Protein AF-0000000082332819 (afdb_homodimer)

pLDDT: mean 77.59, std 26.86, range [22.75, 98.62]

Sequence (480 aa):
MQLTRFTVALQRGRCGKALTSALLAFILTACCQKLPQKAVKGADSSLSEPENSIADFRLVNCERIWSTADGPALDNPLYWQRAIDCADRLSPANARAAAKGWPADNWQDAFRQAVLLSNGNMNPVERRQYLQRLDYYGADYPAAVRPLLQIWREGQGALLQLSAERMRYAILQQHSDAELDALRQRQTELQRDLASTRRKLDRLTDIERQLSSRRTPEAAENSGQDDGAADNTAADEAKPMQLTRFTVALQRGRCGKALTSALLAFILTACCQKLPQKAVKGADSSLSEPENSIADFRLVNCERIWSTADGPALDNPLYWQRAIDCADRLSPANARAAAKGWPADNWQDAFRQAVLLSNGNMNPVERRQYLQRLDYYGADYPAAVRPLLQIWREGQGALLQLSAERMRYAILQQHSDAELDALRQRQTELQRDLASTRRKLDRLTDIERQLSSRRTPEAAENSGQDDGAADNTAADEAKP

Organism: Erwinia amylovora (NCBI:txid552)

Secondary structure (DSSP, 8-state):
--------------GGGGGGGGGGGSGGG--------------S-B-PPPS-EEE--TT--HHHHTSBP-HHHHT-HHHHHHHHHHHHTS-HHHHHHHHTT---SSHHHHHHHHHHHHTTT--HHHHHHHHHHHHHTGGGS-TTTHHHHHHHHHHHHHHHHHHHHHHHHHHHHHHHHHHHHHHHHHHHHHHHHHHHHHHHHHHHHHHHHHHHHHHHHHHHSTTSS---------------/---------------TTSGGGGGGGSGGG--------------S-B-PPPS-EEE--TT--HHHHTSBP-HHHHT-HHHHHHHHHHHTTS-HHHHHHHHTT---SSHHHHHHHHHHHHTTT--HHHHHHHHHHHHHTGGGS-TTTHHHHHHHHHHHHHHHHHHHHHHHHHHHHHHHHHHHHHHHHHHHHHHHHHHHHHHHHHHHHHHHHHHHHHHHHHHHTTSSS---------------

Structure (mmCIF, N/CA/C/O backbone):
data_AF-0000000082332819-model_v1
#
loop_
_entity.id
_entity.type
_entity.pdbx_description
1 polymer 'Two-component system QseEF-associated lipoprotein QseG'
#
loop_
_atom_site.group_PDB
_atom_site.id
_atom_site.type_symbol
_atom_site.label_atom_id
_atom_site.label_alt_id
_atom_site.label_comp_id
_atom_site.label_asym_id
_atom_site.label_entity_id
_atom_site.label_seq_id
_atom_site.pdbx_PDB_ins_code
_atom_site.Cartn_x
_atom_site.Cartn_y
_atom_site.Cartn_z
_atom_site.occupancy
_atom_site.B_iso_or_equiv
_atom_site.auth_seq_id
_atom_site.auth_comp_id
_atom_site.auth_asym_id
_atom_site.auth_atom_id
_atom_site.pdbx_PDB_model_num
ATOM 1 N N . MET A 1 1 ? -47.562 46.344 -71.75 1 29.62 1 MET A N 1
ATOM 2 C CA . MET A 1 1 ? -47.625 44.906 -71.438 1 29.62 1 MET A CA 1
ATOM 3 C C . MET A 1 1 ? -46.969 44.594 -70.125 1 29.62 1 MET A C 1
ATOM 5 O O . MET A 1 1 ? -45.75 44.5 -70 1 29.62 1 MET A O 1
ATOM 9 N N . GLN A 1 2 ? -47.5 45.188 -69 1 37.41 2 GLN A N 1
ATOM 10 C CA . GLN A 1 2 ? -47.125 45.5 -67.625 1 37.41 2 GLN A CA 1
ATOM 11 C C . GLN A 1 2 ? -47.094 44.25 -66.75 1 37.41 2 GLN A C 1
ATOM 13 O O . GLN A 1 2 ? -48.094 43.531 -66.688 1 37.41 2 GLN A O 1
ATOM 18 N N . LEU A 1 3 ? -45.906 43.5 -66.812 1 40.09 3 LEU A N 1
ATOM 19 C CA . LEU A 1 3 ? -45.562 42.281 -66.125 1 40.09 3 LEU A CA 1
ATOM 20 C C . LEU A 1 3 ? -45.719 42.375 -64.625 1 40.09 3 LEU A C 1
ATOM 22 O O . LEU A 1 3 ? -45.125 43.25 -64 1 40.09 3 LEU A O 1
ATOM 26 N N . THR A 1 4 ? -46.969 42.062 -64.125 1 39.41 4 THR A N 1
ATOM 27 C CA . THR A 1 4 ? -47.5 42.156 -62.75 1 39.41 4 THR A CA 1
ATOM 28 C C . THR A 1 4 ? -46.688 41.25 -61.812 1 39.41 4 THR A C 1
ATOM 30 O O . THR A 1 4 ? -46.438 40.094 -62.125 1 39.41 4 THR A O 1
ATOM 33 N N . ARG A 1 5 ? -45.781 41.844 -60.906 1 39.19 5 ARG A N 1
ATOM 34 C CA . ARG A 1 5 ? -44.844 41.438 -59.875 1 39.19 5 ARG A CA 1
ATOM 35 C C . ARG A 1 5 ? -45.562 40.688 -58.719 1 39.19 5 ARG A C 1
ATOM 37 O O . ARG A 1 5 ? -46.375 41.281 -58.031 1 39.19 5 ARG A O 1
ATOM 44 N N . PHE A 1 6 ? -46.125 39.406 -59 1 38.81 6 PHE A N 1
ATOM 45 C CA . PHE A 1 6 ? -46.906 38.688 -58 1 38.81 6 PHE A CA 1
ATOM 46 C C . PHE A 1 6 ? -46.062 38.375 -56.781 1 38.81 6 PHE A C 1
ATOM 48 O O . PHE A 1 6 ? -45.094 37.594 -56.875 1 38.81 6 PHE A O 1
ATOM 55 N N . THR A 1 7 ? -45.781 39.375 -55.781 1 40.53 7 THR A N 1
ATOM 56 C CA . THR A 1 7 ? -45.031 39.281 -54.562 1 40.53 7 THR A CA 1
ATOM 57 C C . THR A 1 7 ? -45.719 38.312 -53.594 1 40.53 7 THR A C 1
ATOM 59 O O . THR A 1 7 ? -46.812 38.594 -53.094 1 40.53 7 THR A O 1
ATOM 62 N N . VAL A 1 8 ? -45.656 36.906 -53.812 1 38.38 8 VAL A N 1
ATOM 63 C CA . VAL A 1 8 ? -46.312 35.875 -53 1 38.38 8 VAL A CA 1
ATOM 64 C C . VAL A 1 8 ? -45.75 35.906 -51.562 1 38.38 8 VAL A C 1
ATOM 66 O O . VAL A 1 8 ? -44.562 35.719 -51.375 1 38.38 8 VAL A O 1
ATOM 69 N N . ALA A 1 9 ? -46.312 36.719 -50.625 1 37.06 9 ALA A N 1
ATOM 70 C CA . ALA A 1 9 ? -46 36.938 -49.219 1 37.06 9 ALA A CA 1
ATOM 71 C C . ALA A 1 9 ? -46.188 35.656 -48.406 1 37.06 9 ALA A C 1
ATOM 73 O O . ALA A 1 9 ? -47.312 35.125 -48.312 1 37.06 9 ALA A O 1
ATOM 74 N N . LEU A 1 10 ? -45.125 34.656 -48.438 1 34.97 10 LEU A N 1
ATOM 75 C CA . LEU A 1 10 ? -45.094 33.375 -47.75 1 34.97 10 LEU A CA 1
ATOM 76 C C . LEU A 1 10 ? -45.219 33.562 -46.25 1 34.97 10 LEU A C 1
ATOM 78 O O . LEU A 1 10 ? -44.406 34.25 -45.625 1 34.97 10 LEU A O 1
ATOM 82 N N . GLN A 1 11 ? -46.438 33.625 -45.656 1 33.78 11 GLN A N 1
ATOM 83 C CA . GLN A 1 11 ? -46.844 33.75 -44.25 1 33.78 11 GLN A CA 1
ATOM 84 C C . GLN A 1 11 ? -46.344 32.594 -43.438 1 33.78 11 GLN A C 1
ATOM 86 O O . GLN A 1 11 ? -46.656 31.438 -43.719 1 33.78 11 GLN A O 1
ATOM 91 N N . ARG A 1 12 ? -45.062 32.625 -42.781 1 39 12 ARG A N 1
ATOM 92 C CA . ARG A 1 12 ? -44.25 31.688 -42 1 39 12 ARG A CA 1
ATOM 93 C C . ARG A 1 12 ? -44.969 31.281 -40.719 1 39 12 ARG A C 1
ATOM 95 O O . ARG A 1 12 ? -45.156 32.125 -39.812 1 39 12 ARG A O 1
ATOM 102 N N . GLY A 1 13 ? -46.188 30.625 -40.688 1 31.41 13 GLY A N 1
ATOM 103 C CA . GLY A 1 13 ? -46.906 30.281 -39.469 1 31.41 13 GLY A CA 1
ATOM 104 C C . GLY A 1 13 ? -46.125 29.406 -38.531 1 31.41 13 GLY A C 1
ATOM 105 O O . GLY A 1 13 ? -45.25 28.641 -38.938 1 31.41 13 GLY A O 1
ATOM 106 N N . ARG A 1 14 ? -45.938 29.797 -37.125 1 36.41 14 ARG A N 1
ATOM 107 C CA . ARG A 1 14 ? -45.219 29.5 -35.906 1 36.41 14 ARG A CA 1
ATOM 108 C C . ARG A 1 14 ? -45.656 28.141 -35.344 1 36.41 14 ARG A C 1
ATOM 110 O O . ARG A 1 14 ? -45.406 27.844 -34.188 1 36.41 14 ARG A O 1
ATOM 117 N N . CYS A 1 15 ? -46.469 27.312 -36.094 1 33.88 15 CYS A N 1
ATOM 118 C CA . CYS A 1 15 ? -47.156 26.266 -35.344 1 33.88 15 CYS A CA 1
ATOM 119 C C . CYS A 1 15 ? -46.156 25.297 -34.719 1 33.88 15 CYS A C 1
ATOM 121 O O . CYS A 1 15 ? -46.562 24.375 -34 1 33.88 15 CYS A O 1
ATOM 123 N N . GLY A 1 16 ? -44.938 24.969 -35.219 1 31.56 16 GLY A N 1
ATOM 124 C CA . GLY A 1 16 ? -44.531 23.562 -35.25 1 31.56 16 GLY A CA 1
ATOM 125 C C . GLY A 1 16 ? -44.062 23.047 -33.906 1 31.56 16 GLY A C 1
ATOM 126 O O . GLY A 1 16 ? -43.344 22.031 -33.844 1 31.56 16 GLY A O 1
ATOM 127 N N . LYS A 1 17 ? -44.031 23.906 -32.844 1 34.88 17 LYS A N 1
ATOM 128 C CA . LYS A 1 17 ? -43.094 23.562 -31.766 1 34.88 17 LYS A CA 1
ATOM 129 C C . LYS A 1 17 ? -43.5 22.297 -31.047 1 34.88 17 LYS A C 1
ATOM 131 O O . LYS A 1 17 ? -42.75 21.766 -30.219 1 34.88 17 LYS A O 1
ATOM 136 N N . ALA A 1 18 ? -44.812 22.094 -30.797 1 35.28 18 ALA A N 1
ATOM 137 C CA . ALA A 1 18 ? -45.156 21.469 -29.531 1 35.28 18 ALA A CA 1
ATOM 138 C C . ALA A 1 18 ? -44.906 19.969 -29.562 1 35.28 18 ALA A C 1
ATOM 140 O O . ALA A 1 18 ? -44.969 19.297 -28.531 1 35.28 18 ALA A O 1
ATOM 141 N N . LEU A 1 19 ? -45.031 19.359 -30.766 1 37.06 19 LEU A N 1
ATOM 142 C CA . LEU A 1 19 ? -45.438 17.953 -30.656 1 37.06 19 LEU A CA 1
ATOM 143 C C . LEU A 1 19 ? -44.312 17.094 -30.125 1 37.06 19 LEU A C 1
ATOM 145 O O . LEU A 1 19 ? -44.469 15.891 -29.922 1 37.06 19 LEU A O 1
ATOM 149 N N . THR A 1 20 ? -43.031 17.547 -30.281 1 36.44 20 THR A N 1
ATOM 150 C CA . THR A 1 20 ? -42.062 16.453 -30.391 1 36.44 20 THR A CA 1
ATOM 151 C C . THR A 1 20 ? -41.812 15.836 -29.016 1 36.44 20 THR A C 1
ATOM 153 O O . THR A 1 20 ? -41 14.914 -28.891 1 36.44 20 THR A O 1
ATOM 156 N N . SER A 1 21 ? -42.219 16.5 -27.922 1 36.47 21 SER A N 1
ATOM 157 C CA . SER A 1 21 ? -41.469 16.141 -26.734 1 36.47 21 SER A CA 1
ATOM 158 C C . SER A 1 21 ? -41.844 14.75 -26.234 1 36.47 21 SER A C 1
ATOM 160 O O . SER A 1 21 ? -41.375 14.305 -25.188 1 36.47 21 SER A O 1
ATOM 162 N N . ALA A 1 22 ? -43.125 14.312 -26.625 1 34.88 22 ALA A N 1
ATOM 163 C CA . ALA A 1 22 ? -43.688 13.328 -25.719 1 34.88 22 ALA A CA 1
ATOM 164 C C . ALA A 1 22 ? -42.938 11.992 -25.797 1 34.88 22 ALA A C 1
ATOM 166 O O . ALA A 1 22 ? -43.25 11.062 -25.047 1 34.88 22 ALA A O 1
ATOM 167 N N . LEU A 1 23 ? -42.312 11.734 -26.984 1 34.41 23 LEU A N 1
ATOM 168 C CA . LEU A 1 23 ? -42.188 10.312 -27.266 1 34.41 23 LEU A CA 1
ATOM 169 C C . LEU A 1 23 ? -41.156 9.672 -26.344 1 34.41 23 LEU A C 1
ATOM 171 O O . LEU A 1 23 ? -41 8.453 -26.359 1 34.41 23 LEU A O 1
ATOM 175 N N . LEU A 1 24 ? -40.219 10.43 -25.781 1 35.09 24 LEU A N 1
ATOM 176 C CA . LEU A 1 24 ? -39.031 9.695 -25.438 1 35.09 24 LEU A CA 1
ATOM 177 C C . LEU A 1 24 ? -39.219 8.852 -24.188 1 35.09 24 LEU A C 1
ATOM 179 O O . LEU A 1 24 ? -38.281 8.227 -23.688 1 35.09 24 LEU A O 1
ATOM 183 N N . ALA A 1 25 ? -40.375 8.992 -23.516 1 36.34 25 ALA A N 1
ATOM 184 C CA . ALA A 1 25 ? -40.281 8.438 -22.172 1 36.34 25 ALA A CA 1
ATOM 185 C C . ALA A 1 25 ? -40.312 6.914 -22.188 1 36.34 25 ALA A C 1
ATOM 187 O O . ALA A 1 25 ? -40.375 6.273 -21.141 1 36.34 25 ALA A O 1
ATOM 188 N N . PHE A 1 26 ? -40.562 6.344 -23.375 1 34.69 26 PHE A N 1
ATOM 189 C CA . PHE A 1 26 ? -41.031 4.961 -23.266 1 34.69 26 PHE A CA 1
ATOM 190 C C . PHE A 1 26 ? -39.938 4.082 -22.672 1 34.69 26 PHE A C 1
ATOM 192 O O . PHE A 1 26 ? -40.219 3.15 -21.922 1 34.69 26 PHE A O 1
ATOM 199 N N . ILE A 1 27 ? -38.75 4.02 -23.281 1 34.19 27 ILE A N 1
ATOM 200 C CA . ILE A 1 27 ? -38.219 2.678 -23.438 1 34.19 27 ILE A CA 1
ATOM 201 C C . ILE A 1 27 ? -37.594 2.211 -22.125 1 34.19 27 ILE A C 1
ATOM 203 O O . ILE A 1 27 ? -37 1.137 -22.062 1 34.19 27 ILE A O 1
ATOM 207 N N . LEU A 1 28 ? -37.406 3.074 -21.125 1 35.41 28 LEU A N 1
ATOM 208 C CA . LEU A 1 28 ? -36.312 2.605 -20.234 1 35.41 28 LEU A CA 1
ATOM 209 C C . LEU A 1 28 ? -36.812 1.457 -19.359 1 35.41 28 LEU A C 1
ATOM 211 O O . LEU A 1 28 ? -36.25 1.206 -18.297 1 35.41 28 LEU A O 1
ATOM 215 N N . THR A 1 29 ? -38 0.966 -19.562 1 36.88 29 THR A N 1
ATOM 216 C CA . THR A 1 29 ? -38.344 0.027 -18.5 1 36.88 29 THR A CA 1
ATOM 217 C C . THR A 1 29 ? -37.469 -1.217 -18.578 1 36.88 29 THR A C 1
ATOM 219 O O . THR A 1 29 ? -37.875 -2.303 -18.172 1 36.88 29 THR A O 1
ATOM 222 N N . ALA A 1 30 ? -36.375 -1.223 -19.375 1 34.03 30 ALA A N 1
ATOM 223 C CA . ALA A 1 30 ? -35.781 -2.561 -19.5 1 34.03 30 ALA A CA 1
ATOM 224 C C . ALA A 1 30 ? -35.719 -3.252 -18.141 1 34.03 30 ALA A C 1
ATOM 226 O O . ALA A 1 30 ? -35.688 -2.59 -17.094 1 34.03 30 ALA A O 1
ATOM 227 N N . CYS A 1 31 ? -35.812 -4.625 -18.125 1 34.25 31 CYS A N 1
ATOM 228 C CA . CYS A 1 31 ? -35.906 -5.832 -17.312 1 34.25 31 CYS A CA 1
ATOM 229 C C . CYS A 1 31 ? -34.75 -5.922 -16.328 1 34.25 31 CYS A C 1
ATOM 231 O O . CYS A 1 31 ? -33.594 -6.113 -16.75 1 34.25 31 CYS A O 1
ATOM 233 N N . CYS A 1 32 ? -34.656 -4.984 -15.398 1 35.16 32 CYS A N 1
ATOM 234 C CA . CYS A 1 32 ? -33.781 -5.359 -14.273 1 35.16 32 CYS A CA 1
ATOM 235 C C . CYS A 1 32 ? -34.094 -6.785 -13.828 1 35.16 32 CYS A C 1
ATOM 237 O O . CYS A 1 32 ? -35.062 -7.039 -13.133 1 35.16 32 CYS A O 1
ATOM 239 N N . GLN A 1 33 ? -34.031 -7.711 -14.82 1 30.89 33 GLN A N 1
ATOM 240 C CA . GLN A 1 33 ? -34.125 -9.062 -14.273 1 30.89 33 GLN A CA 1
ATOM 241 C C . GLN A 1 33 ? -33.25 -9.211 -13.039 1 30.89 33 GLN A C 1
ATOM 243 O O . GLN A 1 33 ? -32.062 -8.859 -13.062 1 30.89 33 GLN A O 1
ATOM 248 N N . LYS A 1 34 ? -33.781 -9.117 -11.883 1 37.38 34 LYS A N 1
ATOM 249 C CA . LYS A 1 34 ? -33.219 -9.641 -10.641 1 37.38 34 LYS A CA 1
ATOM 250 C C . LYS A 1 34 ? -32.438 -10.938 -10.898 1 37.38 34 LYS A C 1
ATOM 252 O O . LYS A 1 34 ? -33.031 -11.938 -11.312 1 37.38 34 LYS A O 1
ATOM 257 N N . LEU A 1 35 ? -31.219 -10.836 -11.445 1 34.12 35 LEU A N 1
ATOM 258 C CA . LEU A 1 35 ? -30.438 -12.062 -11.359 1 34.12 35 LEU A CA 1
ATOM 259 C C . LEU A 1 35 ? -30.609 -12.719 -10 1 34.12 35 LEU A C 1
ATOM 261 O O . LEU A 1 35 ? -30.453 -12.07 -8.961 1 34.12 35 LEU A O 1
ATOM 265 N N . PRO A 1 36 ? -31.453 -13.711 -9.844 1 34.78 36 PRO A N 1
ATOM 266 C CA . PRO A 1 36 ? -31.5 -14.414 -8.562 1 34.78 36 PRO A CA 1
ATOM 267 C C . PRO A 1 36 ? -30.125 -14.562 -7.926 1 34.78 36 PRO A C 1
ATOM 269 O O . PRO A 1 36 ? -29.125 -14.766 -8.633 1 34.78 36 PRO A O 1
ATOM 272 N N . GLN A 1 37 ? -29.828 -13.727 -7.074 1 36.81 37 GLN A N 1
ATOM 273 C CA . GLN A 1 37 ? -28.688 -14 -6.199 1 36.81 37 GLN A CA 1
ATOM 274 C C . GLN A 1 37 ? -28.656 -15.469 -5.789 1 36.81 37 GLN A C 1
ATOM 276 O O . GLN A 1 37 ? -29.312 -15.867 -4.824 1 36.81 37 GLN A O 1
ATOM 281 N N . LYS A 1 38 ? -28.875 -16.453 -6.723 1 35.28 38 LYS A N 1
ATOM 282 C CA . LYS A 1 38 ? -28.609 -17.812 -6.234 1 35.28 38 LYS A CA 1
ATOM 283 C C . LYS A 1 38 ? -27.391 -17.828 -5.312 1 35.28 38 LYS A C 1
ATOM 285 O O . LYS A 1 38 ? -26.312 -17.359 -5.684 1 35.28 38 LYS A O 1
ATOM 290 N N . ALA A 1 39 ? -27.609 -17.719 -4.066 1 37.16 39 ALA A N 1
ATOM 291 C CA . ALA A 1 39 ? -26.656 -18.156 -3.059 1 37.16 39 ALA A CA 1
ATOM 292 C C . ALA A 1 39 ? -25.766 -19.281 -3.596 1 37.16 39 ALA A C 1
ATOM 294 O O . ALA A 1 39 ? -26.281 -20.297 -4.055 1 37.16 39 ALA A O 1
ATOM 295 N N . VAL A 1 40 ? -24.719 -19 -4.223 1 37.75 40 VAL A N 1
ATOM 296 C CA . VAL A 1 40 ? -23.703 -20.016 -4.492 1 37.75 40 VAL A CA 1
ATOM 297 C C . VAL A 1 40 ? -23.594 -20.969 -3.303 1 37.75 40 VAL A C 1
ATOM 299 O O . VAL A 1 40 ? -22.906 -20.672 -2.322 1 37.75 40 VAL A O 1
ATOM 302 N N . LYS A 1 41 ? -24.672 -21.109 -2.461 1 38.78 41 LYS A N 1
ATOM 303 C CA . LYS A 1 41 ? -24.5 -22.312 -1.648 1 38.78 41 LYS A CA 1
ATOM 304 C C . LYS A 1 41 ? -23.828 -23.422 -2.445 1 38.78 41 LYS A C 1
ATOM 306 O O . LYS A 1 41 ? -24.328 -23.844 -3.482 1 38.78 41 LYS A O 1
ATOM 311 N N . GLY A 1 42 ? -22.531 -23.531 -2.531 1 39.22 42 GLY A N 1
ATOM 312 C CA . GLY A 1 42 ? -21.828 -24.688 -3.045 1 39.22 42 GLY A CA 1
ATOM 313 C C . GLY A 1 42 ? -22.562 -26 -2.801 1 39.22 42 GLY A C 1
ATOM 314 O O . GLY A 1 42 ? -23 -26.266 -1.68 1 39.22 42 GLY A O 1
ATOM 315 N N . ALA A 1 43 ? -23.391 -26.5 -3.535 1 40.28 43 ALA A N 1
ATOM 316 C CA . ALA A 1 43 ? -23.734 -27.922 -3.598 1 40.28 43 ALA A CA 1
ATOM 317 C C . ALA A 1 43 ? -22.609 -28.781 -3.021 1 40.28 43 ALA A C 1
ATOM 319 O O . ALA A 1 43 ? -21.453 -28.359 -3.004 1 40.28 43 ALA A O 1
ATOM 320 N N . ASP A 1 44 ? -22.703 -29.797 -2.139 1 45.88 44 ASP A N 1
ATOM 321 C CA . ASP A 1 44 ? -21.859 -30.891 -1.657 1 45.88 44 ASP A CA 1
ATOM 322 C C . ASP A 1 44 ? -20.875 -31.328 -2.725 1 45.88 44 ASP A C 1
ATOM 324 O O . ASP A 1 44 ? -20.391 -32.469 -2.705 1 45.88 44 ASP A O 1
ATOM 328 N N . SER A 1 45 ? -20.781 -30.812 -3.928 1 59.28 45 SER A N 1
ATOM 329 C CA . SER A 1 45 ? -20.016 -31.453 -4.984 1 59.28 45 SER A CA 1
ATOM 330 C C . SER A 1 45 ? -18.516 -31.203 -4.812 1 59.28 45 SER A C 1
ATOM 332 O O . SER A 1 45 ? -18.094 -30.047 -4.629 1 59.28 45 SER A O 1
ATOM 334 N N . SER A 1 46 ? -17.734 -32.188 -4.438 1 75.94 46 SER A N 1
ATOM 335 C CA . SER A 1 46 ? -16.266 -32.25 -4.332 1 75.94 46 SER A CA 1
ATOM 336 C C . SER A 1 46 ? -15.609 -31.766 -5.613 1 75.94 46 SER A C 1
ATOM 338 O O . SER A 1 46 ? -16.062 -32.062 -6.715 1 75.94 46 SER A O 1
ATOM 340 N N . LEU A 1 47 ? -14.828 -30.688 -5.52 1 80.62 47 LEU A N 1
ATOM 341 C CA . LEU A 1 47 ? -14.062 -30.203 -6.664 1 80.62 47 LEU A CA 1
ATOM 342 C C . LEU A 1 47 ? -13.172 -31.312 -7.223 1 80.62 47 LEU A C 1
ATOM 344 O O . LEU A 1 47 ? -12.328 -31.859 -6.504 1 80.62 47 LEU A O 1
ATOM 348 N N . SER A 1 48 ? -13.562 -31.844 -8.375 1 81.25 48 SER A N 1
ATOM 349 C CA . SER A 1 48 ? -12.703 -32.844 -9.023 1 81.25 48 SER A CA 1
ATOM 350 C C . SER A 1 48 ? -11.445 -32.188 -9.586 1 81.25 48 SER A C 1
ATOM 352 O O . SER A 1 48 ? -11.477 -31.047 -10.039 1 81.25 48 SER A O 1
ATOM 354 N N . GLU A 1 49 ? -10.312 -32.875 -9.477 1 83.69 49 GLU A N 1
ATOM 355 C CA . GLU A 1 49 ? -9.055 -32.375 -10.039 1 83.69 49 GLU A CA 1
ATOM 356 C C . GLU A 1 49 ? -9.148 -32.219 -11.555 1 83.69 49 GLU A C 1
ATOM 358 O O . GLU A 1 49 ? -9.695 -33.094 -12.234 1 83.69 49 GLU A O 1
ATOM 363 N N . PRO A 1 50 ? -8.695 -31.094 -11.977 1 89.44 50 PRO A N 1
ATOM 364 C CA . PRO A 1 50 ? -8.695 -30.938 -13.43 1 89.44 50 PRO A CA 1
ATOM 365 C C . PRO A 1 50 ? -7.871 -32.031 -14.141 1 89.44 50 PRO A C 1
ATOM 367 O O . PRO A 1 50 ? -6.934 -32.562 -13.555 1 89.44 50 PRO A O 1
ATOM 370 N N . GLU A 1 51 ? -8.219 -32.281 -15.367 1 88.31 51 GLU A N 1
ATOM 371 C CA . GLU A 1 51 ? -7.578 -33.344 -16.141 1 88.31 51 GLU A CA 1
ATOM 372 C C . GLU A 1 51 ? -6.223 -32.875 -16.672 1 88.31 51 GLU A C 1
ATOM 374 O O . GLU A 1 51 ? -5.277 -33.688 -16.734 1 88.31 51 GLU A O 1
ATOM 379 N N . ASN A 1 52 ? -6.145 -31.641 -16.891 1 91.94 52 ASN A N 1
ATOM 380 C CA . ASN A 1 52 ? -4.91 -31.109 -17.453 1 91.94 52 ASN A CA 1
ATOM 381 C C . ASN A 1 52 ? -3.873 -30.812 -16.375 1 91.94 52 ASN A C 1
ATOM 383 O O . ASN A 1 52 ? -4.227 -30.562 -15.227 1 91.94 52 ASN A O 1
ATOM 387 N N . SER A 1 53 ? -2.631 -31 -16.781 1 94.31 53 SER A N 1
ATOM 388 C CA . SER A 1 53 ? -1.512 -30.703 -15.898 1 94.31 53 SER A CA 1
ATOM 389 C C . SER A 1 53 ? -0.5 -29.781 -16.562 1 94.31 53 SER A C 1
ATOM 391 O O . SER A 1 53 ? -0.519 -29.609 -17.781 1 94.31 53 SER A O 1
ATOM 393 N N . ILE A 1 54 ? 0.229 -29.109 -15.742 1 94.81 54 ILE A N 1
ATOM 394 C CA . ILE A 1 54 ? 1.27 -28.234 -16.25 1 94.81 54 ILE A CA 1
ATOM 395 C C . ILE A 1 54 ? 2.58 -28.5 -15.516 1 94.81 54 ILE A C 1
ATOM 397 O O . ILE A 1 54 ? 2.584 -29.094 -14.438 1 94.81 54 ILE A O 1
ATOM 401 N N . ALA A 1 55 ? 3.648 -28.062 -16.156 1 95.5 55 ALA A N 1
ATOM 402 C CA . ALA A 1 55 ? 4.965 -28.281 -15.562 1 95.5 55 ALA A CA 1
ATOM 403 C C . ALA A 1 55 ? 5.066 -27.594 -14.203 1 95.5 55 ALA A C 1
ATOM 405 O O . ALA A 1 55 ? 4.602 -26.469 -14.023 1 95.5 55 ALA A O 1
ATOM 406 N N . ASP A 1 56 ? 5.633 -28.312 -13.203 1 96.19 56 ASP A N 1
ATOM 407 C CA . ASP A 1 56 ? 5.719 -27.844 -11.82 1 96.19 56 ASP A CA 1
ATOM 408 C C . ASP A 1 56 ? 7.039 -27.109 -11.57 1 96.19 56 ASP A C 1
ATOM 410 O O . ASP A 1 56 ? 8.055 -27.75 -11.289 1 96.19 56 ASP A O 1
ATOM 414 N N . PHE A 1 57 ? 7.039 -25.844 -11.508 1 95.44 57 PHE A N 1
ATOM 415 C CA . PHE A 1 57 ? 8.258 -25.047 -11.367 1 95.44 57 PHE A CA 1
ATOM 416 C C . PHE A 1 57 ? 8.508 -24.703 -9.906 1 95.44 57 PHE A C 1
ATOM 418 O O . PHE A 1 57 ? 9.477 -24.016 -9.586 1 95.44 57 PHE A O 1
ATOM 425 N N . ARG A 1 58 ? 7.703 -25.172 -8.953 1 93.62 58 ARG A N 1
ATOM 426 C CA . ARG A 1 58 ? 7.707 -24.719 -7.57 1 93.62 58 ARG A CA 1
ATOM 427 C C . ARG A 1 58 ? 9.039 -25.047 -6.891 1 93.62 58 ARG A C 1
ATOM 429 O O . ARG A 1 58 ? 9.461 -24.328 -5.984 1 93.62 58 ARG A O 1
ATOM 436 N N . LEU A 1 59 ? 9.688 -26.125 -7.383 1 90.88 59 LEU A N 1
ATOM 437 C CA . LEU A 1 59 ? 10.867 -26.562 -6.641 1 90.88 59 LEU A CA 1
ATOM 438 C C . LEU A 1 59 ? 12.133 -26.406 -7.477 1 90.88 59 LEU A C 1
ATOM 440 O O . LEU A 1 59 ? 13.188 -26.938 -7.125 1 90.88 59 LEU A O 1
ATOM 444 N N . VAL A 1 60 ? 12.039 -25.688 -8.594 1 92.5 60 VAL A N 1
ATOM 445 C CA . VAL A 1 60 ? 13.227 -25.422 -9.398 1 92.5 60 VAL A CA 1
ATOM 446 C C . VAL A 1 60 ? 14.203 -24.562 -8.602 1 92.5 60 VAL A C 1
ATOM 448 O O . VAL A 1 60 ? 13.805 -23.625 -7.91 1 92.5 60 VAL A O 1
ATOM 451 N N . ASN A 1 61 ? 15.383 -24.844 -8.703 1 92.69 61 ASN A N 1
ATOM 452 C CA . ASN A 1 61 ? 16.422 -24.125 -7.984 1 92.69 61 ASN A CA 1
ATOM 453 C C . ASN A 1 61 ? 16.516 -22.672 -8.445 1 92.69 61 ASN A C 1
ATOM 455 O O . ASN A 1 61 ? 16.438 -22.391 -9.641 1 92.69 61 ASN A O 1
ATOM 459 N N . CYS A 1 62 ? 16.844 -21.781 -7.523 1 93.44 62 CYS A N 1
ATOM 460 C CA . CYS A 1 62 ? 16.875 -20.359 -7.801 1 93.44 62 CYS A CA 1
ATOM 461 C C . CYS A 1 62 ? 18.016 -20.016 -8.766 1 93.44 62 CYS A C 1
ATOM 463 O O . CYS A 1 62 ? 17.922 -19.047 -9.516 1 93.44 62 CYS A O 1
ATOM 465 N N . GLU A 1 63 ? 19.016 -20.766 -8.844 1 88.38 63 GLU A N 1
ATOM 466 C CA . GLU A 1 63 ? 20.141 -20.531 -9.742 1 88.38 63 GLU A CA 1
ATOM 467 C C . GLU A 1 63 ? 19.75 -20.781 -11.195 1 88.38 63 GLU A C 1
ATOM 469 O O . GLU A 1 63 ? 20.312 -20.172 -12.109 1 88.38 63 GLU A O 1
ATOM 474 N N . ARG A 1 64 ? 18.734 -21.578 -11.336 1 90.12 64 ARG A N 1
ATOM 475 C CA . ARG A 1 64 ? 18.359 -22 -12.68 1 90.12 64 ARG A CA 1
ATOM 476 C C . ARG A 1 64 ? 17.203 -21.172 -13.203 1 90.12 64 ARG A C 1
ATOM 478 O O . ARG A 1 64 ? 16.984 -21.094 -14.414 1 90.12 64 ARG A O 1
ATOM 485 N N . ILE A 1 65 ? 16.469 -20.5 -12.297 1 92.31 65 ILE A N 1
ATOM 486 C CA . ILE A 1 65 ? 15.211 -19.859 -12.672 1 92.31 65 ILE A CA 1
ATOM 487 C C . ILE A 1 65 ? 15.5 -18.641 -13.547 1 92.31 65 ILE A C 1
ATOM 489 O O . ILE A 1 65 ? 14.633 -18.188 -14.297 1 92.31 65 ILE A O 1
ATOM 493 N N . TRP A 1 66 ? 16.781 -18.109 -13.453 1 87.94 66 TRP A N 1
ATOM 494 C CA . TRP A 1 66 ? 17.125 -16.875 -14.141 1 87.94 66 TRP A CA 1
ATOM 495 C C . TRP A 1 66 ? 17.797 -17.156 -15.477 1 87.94 66 TRP A C 1
ATOM 497 O O . TRP A 1 66 ? 18.219 -16.234 -16.188 1 87.94 66 TRP A O 1
ATOM 507 N N . SER A 1 67 ? 17.781 -18.438 -15.859 1 85.38 67 SER A N 1
ATOM 508 C CA . SER A 1 67 ? 18.297 -18.844 -17.172 1 85.38 67 SER A CA 1
ATOM 509 C C . SER A 1 67 ? 17.297 -18.547 -18.281 1 85.38 67 SER A C 1
ATOM 511 O O . SER A 1 67 ? 16.172 -18.109 -18 1 85.38 67 SER A O 1
ATOM 513 N N . THR A 1 68 ? 17.781 -18.734 -19.453 1 80.94 68 THR A N 1
ATOM 514 C CA . THR A 1 68 ? 16.906 -18.469 -20.578 1 80.94 68 THR A CA 1
ATOM 515 C C . THR A 1 68 ? 15.719 -19.422 -20.594 1 80.94 68 THR A C 1
ATOM 517 O O . THR A 1 68 ? 15.898 -20.641 -20.594 1 80.94 68 THR A O 1
ATOM 520 N N . ALA A 1 69 ? 14.578 -18.828 -20.547 1 84.56 69 ALA A N 1
ATOM 521 C CA . ALA A 1 69 ? 13.352 -19.625 -20.516 1 84.56 69 ALA A CA 1
ATOM 522 C C . ALA A 1 69 ? 12.688 -19.656 -21.875 1 84.56 69 ALA A C 1
ATOM 524 O O . ALA A 1 69 ? 12.727 -18.672 -22.625 1 84.56 69 ALA A O 1
ATOM 525 N N . ASP A 1 70 ? 12.07 -20.781 -22.203 1 86 70 ASP A N 1
ATOM 526 C CA . ASP A 1 70 ? 11.375 -20.938 -23.469 1 86 70 ASP A CA 1
ATOM 527 C C . ASP A 1 70 ? 9.898 -20.578 -23.328 1 86 70 ASP A C 1
ATOM 529 O O . ASP A 1 70 ? 9.461 -20.109 -22.281 1 86 70 ASP A O 1
ATOM 533 N N . GLY A 1 71 ? 9.102 -20.75 -24.375 1 87.12 71 GLY A N 1
ATOM 534 C CA . GLY A 1 71 ? 7.707 -20.344 -24.469 1 87.12 71 GLY A CA 1
ATOM 535 C C . GLY A 1 71 ? 6.824 -20.984 -23.406 1 87.12 71 GLY A C 1
ATOM 536 O O . GLY A 1 71 ? 6.172 -20.281 -22.625 1 87.12 71 GLY A O 1
ATOM 537 N N . PRO A 1 72 ? 6.926 -22.266 -23.297 1 90.56 72 PRO A N 1
ATOM 538 C CA . PRO A 1 72 ? 6.066 -22.938 -22.328 1 90.56 72 PRO A CA 1
ATOM 539 C C . PRO A 1 72 ? 6.348 -22.5 -20.891 1 90.56 72 PRO A C 1
ATOM 541 O O . PRO A 1 72 ? 5.418 -22.344 -20.094 1 90.56 72 PRO A O 1
ATOM 544 N N . ALA A 1 73 ? 7.609 -22.297 -20.594 1 93.25 73 ALA A N 1
ATOM 545 C CA . ALA A 1 73 ? 7.949 -21.812 -19.25 1 93.25 73 ALA A CA 1
ATOM 546 C C . ALA A 1 73 ? 7.418 -20.391 -19.031 1 93.25 73 ALA A C 1
ATOM 548 O O . ALA A 1 73 ? 6.867 -20.094 -17.984 1 93.25 73 ALA A O 1
ATOM 549 N N . LEU A 1 74 ? 7.523 -19.578 -20.062 1 94.5 74 LEU A N 1
ATOM 550 C CA . LEU A 1 74 ? 7.105 -18.188 -19.953 1 94.5 74 LEU A CA 1
ATOM 551 C C . LEU A 1 74 ? 5.59 -18.078 -19.828 1 94.5 74 LEU A C 1
ATOM 553 O O . LEU A 1 74 ? 5.074 -17.109 -19.266 1 94.5 74 LEU A O 1
ATOM 557 N N . ASP A 1 75 ? 4.871 -19.094 -20.25 1 95 75 ASP A N 1
ATOM 558 C CA . ASP A 1 75 ? 3.414 -19.109 -20.172 1 95 75 ASP A CA 1
ATOM 559 C C . ASP A 1 75 ? 2.941 -19.781 -18.891 1 95 75 ASP A C 1
ATOM 561 O O . ASP A 1 75 ? 1.741 -20 -18.703 1 95 75 ASP A O 1
ATOM 565 N N . ASN A 1 76 ? 3.826 -20.141 -18.047 1 96.44 76 ASN A N 1
ATOM 566 C CA . ASN A 1 76 ? 3.535 -20.875 -16.812 1 96.44 76 ASN A CA 1
ATOM 567 C C . ASN A 1 76 ? 3.588 -19.969 -15.586 1 96.44 76 ASN A C 1
ATOM 569 O O . ASN A 1 76 ? 4.66 -19.484 -15.211 1 96.44 76 ASN A O 1
ATOM 573 N N . PRO A 1 77 ? 2.496 -19.719 -14.953 1 97.38 77 PRO A N 1
ATOM 574 C CA . PRO A 1 77 ? 2.5 -18.844 -13.781 1 97.38 77 PRO A CA 1
ATOM 575 C C . PRO A 1 77 ? 3.398 -19.344 -12.656 1 97.38 77 PRO A C 1
ATOM 577 O O . PRO A 1 77 ? 3.932 -18.547 -11.883 1 97.38 77 PRO A O 1
ATOM 580 N N . LEU A 1 78 ? 3.602 -20.703 -12.578 1 97.69 78 LEU A N 1
ATOM 581 C CA . LEU A 1 78 ? 4.43 -21.266 -11.516 1 97.69 78 LEU A CA 1
ATOM 582 C C . LEU A 1 78 ? 5.895 -20.891 -11.711 1 97.69 78 LEU A C 1
ATOM 584 O O . LEU A 1 78 ? 6.637 -20.734 -10.742 1 97.69 78 LEU A O 1
ATOM 588 N N . TYR A 1 79 ? 6.332 -20.734 -13.031 1 96.88 79 TYR A N 1
ATOM 589 C CA . TYR A 1 79 ? 7.672 -20.234 -13.32 1 96.88 79 TYR A CA 1
ATOM 590 C C . TYR A 1 79 ? 7.875 -18.859 -12.727 1 96.88 79 TYR A C 1
ATOM 592 O O . TYR A 1 79 ? 8.875 -18.594 -12.055 1 96.88 79 TYR A O 1
ATOM 600 N N . TRP A 1 80 ? 6.953 -17.984 -12.891 1 97.31 80 TRP A N 1
ATOM 601 C CA . TRP A 1 80 ? 7.043 -16.594 -12.43 1 97.31 80 TRP A CA 1
ATOM 602 C C . TRP A 1 80 ? 6.906 -16.516 -10.914 1 97.31 80 TRP A C 1
ATOM 604 O O . TRP A 1 80 ? 7.57 -15.703 -10.273 1 97.31 80 TRP A O 1
ATOM 614 N N . GLN A 1 81 ? 5.98 -17.312 -10.383 1 97.88 81 GLN A N 1
ATOM 615 C CA . GLN A 1 81 ? 5.867 -17.344 -8.93 1 97.88 81 GLN A CA 1
ATOM 616 C C . GLN A 1 81 ? 7.188 -17.75 -8.281 1 97.88 81 GLN A C 1
ATOM 618 O O . GLN A 1 81 ? 7.582 -17.188 -7.258 1 97.88 81 GLN A O 1
ATOM 623 N N . ARG A 1 82 ? 7.812 -18.75 -8.891 1 96.94 82 ARG A N 1
ATOM 624 C CA . ARG A 1 82 ? 9.117 -19.188 -8.398 1 96.94 82 ARG A CA 1
ATOM 625 C C . ARG A 1 82 ? 10.156 -18.078 -8.539 1 96.94 82 ARG A C 1
ATOM 627 O O . ARG A 1 82 ? 10.977 -17.875 -7.641 1 96.94 82 ARG A O 1
ATOM 634 N N . ALA A 1 83 ? 10.109 -17.391 -9.641 1 96.38 83 ALA A N 1
ATOM 635 C CA . ALA A 1 83 ? 11.023 -16.266 -9.859 1 96.38 83 ALA A CA 1
ATOM 636 C C . ALA A 1 83 ? 10.844 -15.195 -8.789 1 96.38 83 ALA A C 1
ATOM 638 O O . ALA A 1 83 ? 11.82 -14.664 -8.266 1 96.38 83 ALA A O 1
ATOM 639 N N . ILE A 1 84 ? 9.617 -14.852 -8.453 1 97.44 84 ILE A N 1
ATOM 640 C CA . ILE A 1 84 ? 9.328 -13.859 -7.422 1 97.44 84 ILE A CA 1
ATOM 641 C C . ILE A 1 84 ? 9.867 -14.336 -6.078 1 97.44 84 ILE A C 1
ATOM 643 O O . ILE A 1 84 ? 10.508 -13.57 -5.355 1 97.44 84 ILE A O 1
ATOM 647 N N . ASP A 1 85 ? 9.633 -15.609 -5.773 1 96.62 85 ASP A N 1
ATOM 648 C CA . ASP A 1 85 ? 10.109 -16.203 -4.527 1 96.62 85 ASP A CA 1
ATOM 649 C C . ASP A 1 85 ? 11.633 -16.141 -4.441 1 96.62 85 ASP A C 1
ATOM 651 O O . ASP A 1 85 ? 12.188 -15.781 -3.398 1 96.62 85 ASP A O 1
ATOM 655 N N . CYS A 1 86 ? 12.273 -16.5 -5.523 1 96.88 86 CYS A N 1
ATOM 656 C CA . CYS A 1 86 ? 13.734 -16.516 -5.562 1 96.88 86 CYS A CA 1
ATOM 657 C C . CYS A 1 86 ? 14.289 -15.102 -5.453 1 96.88 86 CYS A C 1
ATOM 659 O O . CYS A 1 86 ? 15.32 -14.883 -4.82 1 96.88 86 CYS A O 1
ATOM 661 N N . ALA A 1 87 ? 13.633 -14.141 -6.09 1 96.75 87 ALA A N 1
ATOM 662 C CA . ALA A 1 87 ? 14.07 -12.75 -6 1 96.75 87 ALA A CA 1
ATOM 663 C C . ALA A 1 87 ? 14.008 -12.242 -4.562 1 96.75 87 ALA A C 1
ATOM 665 O O . ALA A 1 87 ? 14.875 -11.484 -4.125 1 96.75 87 ALA A O 1
ATOM 666 N N . ASP A 1 88 ? 13.031 -12.641 -3.791 1 95.19 88 ASP A N 1
ATOM 667 C CA . ASP A 1 88 ? 12.82 -12.195 -2.418 1 95.19 88 ASP A CA 1
ATOM 668 C C . ASP A 1 88 ? 13.93 -12.703 -1.497 1 95.19 88 ASP A C 1
ATOM 670 O O . ASP A 1 88 ? 14.102 -12.195 -0.387 1 95.19 88 ASP A O 1
ATOM 674 N N . ARG A 1 89 ? 14.641 -13.672 -1.947 1 94.5 89 ARG A N 1
ATOM 675 C CA . ARG A 1 89 ? 15.68 -14.281 -1.12 1 94.5 89 ARG A CA 1
ATOM 676 C C . ARG A 1 89 ? 17.016 -13.594 -1.323 1 94.5 89 ARG A C 1
ATOM 678 O O . ARG A 1 89 ? 17.969 -13.828 -0.567 1 94.5 89 ARG A O 1
ATOM 685 N N . LEU A 1 90 ? 17.094 -12.711 -2.295 1 96.06 90 LEU A N 1
ATOM 686 C CA . LEU A 1 90 ? 18.328 -12 -2.6 1 96.06 90 LEU A CA 1
ATOM 687 C C . LEU A 1 90 ? 18.516 -10.797 -1.679 1 96.06 90 LEU A C 1
ATOM 689 O O . LEU A 1 90 ? 17.531 -10.219 -1.212 1 96.06 90 LEU A O 1
ATOM 693 N N . SER A 1 91 ? 19.734 -10.5 -1.416 1 96.38 91 SER A N 1
ATOM 694 C CA . SER A 1 91 ? 20.016 -9.211 -0.794 1 96.38 91 SER A CA 1
ATOM 695 C C . SER A 1 91 ? 19.719 -8.062 -1.751 1 96.38 91 SER A C 1
ATOM 697 O O . SER A 1 91 ? 19.734 -8.242 -2.971 1 96.38 91 SER A O 1
ATOM 699 N N . PRO A 1 92 ? 19.469 -6.949 -1.236 1 97.06 92 PRO A N 1
ATOM 700 C CA . PRO A 1 92 ? 19.188 -5.805 -2.109 1 97.06 92 PRO A CA 1
ATOM 701 C C . PRO A 1 92 ? 20.297 -5.551 -3.123 1 97.06 92 PRO A C 1
ATOM 703 O O . PRO A 1 92 ? 20.031 -5.293 -4.297 1 97.06 92 PRO A O 1
ATOM 706 N N . ALA A 1 93 ? 21.5 -5.676 -2.711 1 96.88 93 ALA A N 1
ATOM 707 C CA . ALA A 1 93 ? 22.625 -5.449 -3.615 1 96.88 93 ALA A CA 1
ATOM 708 C C . ALA A 1 93 ? 22.641 -6.488 -4.73 1 96.88 93 ALA A C 1
ATOM 710 O O . ALA A 1 93 ? 22.844 -6.148 -5.902 1 96.88 93 ALA A O 1
ATOM 711 N N . ASN A 1 94 ? 22.438 -7.738 -4.352 1 96.44 94 ASN A N 1
ATOM 712 C CA . ASN A 1 94 ? 22.422 -8.812 -5.34 1 96.44 94 ASN A CA 1
ATOM 713 C C . ASN A 1 94 ? 21.234 -8.672 -6.297 1 96.44 94 ASN A C 1
ATOM 715 O O . ASN A 1 94 ? 21.359 -8.953 -7.488 1 96.44 94 ASN A O 1
ATOM 719 N N . ALA A 1 95 ? 20.109 -8.242 -5.734 1 97 95 ALA A N 1
ATOM 720 C CA . ALA A 1 95 ? 18.906 -8.047 -6.547 1 97 95 ALA A CA 1
ATOM 721 C C . ALA A 1 95 ? 19.125 -6.969 -7.605 1 97 95 ALA A C 1
ATOM 723 O O . ALA A 1 95 ? 18.781 -7.156 -8.773 1 97 95 ALA A O 1
ATOM 724 N N . ARG A 1 96 ? 19.75 -5.875 -7.242 1 96.69 96 ARG A N 1
ATOM 725 C CA . ARG A 1 96 ? 20.031 -4.793 -8.18 1 96.69 96 ARG A CA 1
ATOM 726 C C . ARG A 1 96 ? 21.016 -5.242 -9.25 1 96.69 96 ARG A C 1
ATOM 728 O O . ARG A 1 96 ? 20.859 -4.902 -10.43 1 96.69 96 ARG A O 1
ATOM 735 N N . ALA A 1 97 ? 22.016 -5.965 -8.805 1 95.88 97 ALA A N 1
ATOM 736 C CA . ALA A 1 97 ? 23.016 -6.473 -9.75 1 95.88 97 ALA A CA 1
ATOM 737 C C . ALA A 1 97 ? 22.375 -7.414 -10.766 1 95.88 97 ALA A C 1
ATOM 739 O O . ALA A 1 97 ? 22.641 -7.316 -11.969 1 95.88 97 ALA A O 1
ATOM 740 N N . ALA A 1 98 ? 21.547 -8.32 -10.25 1 94.31 98 ALA A N 1
ATOM 741 C CA . ALA A 1 98 ? 20.859 -9.273 -11.125 1 94.31 98 ALA A CA 1
ATOM 742 C C . ALA A 1 98 ? 19.938 -8.562 -12.109 1 94.31 98 ALA A C 1
ATOM 744 O O . ALA A 1 98 ? 19.828 -8.961 -13.266 1 94.31 98 ALA A O 1
ATOM 745 N N . ALA A 1 99 ? 19.297 -7.508 -11.664 1 95.38 99 ALA A N 1
ATOM 746 C CA . ALA A 1 99 ? 18.344 -6.766 -12.484 1 95.38 99 ALA A CA 1
ATOM 747 C C . ALA A 1 99 ? 19.031 -6.117 -13.68 1 95.38 99 ALA A C 1
ATOM 749 O O . ALA A 1 99 ? 18.422 -5.945 -14.742 1 95.38 99 ALA A O 1
ATOM 750 N N . LYS A 1 100 ? 20.281 -5.781 -13.562 1 93.81 100 LYS A N 1
ATOM 751 C CA . LYS A 1 100 ? 21.031 -5.141 -14.641 1 93.81 100 LYS A CA 1
ATOM 752 C C . LYS A 1 100 ? 21.188 -6.07 -15.836 1 93.81 100 LYS A C 1
ATOM 754 O O . LYS A 1 100 ? 21.422 -5.613 -16.953 1 93.81 100 LYS A O 1
ATOM 759 N N . GLY A 1 101 ? 21.047 -7.332 -15.625 1 90.94 101 GLY A N 1
ATOM 760 C CA . GLY A 1 101 ? 21.203 -8.32 -16.688 1 90.94 101 GLY A CA 1
ATOM 761 C C . GLY A 1 101 ? 19.953 -8.484 -17.531 1 90.94 101 GLY A C 1
ATOM 762 O O . GLY A 1 101 ? 19.969 -9.219 -18.516 1 90.94 101 GLY A O 1
ATOM 763 N N . TRP A 1 102 ? 18.922 -7.773 -17.109 1 91.94 102 TRP A N 1
ATOM 764 C CA . TRP A 1 102 ? 17.656 -7.941 -17.812 1 91.94 102 TRP A CA 1
ATOM 765 C C . TRP A 1 102 ? 17.141 -6.605 -18.344 1 91.94 102 TRP A C 1
ATOM 767 O O . TRP A 1 102 ? 16.297 -5.973 -17.719 1 91.94 102 TRP A O 1
ATOM 777 N N . PRO A 1 103 ? 17.625 -6.344 -19.641 1 88.88 103 PRO A N 1
ATOM 778 C CA . PRO A 1 103 ? 17.062 -5.129 -20.219 1 88.88 103 PRO A CA 1
ATOM 779 C C . PRO A 1 103 ? 15.578 -5.273 -20.562 1 88.88 103 PRO A C 1
ATOM 781 O O . PRO A 1 103 ? 15.148 -6.328 -21.031 1 88.88 103 PRO A O 1
ATOM 784 N N . ALA A 1 104 ? 14.727 -4.398 -20.297 1 90 104 ALA A N 1
ATOM 785 C CA . ALA A 1 104 ? 13.266 -4.441 -20.375 1 90 104 ALA A CA 1
ATOM 786 C C . ALA A 1 104 ? 12.789 -4.188 -21.797 1 90 104 ALA A C 1
ATOM 788 O O . ALA A 1 104 ? 11.914 -3.344 -22.031 1 90 104 ALA A O 1
ATOM 789 N N . ASP A 1 105 ? 13.203 -5.105 -22.734 1 92.25 105 ASP A N 1
ATOM 790 C CA . ASP A 1 105 ? 12.883 -4.91 -24.156 1 92.25 105 ASP A CA 1
ATOM 791 C C . ASP A 1 105 ? 11.625 -5.691 -24.547 1 92.25 105 ASP A C 1
ATOM 793 O O . ASP A 1 105 ? 11.086 -5.492 -25.625 1 92.25 105 ASP A O 1
ATOM 797 N N . ASN A 1 106 ? 11.242 -6.477 -23.781 1 94.62 106 ASN A N 1
ATOM 798 C CA . ASN A 1 106 ? 10.008 -7.246 -23.922 1 94.62 106 ASN A CA 1
ATOM 799 C C . ASN A 1 106 ? 9.336 -7.488 -22.578 1 94.62 106 ASN A C 1
ATOM 801 O O . ASN A 1 106 ? 9.898 -7.148 -21.531 1 94.62 106 ASN A O 1
ATOM 805 N N . TRP A 1 107 ? 8.125 -8.023 -22.609 1 96.19 107 TRP A N 1
ATOM 806 C CA . TRP A 1 107 ? 7.348 -8.086 -21.375 1 96.19 107 TRP A CA 1
ATOM 807 C C . TRP A 1 107 ? 8.023 -8.992 -20.359 1 96.19 107 TRP A C 1
ATOM 809 O O . TRP A 1 107 ? 8.047 -8.68 -19.156 1 96.19 107 TRP A O 1
ATOM 819 N N . GLN A 1 108 ? 8.625 -10.148 -20.812 1 95.75 108 GLN A N 1
ATOM 820 C CA . GLN A 1 108 ? 9.195 -11.102 -19.859 1 95.75 108 GLN A CA 1
ATOM 821 C C . GLN A 1 108 ? 10.445 -10.539 -19.188 1 95.75 108 GLN A C 1
ATOM 823 O O . GLN A 1 108 ? 10.648 -10.727 -18 1 95.75 108 GLN A O 1
ATOM 828 N N . ASP A 1 109 ? 11.242 -9.883 -19.906 1 95.38 109 ASP A N 1
ATOM 829 C CA . ASP A 1 109 ? 12.445 -9.289 -19.344 1 95.38 109 ASP A CA 1
ATOM 830 C C . ASP A 1 109 ? 12.102 -8.102 -18.438 1 95.38 109 ASP A C 1
ATOM 832 O O . ASP A 1 109 ? 12.75 -7.891 -17.406 1 95.38 109 ASP A O 1
ATOM 836 N N . ALA A 1 110 ? 11.109 -7.371 -18.891 1 96.62 110 ALA A N 1
ATOM 837 C CA . ALA A 1 110 ? 10.648 -6.27 -18.047 1 96.62 110 ALA A CA 1
ATOM 838 C C . ALA A 1 110 ? 10.141 -6.777 -16.703 1 96.62 110 ALA A C 1
ATOM 840 O O . ALA A 1 110 ? 10.422 -6.18 -15.664 1 96.62 110 ALA A O 1
ATOM 841 N N . PHE A 1 111 ? 9.383 -7.828 -16.719 1 97.12 111 PHE A N 1
ATOM 842 C CA . PHE A 1 111 ? 8.836 -8.367 -15.484 1 97.12 111 PHE A CA 1
ATOM 843 C C . PHE A 1 111 ? 9.945 -8.953 -14.617 1 97.12 111 PHE A C 1
ATOM 845 O O . PHE A 1 111 ? 9.945 -8.781 -13.398 1 97.12 111 PHE A O 1
ATOM 852 N N . ARG A 1 112 ? 10.906 -9.625 -15.25 1 96.12 112 ARG A N 1
ATOM 853 C CA . ARG A 1 112 ? 12.047 -10.133 -14.492 1 96.12 112 ARG A CA 1
ATOM 854 C C . ARG A 1 112 ? 12.781 -9 -13.789 1 96.12 112 ARG A C 1
ATOM 856 O O . ARG A 1 112 ? 13.078 -9.094 -12.594 1 96.12 112 ARG A O 1
ATOM 863 N N . GLN A 1 113 ? 13.047 -8 -14.516 1 96.06 113 GLN A N 1
ATOM 864 C CA . GLN A 1 113 ? 13.75 -6.852 -13.953 1 96.06 113 GLN A CA 1
ATOM 865 C C . GLN A 1 113 ? 12.961 -6.23 -12.805 1 96.06 113 GLN A C 1
ATOM 867 O O . GLN A 1 113 ? 13.531 -5.898 -11.766 1 96.06 113 GLN A O 1
ATOM 872 N N . ALA A 1 114 ? 11.664 -6.051 -13.008 1 96.94 114 ALA A N 1
ATOM 873 C CA . ALA A 1 114 ? 10.805 -5.438 -12 1 96.94 114 ALA A CA 1
ATOM 874 C C . ALA A 1 114 ? 10.797 -6.262 -10.719 1 96.94 114 ALA A C 1
ATOM 876 O O . ALA A 1 114 ? 10.891 -5.715 -9.617 1 96.94 114 ALA A O 1
ATOM 877 N N . VAL A 1 115 ? 10.68 -7.539 -10.867 1 97 115 VAL A N 1
ATOM 878 C CA . VAL A 1 115 ? 10.641 -8.453 -9.727 1 97 115 VAL A CA 1
ATOM 879 C C . VAL A 1 115 ? 11.953 -8.375 -8.953 1 97 115 VAL A C 1
ATOM 881 O O . VAL A 1 115 ? 11.953 -8.305 -7.723 1 97 115 VAL A O 1
ATOM 884 N N . LEU A 1 116 ? 13.062 -8.375 -9.648 1 96.56 116 LEU A N 1
ATOM 885 C CA . LEU A 1 116 ? 14.367 -8.289 -9.016 1 96.56 116 LEU A CA 1
ATOM 886 C C . LEU A 1 116 ? 14.547 -6.941 -8.312 1 96.56 116 LEU A C 1
ATOM 888 O O . LEU A 1 116 ? 14.953 -6.895 -7.148 1 96.56 116 LEU A O 1
ATOM 892 N N . LEU A 1 117 ? 14.117 -5.879 -8.969 1 96.38 117 LEU A N 1
ATOM 893 C CA . LEU A 1 117 ? 14.305 -4.535 -8.422 1 96.38 117 LEU A CA 1
ATOM 894 C C . LEU A 1 117 ? 13.391 -4.309 -7.223 1 96.38 117 LEU A C 1
ATOM 896 O O . LEU A 1 117 ? 13.68 -3.469 -6.367 1 96.38 117 LEU A O 1
ATOM 900 N N . SER A 1 118 ? 12.234 -5.02 -7.164 1 95.06 118 SER A N 1
ATOM 901 C CA . SER A 1 118 ? 11.312 -4.859 -6.043 1 95.06 118 SER A CA 1
ATOM 902 C C . SER A 1 118 ? 11.992 -5.195 -4.719 1 95.06 118 SER A C 1
ATOM 904 O O . SER A 1 118 ? 11.586 -4.703 -3.666 1 95.06 118 SER A O 1
ATOM 906 N N . ASN A 1 119 ? 13.031 -6.035 -4.781 1 92.75 119 ASN A N 1
ATOM 907 C CA . ASN A 1 119 ? 13.805 -6.379 -3.592 1 92.75 119 ASN A CA 1
ATOM 908 C C . ASN A 1 119 ? 15.117 -5.605 -3.533 1 92.75 119 ASN A C 1
ATOM 910 O O . ASN A 1 119 ? 16 -5.934 -2.74 1 92.75 119 ASN A O 1
ATOM 914 N N . GLY A 1 120 ? 15.328 -4.59 -4.363 1 93.38 120 GLY A N 1
ATOM 915 C CA . GLY A 1 120 ? 16.562 -3.824 -4.445 1 93.38 120 GLY A CA 1
ATOM 916 C C . GLY A 1 120 ? 16.453 -2.455 -3.799 1 93.38 120 GLY A C 1
ATOM 917 O O . GLY A 1 120 ? 17.172 -1.529 -4.176 1 93.38 120 GLY A O 1
ATOM 918 N N . ASN A 1 121 ? 15.547 -2.27 -2.898 1 91.31 121 ASN A N 1
ATOM 919 C CA . ASN A 1 121 ? 15.32 -0.964 -2.287 1 91.31 121 ASN A CA 1
ATOM 920 C C . ASN A 1 121 ? 14.961 0.088 -3.332 1 91.31 121 ASN A C 1
ATOM 922 O O . ASN A 1 121 ? 15.562 1.165 -3.367 1 91.31 121 ASN A O 1
ATOM 926 N N . MET A 1 122 ? 13.977 -0.236 -4.07 1 92.44 122 MET A N 1
ATOM 927 C CA . MET A 1 122 ? 13.508 0.641 -5.141 1 92.44 122 MET A CA 1
ATOM 928 C C . MET A 1 122 ? 12.93 1.933 -4.57 1 92.44 122 MET A C 1
ATOM 930 O O . MET A 1 122 ? 12.117 1.899 -3.65 1 92.44 122 MET A O 1
ATOM 934 N N . ASN A 1 123 ? 13.398 3.053 -5.07 1 94.94 123 ASN A N 1
ATOM 935 C CA . ASN A 1 123 ? 12.773 4.312 -4.695 1 94.94 123 ASN A CA 1
ATOM 936 C C . ASN A 1 123 ? 11.461 4.539 -5.449 1 94.94 123 ASN A C 1
ATOM 938 O O . ASN A 1 123 ? 11.18 3.838 -6.422 1 94.94 123 ASN A O 1
ATOM 942 N N . PRO A 1 124 ? 10.664 5.457 -4.996 1 96.88 124 PRO A N 1
ATOM 943 C CA . PRO A 1 124 ? 9.328 5.613 -5.578 1 96.88 124 PRO A CA 1
ATOM 944 C C . PRO A 1 124 ? 9.367 5.992 -7.055 1 96.88 124 PRO A C 1
ATOM 946 O O . PRO A 1 124 ? 8.5 5.578 -7.828 1 96.88 124 PRO A O 1
ATOM 949 N N . VAL A 1 125 ? 10.383 6.754 -7.441 1 97.38 125 VAL A N 1
ATOM 950 C CA . VAL A 1 125 ? 10.5 7.156 -8.844 1 97.38 125 VAL A CA 1
ATOM 951 C C . VAL A 1 125 ? 10.781 5.93 -9.703 1 97.38 125 VAL A C 1
ATOM 953 O O . VAL A 1 125 ? 10.148 5.734 -10.742 1 97.38 125 VAL A O 1
ATOM 956 N N . GLU A 1 126 ? 11.703 5.148 -9.281 1 96.25 126 GLU A N 1
ATOM 957 C CA . GLU A 1 126 ? 12.016 3.904 -9.969 1 96.25 126 GLU A CA 1
ATOM 958 C C . GLU A 1 126 ? 10.797 2.996 -10.055 1 96.25 126 GLU A C 1
ATOM 960 O O . GLU A 1 126 ? 10.5 2.438 -11.117 1 96.25 126 GLU A O 1
ATOM 965 N N . ARG A 1 127 ? 10.102 2.875 -8.945 1 97.44 127 ARG A N 1
ATOM 966 C CA . ARG A 1 127 ? 8.922 2.018 -8.906 1 97.44 127 ARG A CA 1
ATOM 967 C C . ARG A 1 127 ? 7.863 2.486 -9.898 1 97.44 127 ARG A C 1
ATOM 969 O O . ARG A 1 127 ? 7.262 1.672 -10.602 1 97.44 127 ARG A O 1
ATOM 976 N N . ARG A 1 128 ? 7.656 3.754 -9.969 1 98 128 ARG A N 1
ATOM 977 C CA . ARG A 1 128 ? 6.707 4.305 -10.93 1 98 128 ARG A CA 1
ATOM 978 C C . ARG A 1 128 ? 7.105 3.957 -12.359 1 98 128 ARG A C 1
ATOM 980 O O . ARG A 1 128 ? 6.27 3.535 -13.156 1 98 128 ARG A O 1
ATOM 987 N N . GLN A 1 129 ? 8.36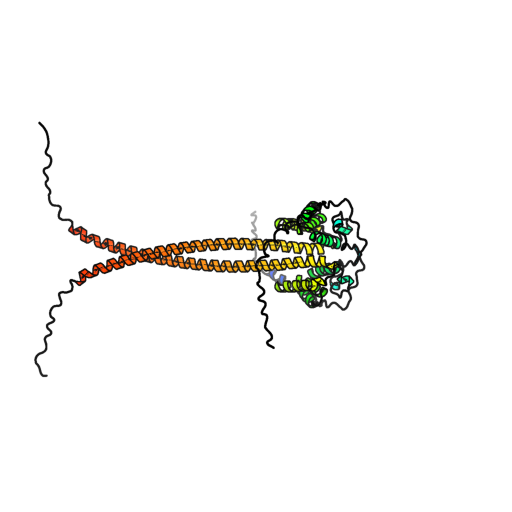7 4.117 -12.641 1 96.5 129 GLN A N 1
ATOM 988 C CA . GLN A 1 129 ? 8.883 3.869 -13.984 1 96.5 129 GLN A CA 1
ATOM 989 C C . GLN A 1 129 ? 8.688 2.408 -14.383 1 96.5 129 GLN A C 1
ATOM 991 O O . GLN A 1 129 ? 8.234 2.115 -15.492 1 96.5 129 GLN A O 1
ATOM 996 N N . TYR A 1 130 ? 8.977 1.552 -13.461 1 95.38 130 TYR A N 1
ATOM 997 C CA . TYR A 1 130 ? 8.875 0.134 -13.789 1 95.38 130 TYR A CA 1
ATOM 998 C C . TYR A 1 130 ? 7.414 -0.291 -13.914 1 95.38 130 TYR A C 1
ATOM 1000 O O . TYR A 1 130 ? 7.074 -1.126 -14.758 1 95.38 130 TYR A O 1
ATOM 1008 N N . LEU A 1 131 ? 6.535 0.268 -13.062 1 97.44 131 LEU A N 1
ATOM 1009 C CA . LEU A 1 131 ? 5.117 -0.059 -13.156 1 97.44 131 LEU A CA 1
ATOM 1010 C C . LEU A 1 131 ? 4.535 0.429 -14.484 1 97.44 131 LEU A C 1
ATOM 1012 O O . LEU A 1 131 ? 3.719 -0.258 -15.094 1 97.44 131 LEU A O 1
ATOM 1016 N N . GLN A 1 132 ? 5.02 1.612 -14.906 1 97.56 132 GLN A N 1
ATOM 1017 C CA . GLN A 1 132 ? 4.578 2.143 -16.188 1 97.56 132 GLN A CA 1
ATOM 1018 C C . GLN A 1 132 ? 5.047 1.255 -17.344 1 97.56 132 GLN A C 1
ATOM 1020 O O . GLN A 1 132 ? 4.297 1.019 -18.297 1 97.56 132 GLN A O 1
ATOM 1025 N N . ARG A 1 133 ? 6.242 0.785 -17.234 1 96.56 133 ARG A N 1
ATOM 1026 C CA . ARG A 1 133 ? 6.777 -0.117 -18.25 1 96.56 133 ARG A CA 1
ATOM 1027 C C . ARG A 1 133 ? 5.984 -1.418 -18.297 1 96.56 133 ARG A C 1
ATOM 1029 O O . ARG A 1 133 ? 5.664 -1.914 -19.391 1 96.56 133 ARG A O 1
ATOM 1036 N N . LEU A 1 134 ? 5.66 -1.986 -17.125 1 97.25 134 LEU A N 1
ATOM 1037 C CA . LEU A 1 134 ? 4.855 -3.203 -17.062 1 97.25 134 LEU A CA 1
ATOM 1038 C C . LEU A 1 134 ? 3.48 -2.971 -17.688 1 97.25 134 LEU A C 1
ATOM 1040 O O . LEU A 1 134 ? 2.961 -3.834 -18.391 1 97.25 134 LEU A O 1
ATOM 1044 N N . ASP A 1 135 ? 2.932 -1.811 -17.422 1 97.38 135 ASP A N 1
ATOM 1045 C CA . ASP A 1 135 ? 1.626 -1.48 -17.984 1 97.38 135 ASP A CA 1
ATOM 1046 C C . ASP A 1 135 ? 1.7 -1.339 -19.5 1 97.38 135 ASP A C 1
ATOM 1048 O O . ASP A 1 135 ? 0.76 -1.704 -20.219 1 97.38 135 ASP A O 1
ATOM 1052 N N . TYR A 1 136 ? 2.793 -0.796 -20.016 1 97.31 136 TYR A N 1
ATOM 1053 C CA . TYR A 1 136 ? 3.004 -0.654 -21.453 1 97.31 136 TYR A CA 1
ATOM 1054 C C . TYR A 1 136 ? 2.951 -2.01 -22.141 1 97.31 136 TYR A C 1
ATOM 1056 O O . TYR A 1 136 ? 2.379 -2.135 -23.234 1 97.31 136 TYR A O 1
ATOM 1064 N N . TYR A 1 137 ? 3.443 -3.08 -21.469 1 96.81 137 TYR A N 1
ATOM 1065 C CA . TYR A 1 137 ? 3.488 -4.418 -22.047 1 96.81 137 TYR A CA 1
ATOM 1066 C C . TYR A 1 137 ? 2.236 -5.211 -21.688 1 96.81 137 TYR A C 1
ATOM 1068 O O . TYR A 1 137 ? 2.178 -6.422 -21.922 1 96.81 137 TYR A O 1
ATOM 1076 N N . GLY A 1 138 ? 1.245 -4.629 -21.125 1 95 138 GLY A N 1
ATOM 1077 C CA . GLY A 1 138 ? 0.08 -5.309 -20.578 1 95 138 GLY A CA 1
ATOM 1078 C C . GLY A 1 138 ? -0.616 -6.199 -21.594 1 95 138 GLY A C 1
ATOM 1079 O O . GLY A 1 138 ? -1.058 -7.301 -21.25 1 95 138 GLY A O 1
ATOM 1080 N N . ALA A 1 139 ? -0.623 -5.84 -22.828 1 94.62 139 ALA A N 1
ATOM 1081 C CA . ALA A 1 139 ? -1.333 -6.582 -23.875 1 94.62 139 ALA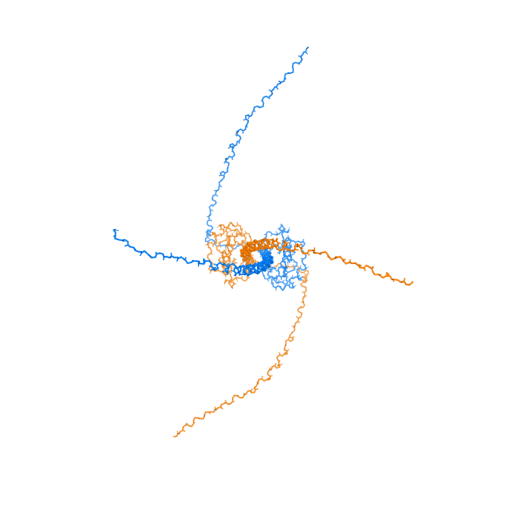 A CA 1
ATOM 1082 C C . ALA A 1 139 ? -0.542 -7.816 -24.297 1 94.62 139 ALA A C 1
ATOM 1084 O O . ALA A 1 139 ? -1.105 -8.758 -24.859 1 94.62 139 ALA A O 1
ATOM 1085 N N . ASP A 1 140 ? 0.725 -7.836 -24 1 95.94 140 ASP A N 1
ATOM 1086 C CA . ASP A 1 140 ? 1.604 -8.906 -24.453 1 95.94 140 ASP A CA 1
ATOM 1087 C C . ASP A 1 140 ? 1.641 -10.055 -23.453 1 95.94 140 ASP A C 1
ATOM 1089 O O . ASP A 1 140 ? 2.148 -11.141 -23.75 1 95.94 140 ASP A O 1
ATOM 1093 N N . TYR A 1 141 ? 1.067 -9.883 -22.219 1 96.44 141 TYR A N 1
ATOM 1094 C CA . TYR A 1 141 ? 1.104 -10.914 -21.188 1 96.44 141 TYR A CA 1
ATOM 1095 C C . TYR A 1 141 ? 0.282 -12.125 -21.609 1 96.44 141 TYR A C 1
ATOM 1097 O O . TYR A 1 141 ? -0.875 -11.992 -22.016 1 96.44 141 TYR A O 1
ATOM 1105 N N . PRO A 1 142 ? 0.867 -13.273 -21.5 1 96.56 142 PRO A N 1
ATOM 1106 C CA . PRO A 1 142 ? 0.018 -14.453 -21.688 1 96.56 142 PRO A CA 1
ATOM 1107 C C . PRO A 1 142 ? -1.146 -14.5 -20.688 1 96.56 142 PRO A C 1
ATOM 1109 O O . PRO A 1 142 ? -0.985 -14.125 -19.531 1 96.56 142 PRO A O 1
ATOM 1112 N N . ALA A 1 143 ? -2.24 -14.953 -21.172 1 94.38 143 ALA A N 1
ATOM 1113 C CA . ALA A 1 143 ? -3.451 -14.992 -20.344 1 94.38 143 ALA A CA 1
ATOM 1114 C C . ALA A 1 143 ? -3.223 -15.789 -19.062 1 94.38 143 ALA A C 1
ATOM 1116 O O . ALA A 1 143 ? -3.732 -15.422 -18 1 94.38 143 ALA A O 1
ATOM 1117 N N . ALA A 1 144 ? -2.404 -16.797 -19.188 1 94.81 144 ALA A N 1
ATOM 1118 C CA . ALA A 1 144 ? -2.209 -17.719 -18.078 1 94.81 144 ALA A CA 1
ATOM 1119 C C . ALA A 1 144 ? -1.427 -17.062 -16.953 1 94.81 144 ALA A C 1
ATOM 1121 O O . ALA A 1 144 ? -1.546 -17.469 -15.789 1 94.81 144 ALA A O 1
ATOM 1122 N N . VAL A 1 145 ? -0.688 -16.062 -17.281 1 96.88 145 VAL A N 1
ATOM 1123 C CA . VAL A 1 145 ? 0.218 -15.492 -16.281 1 96.88 145 VAL A CA 1
ATOM 1124 C C . VAL A 1 145 ? -0.365 -14.188 -15.734 1 96.88 145 VAL A C 1
ATOM 1126 O O . VAL A 1 145 ? 0.086 -13.688 -14.703 1 96.88 145 VAL A O 1
ATOM 1129 N N . ARG A 1 146 ? -1.395 -13.664 -16.312 1 96.5 146 ARG A N 1
ATOM 1130 C CA . ARG A 1 146 ? -1.941 -12.352 -16 1 96.5 146 ARG A CA 1
ATOM 1131 C C . ARG A 1 146 ? -2.43 -12.289 -14.562 1 96.5 146 ARG A C 1
ATOM 1133 O O . ARG A 1 146 ? -2.156 -11.32 -13.852 1 96.5 146 ARG A O 1
ATOM 1140 N N . PRO A 1 147 ? -3.111 -13.32 -14.07 1 96.44 147 PRO A N 1
ATOM 1141 C CA . PRO A 1 147 ? -3.598 -13.227 -12.688 1 96.44 147 PRO A CA 1
ATOM 1142 C C . PRO A 1 147 ? -2.469 -13.039 -11.68 1 96.44 147 PRO A C 1
ATOM 1144 O O . PRO A 1 147 ? -2.566 -12.188 -10.789 1 96.44 147 PRO A O 1
ATOM 1147 N N . LEU A 1 148 ? -1.448 -13.781 -11.859 1 97.81 148 LEU A N 1
ATOM 1148 C CA . LEU A 1 148 ? -0.317 -13.648 -10.945 1 97.81 148 LEU A CA 1
ATOM 1149 C C . LEU A 1 148 ? 0.327 -12.273 -11.07 1 97.81 148 LEU A C 1
ATOM 1151 O O . LEU A 1 148 ? 0.638 -11.633 -10.062 1 97.81 148 LEU A O 1
ATOM 1155 N N . LEU A 1 149 ? 0.535 -11.844 -12.273 1 97.38 149 LEU A N 1
ATOM 1156 C CA . LEU A 1 149 ? 1.151 -10.547 -12.523 1 97.38 149 LEU A CA 1
ATOM 1157 C C . LEU A 1 149 ? 0.311 -9.422 -11.922 1 97.38 149 LEU A C 1
ATOM 1159 O O . LEU A 1 149 ? 0.853 -8.461 -11.375 1 97.38 149 LEU A O 1
ATOM 1163 N N . GLN A 1 150 ? -0.979 -9.586 -11.969 1 96 150 GLN A N 1
ATOM 1164 C CA . GLN A 1 150 ? -1.874 -8.57 -11.438 1 96 150 GLN A CA 1
ATOM 1165 C C . GLN A 1 150 ? -1.788 -8.508 -9.914 1 96 150 GLN A C 1
ATOM 1167 O O . GLN A 1 150 ? -1.779 -7.422 -9.328 1 96 150 GLN A O 1
ATOM 1172 N N . ILE A 1 151 ? -1.737 -9.664 -9.312 1 97.38 151 ILE A N 1
ATOM 1173 C CA . ILE A 1 151 ? -1.598 -9.703 -7.863 1 97.38 151 ILE A CA 1
ATOM 1174 C C . ILE A 1 151 ? -0.32 -8.977 -7.449 1 97.38 151 ILE A C 1
ATOM 1176 O O . ILE A 1 151 ? -0.341 -8.141 -6.543 1 97.38 151 ILE A O 1
ATOM 1180 N N . TRP A 1 152 ? 0.766 -9.305 -8.086 1 98.06 152 TRP A N 1
ATOM 1181 C CA . TRP A 1 152 ? 2.059 -8.703 -7.77 1 98.06 152 TRP A CA 1
ATOM 1182 C C . TRP A 1 152 ? 2.041 -7.203 -8.031 1 98.06 152 TRP A C 1
ATOM 1184 O O . TRP A 1 152 ? 2.48 -6.414 -7.195 1 98.06 152 TRP A O 1
ATOM 1194 N N . ARG A 1 153 ? 1.53 -6.781 -9.195 1 97 153 ARG A N 1
ATOM 1195 C CA . ARG A 1 153 ? 1.477 -5.383 -9.609 1 97 153 ARG A CA 1
ATOM 1196 C C . ARG A 1 153 ? 0.646 -4.555 -8.633 1 97 153 ARG A C 1
ATOM 1198 O O . ARG A 1 153 ? 0.999 -3.416 -8.32 1 97 153 ARG A O 1
ATOM 1205 N N . GLU A 1 154 ? -0.451 -5.105 -8.141 1 96.12 154 GLU A N 1
ATOM 1206 C CA . GLU A 1 154 ? -1.309 -4.402 -7.191 1 96.12 154 GLU A CA 1
ATOM 1207 C C . GLU A 1 154 ? -0.562 -4.098 -5.895 1 96.12 154 GLU A C 1
ATOM 1209 O O . GLU A 1 154 ? -0.688 -3.002 -5.344 1 96.12 154 GLU A O 1
ATOM 1214 N N . GLY A 1 155 ? 0.199 -5.066 -5.484 1 97.19 155 GLY A N 1
ATOM 1215 C CA . GLY A 1 155 ? 1.023 -4.82 -4.312 1 97.19 155 GLY A CA 1
ATOM 1216 C C . GLY A 1 155 ? 2.033 -3.709 -4.516 1 97.19 155 GLY A C 1
ATOM 1217 O O . GLY A 1 155 ? 2.18 -2.83 -3.66 1 97.19 155 GLY A O 1
ATOM 1218 N N . GLN A 1 156 ? 2.646 -3.709 -5.633 1 97.75 156 GLN A N 1
ATOM 1219 C CA . GLN A 1 156 ? 3.613 -2.668 -5.961 1 97.75 156 GLN A CA 1
ATOM 1220 C C . GLN A 1 156 ? 2.934 -1.308 -6.09 1 97.75 156 GLN A C 1
ATOM 1222 O O . GLN A 1 156 ? 3.492 -0.287 -5.684 1 97.75 156 GLN A O 1
ATOM 1227 N N . GLY A 1 157 ? 1.748 -1.37 -6.688 1 98 157 GLY A N 1
ATOM 1228 C CA . GLY A 1 157 ? 0.976 -0.143 -6.797 1 98 157 GLY A CA 1
ATOM 1229 C C . GLY A 1 157 ? 0.61 0.454 -5.449 1 98 157 GLY A C 1
ATOM 1230 O O . GLY A 1 157 ? 0.696 1.669 -5.262 1 98 157 GLY A O 1
ATOM 1231 N N . ALA A 1 158 ? 0.214 -0.401 -4.57 1 97.94 158 ALA A N 1
ATOM 1232 C CA . ALA A 1 158 ? -0.118 0.059 -3.225 1 97.94 158 ALA A CA 1
ATOM 1233 C C . ALA A 1 158 ? 1.103 0.658 -2.531 1 97.94 158 ALA A C 1
ATOM 1235 O O . ALA A 1 158 ? 0.996 1.674 -1.841 1 97.94 158 ALA A O 1
ATOM 1236 N N . LEU A 1 159 ? 2.24 0.05 -2.754 1 97.81 159 LEU A N 1
ATOM 1237 C CA . LEU A 1 159 ? 3.473 0.562 -2.164 1 97.81 159 LEU A CA 1
ATOM 1238 C C . LEU A 1 159 ? 3.82 1.931 -2.736 1 97.81 159 LEU A C 1
ATOM 1240 O O . LEU A 1 159 ? 4.281 2.812 -2.01 1 97.81 159 LEU A O 1
ATOM 1244 N N . LEU A 1 160 ? 3.588 2.037 -4.008 1 98.38 160 LEU A N 1
ATOM 1245 C CA . LEU A 1 160 ? 3.828 3.328 -4.645 1 98.38 160 LEU A CA 1
ATOM 1246 C C . LEU A 1 160 ? 2.916 4.398 -4.055 1 98.38 160 LEU A C 1
ATOM 1248 O O . LEU A 1 160 ? 3.373 5.496 -3.721 1 98.38 160 LEU A O 1
ATOM 1252 N N . GLN A 1 161 ? 1.648 4.109 -3.873 1 98.56 161 GLN A N 1
ATOM 1253 C CA . GLN A 1 161 ? 0.69 5.043 -3.291 1 98.56 161 GLN A CA 1
ATOM 1254 C C . GLN A 1 161 ? 1.039 5.352 -1.838 1 98.56 161 GLN A C 1
ATOM 1256 O O . GLN A 1 161 ? 0.875 6.488 -1.383 1 98.56 161 GLN A O 1
ATOM 1261 N N . LEU A 1 162 ? 1.482 4.371 -1.155 1 98.19 162 LEU A N 1
ATOM 1262 C CA . LEU A 1 162 ? 1.894 4.559 0.232 1 98.19 162 LEU A CA 1
ATOM 1263 C C . LEU A 1 162 ? 3.033 5.566 0.33 1 98.19 162 LEU A C 1
ATOM 1265 O O . LEU A 1 162 ? 2.994 6.473 1.167 1 98.19 162 LEU A O 1
ATOM 1269 N N . SER A 1 163 ? 3.984 5.422 -0.484 1 97.94 163 SER A N 1
ATOM 1270 C CA . SER A 1 163 ? 5.105 6.355 -0.489 1 97.94 163 SER A CA 1
ATOM 1271 C C . SER A 1 163 ? 4.648 7.77 -0.831 1 97.94 163 SER A C 1
ATOM 1273 O O . SER A 1 163 ? 5.137 8.742 -0.257 1 97.94 163 SER A O 1
ATOM 1275 N N . ALA A 1 164 ? 3.729 7.875 -1.741 1 98.25 164 ALA A N 1
ATOM 1276 C CA . ALA A 1 164 ? 3.188 9.18 -2.115 1 98.25 164 ALA A CA 1
ATOM 1277 C C . ALA A 1 164 ? 2.467 9.828 -0.939 1 98.25 164 ALA A C 1
ATOM 1279 O O . ALA A 1 164 ? 2.619 11.031 -0.697 1 98.25 164 ALA A O 1
ATOM 1280 N N . GLU A 1 165 ? 1.705 9.047 -0.226 1 98.5 165 GLU A N 1
ATOM 1281 C CA . GLU A 1 165 ? 0.975 9.578 0.921 1 98.5 165 GLU A CA 1
ATOM 1282 C C . GLU A 1 165 ? 1.93 10.008 2.031 1 98.5 165 GLU A C 1
ATOM 1284 O O . GLU A 1 165 ? 1.69 11.008 2.711 1 98.5 165 GLU A O 1
ATOM 1289 N N . ARG A 1 166 ? 2.955 9.273 2.211 1 98.19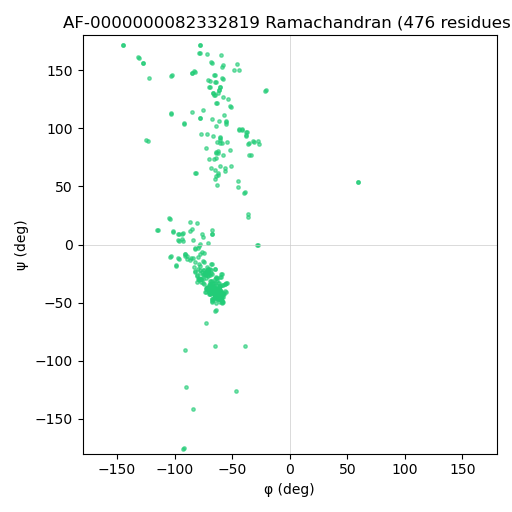 166 ARG A N 1
ATOM 1290 C CA . ARG A 1 166 ? 3.967 9.641 3.195 1 98.19 166 ARG A CA 1
ATOM 1291 C C . ARG A 1 166 ? 4.641 10.961 2.822 1 98.19 166 ARG A C 1
ATOM 1293 O O . ARG A 1 166 ? 4.906 11.789 3.689 1 98.19 166 ARG A O 1
ATOM 1300 N N . MET A 1 167 ? 4.879 11.141 1.583 1 98.25 167 MET A N 1
ATOM 1301 C CA . MET A 1 167 ? 5.465 12.391 1.112 1 98.25 167 MET A CA 1
ATOM 1302 C C . MET A 1 167 ? 4.5 13.555 1.315 1 98.25 167 MET A C 1
ATOM 1304 O O . MET A 1 167 ? 4.91 14.641 1.728 1 98.25 167 MET A O 1
ATOM 1308 N N . ARG A 1 168 ? 3.24 13.344 1.035 1 98.25 168 ARG A N 1
ATOM 1309 C CA . ARG A 1 168 ? 2.225 14.367 1.262 1 98.25 168 ARG A CA 1
ATOM 1310 C C . ARG A 1 168 ? 2.15 14.75 2.736 1 98.25 168 ARG A C 1
ATOM 1312 O O . ARG A 1 168 ? 2.033 15.93 3.074 1 98.25 168 ARG A O 1
ATOM 1319 N N . TYR A 1 169 ? 2.199 13.797 3.576 1 98.62 169 TYR A N 1
ATOM 1320 C CA . TYR A 1 169 ? 2.186 14.031 5.016 1 98.62 169 TYR A CA 1
ATOM 1321 C C . TYR A 1 169 ? 3.371 14.891 5.438 1 98.62 169 TYR A C 1
ATOM 1323 O O . TYR A 1 169 ? 3.209 15.859 6.184 1 98.62 169 TYR A O 1
ATOM 1331 N N . ALA A 1 170 ? 4.508 14.562 4.957 1 98.38 170 ALA A N 1
ATOM 1332 C CA . ALA A 1 170 ? 5.723 15.289 5.305 1 98.38 170 ALA A CA 1
ATOM 1333 C C . ALA A 1 170 ? 5.652 16.734 4.816 1 98.38 170 ALA A C 1
ATOM 1335 O O . ALA A 1 170 ? 6.035 17.656 5.539 1 98.38 170 ALA A O 1
ATOM 1336 N N . ILE A 1 171 ? 5.172 16.938 3.656 1 98.56 171 ILE A N 1
ATOM 1337 C CA . ILE A 1 171 ? 5.047 18.266 3.08 1 98.56 171 ILE A CA 1
ATOM 1338 C C . ILE A 1 171 ? 4.059 19.094 3.902 1 98.56 171 ILE A C 1
ATOM 1340 O O . ILE A 1 171 ? 4.328 20.25 4.223 1 98.56 171 ILE A O 1
ATOM 1344 N N . LEU A 1 172 ? 2.912 18.453 4.242 1 98.44 172 LEU A N 1
ATOM 1345 C CA . LEU A 1 172 ? 1.924 19.156 5.062 1 98.44 172 LEU A CA 1
ATOM 1346 C C . LEU A 1 172 ? 2.51 19.531 6.418 1 98.44 172 LEU A C 1
ATOM 1348 O O . LEU A 1 172 ? 2.289 20.641 6.91 1 98.44 172 LEU A O 1
ATOM 1352 N N . GLN A 1 173 ? 3.191 18.703 7 1 98 173 GLN A N 1
ATOM 1353 C CA . GLN A 1 173 ? 3.814 18.953 8.297 1 98 173 GLN A CA 1
ATOM 1354 C C . GLN A 1 173 ? 4.781 20.125 8.234 1 98 173 GLN A C 1
ATOM 1356 O O . GLN A 1 173 ? 4.73 21.031 9.078 1 98 173 GLN A O 1
ATOM 1361 N N . GLN A 1 174 ? 5.586 20.109 7.195 1 98.5 174 GLN A N 1
ATOM 1362 C CA . GLN A 1 174 ? 6.562 21.172 7.031 1 98.5 174 GLN A CA 1
ATOM 1363 C C . GLN A 1 174 ? 5.867 22.516 6.805 1 98.5 174 GLN A C 1
ATOM 1365 O O . GLN A 1 174 ? 6.238 23.531 7.41 1 98.5 174 GLN A O 1
ATOM 1370 N N . HIS A 1 175 ? 4.918 22.531 6.07 1 98.19 175 HIS A N 1
ATOM 1371 C CA . HIS A 1 175 ? 4.172 23.75 5.766 1 98.19 175 HIS A CA 1
ATOM 1372 C C . HIS A 1 175 ? 3.432 24.266 6.992 1 98.19 175 HIS A C 1
ATOM 1374 O O . HIS A 1 175 ? 3.455 25.453 7.277 1 98.19 175 HIS A O 1
ATOM 1380 N N . SER A 1 176 ? 2.729 23.391 7.637 1 98 176 SER A N 1
ATOM 1381 C CA . SER A 1 176 ? 1.99 23.766 8.836 1 98 176 SER A CA 1
ATOM 1382 C C . SER A 1 176 ? 2.922 24.328 9.906 1 98 176 SER A C 1
ATOM 1384 O O . SER A 1 176 ? 2.619 25.344 10.531 1 98 176 SER A O 1
ATOM 1386 N N . ASP A 1 177 ? 4.027 23.719 10.047 1 97.94 177 ASP A N 1
ATOM 1387 C CA . ASP A 1 177 ? 4.996 24.188 11.031 1 97.94 177 ASP A CA 1
ATOM 1388 C C . ASP A 1 177 ? 5.5 25.594 10.68 1 97.94 177 ASP A C 1
ATOM 1390 O O . ASP A 1 177 ? 5.605 26.453 11.547 1 97.94 177 ASP A O 1
ATOM 1394 N N . ALA A 1 178 ? 5.789 25.812 9.461 1 98.38 178 ALA A N 1
ATOM 1395 C CA . ALA A 1 178 ? 6.262 27.109 9.008 1 98.38 178 ALA A CA 1
ATOM 1396 C C . ALA A 1 178 ? 5.199 28.188 9.219 1 98.38 178 ALA A C 1
ATOM 1398 O O . ALA A 1 178 ? 5.504 29.297 9.656 1 98.38 178 ALA A O 1
ATOM 1399 N N . GLU A 1 179 ? 4.031 27.875 8.945 1 97.94 179 GLU A N 1
ATOM 1400 C CA . GLU A 1 179 ? 2.926 28.812 9.109 1 97.94 179 GLU A CA 1
ATOM 1401 C C . GLU A 1 179 ? 2.688 29.125 10.586 1 97.94 179 GLU A C 1
ATOM 1403 O O . GLU A 1 179 ? 2.463 30.281 10.953 1 97.94 179 GLU A O 1
ATOM 1408 N N . LEU A 1 180 ? 2.645 28.141 11.375 1 98.06 180 LEU A N 1
ATOM 1409 C CA . LEU A 1 180 ? 2.467 28.328 12.812 1 98.06 180 LEU A CA 1
ATOM 1410 C C . LEU A 1 180 ? 3.584 29.188 13.398 1 98.06 180 LEU A C 1
ATOM 1412 O O . LEU A 1 180 ? 3.33 30.078 14.203 1 98.06 180 LEU A O 1
ATOM 1416 N N . ASP A 1 181 ? 4.754 28.922 12.93 1 98.31 181 ASP A N 1
ATOM 1417 C CA . ASP A 1 181 ? 5.891 29.719 13.406 1 98.31 181 ASP A CA 1
ATOM 1418 C C . ASP A 1 181 ? 5.754 31.172 12.992 1 98.31 181 ASP A C 1
ATOM 1420 O O . ASP A 1 181 ? 6.02 32.062 13.797 1 98.31 181 ASP A O 1
ATOM 1424 N N . ALA A 1 182 ? 5.379 31.406 11.82 1 98.31 182 ALA A N 1
ATOM 1425 C CA . ALA A 1 182 ? 5.191 32.781 11.328 1 98.31 182 ALA A CA 1
ATOM 1426 C C . ALA A 1 182 ? 4.121 33.5 12.133 1 98.31 182 ALA A C 1
ATOM 1428 O O . ALA A 1 182 ? 4.293 34.656 12.5 1 98.31 182 ALA A O 1
ATOM 1429 N N . LEU A 1 183 ? 3.045 32.812 12.422 1 98.19 183 LEU A N 1
ATOM 1430 C CA . LEU A 1 183 ? 1.958 33.438 13.188 1 98.19 183 LEU A CA 1
ATOM 1431 C C . LEU A 1 183 ? 2.381 33.688 14.625 1 98.19 183 LEU A C 1
ATOM 1433 O O . LEU A 1 183 ? 2.018 34.719 15.211 1 98.19 183 LEU A O 1
ATOM 1437 N N . ARG A 1 184 ? 3.135 32.812 15.133 1 98 184 ARG A N 1
ATOM 1438 C CA . ARG A 1 184 ? 3.635 33 16.484 1 98 184 ARG A CA 1
ATOM 1439 C C . ARG A 1 184 ? 4.586 34.188 16.578 1 98 184 ARG A C 1
ATOM 1441 O O . ARG A 1 184 ? 4.535 34.938 17.531 1 98 184 ARG A O 1
ATOM 1448 N N . GLN A 1 185 ? 5.41 34.344 15.602 1 98.31 185 GLN A N 1
ATOM 1449 C CA . GLN A 1 185 ? 6.305 35.5 15.539 1 98.31 185 GLN A CA 1
ATOM 1450 C C . GLN A 1 185 ? 5.52 36.812 15.445 1 98.31 185 GLN A C 1
ATOM 1452 O O . GLN A 1 185 ? 5.832 37.781 16.141 1 98.31 185 GLN A O 1
ATOM 1457 N N . ARG A 1 186 ? 4.543 36.75 14.68 1 97.88 186 ARG A N 1
ATOM 1458 C CA . ARG A 1 186 ? 3.689 37.938 14.547 1 97.88 186 ARG A CA 1
ATOM 1459 C C . ARG A 1 186 ? 2.977 38.25 15.859 1 97.88 186 ARG A C 1
ATOM 1461 O O . ARG A 1 186 ? 2.84 39.406 16.234 1 97.88 186 ARG A O 1
ATOM 1468 N N . GLN A 1 187 ? 2.492 37.219 16.484 1 97.81 187 GLN A N 1
ATOM 1469 C CA . GLN A 1 187 ? 1.828 37.375 17.781 1 97.81 187 GLN A CA 1
ATOM 1470 C C . GLN A 1 187 ? 2.773 38 18.812 1 97.81 187 GLN A C 1
ATOM 1472 O O . GLN A 1 187 ? 2.383 38.875 19.562 1 97.81 187 GLN A O 1
ATOM 1477 N N . THR A 1 188 ? 3.973 37.531 18.797 1 98.12 188 THR A N 1
ATOM 1478 C CA . THR A 1 188 ? 4.969 38.062 19.719 1 98.12 188 THR A CA 1
ATOM 1479 C C . THR A 1 188 ? 5.254 39.531 19.422 1 98.12 188 THR A C 1
ATOM 1481 O O . THR A 1 188 ? 5.371 40.344 20.344 1 98.12 188 THR A O 1
ATOM 1484 N N . GLU A 1 189 ? 5.34 39.875 18.172 1 98.38 189 GLU A N 1
ATOM 1485 C CA . GLU A 1 189 ? 5.551 41.25 17.781 1 98.38 189 GLU A CA 1
ATOM 1486 C C . GLU A 1 189 ? 4.383 42.156 18.203 1 98.38 189 GLU A C 1
ATOM 1488 O O . GLU A 1 189 ? 4.586 43.25 18.719 1 98.38 189 GLU A O 1
ATOM 1493 N N . LEU A 1 190 ? 3.188 41.625 18.016 1 98.44 190 LEU A N 1
ATOM 1494 C CA . LEU A 1 190 ? 1.993 42.375 18.406 1 98.44 190 LEU A CA 1
ATOM 1495 C C . LEU A 1 190 ? 1.937 42.531 19.922 1 98.44 190 LEU A C 1
ATOM 1497 O O . LEU A 1 190 ? 1.544 43.594 20.406 1 98.44 190 LEU A O 1
ATOM 1501 N N . GLN A 1 191 ? 2.326 41.594 20.656 1 98.25 191 GLN A N 1
ATOM 1502 C CA . GLN A 1 191 ? 2.354 41.656 22.109 1 98.25 191 GLN A CA 1
ATOM 1503 C C . GLN A 1 191 ? 3.381 42.688 22.594 1 98.25 191 GLN A C 1
ATOM 1505 O O . GLN A 1 191 ? 3.129 43.406 23.547 1 98.25 191 GLN A O 1
ATOM 1510 N N . ARG A 1 192 ? 4.5 42.781 21.875 1 98.44 192 ARG A N 1
ATOM 1511 C CA . ARG A 1 192 ? 5.523 43.75 22.203 1 98.44 192 ARG A CA 1
ATOM 1512 C C . ARG A 1 192 ? 5.023 45.188 21.906 1 98.44 192 ARG A C 1
ATOM 1514 O O . ARG A 1 192 ? 5.219 46.094 22.719 1 98.44 192 ARG A O 1
ATOM 1521 N N . ASP A 1 193 ? 4.406 45.281 20.844 1 98.31 193 ASP A N 1
ATOM 1522 C CA . ASP A 1 193 ? 3.838 46.562 20.453 1 98.31 193 ASP A CA 1
ATOM 1523 C C . ASP A 1 193 ? 2.771 47 21.453 1 98.31 193 ASP A C 1
ATOM 1525 O O . ASP A 1 193 ? 2.725 48.188 21.844 1 98.31 193 ASP A O 1
ATOM 1529 N N . LEU A 1 194 ? 1.895 46.156 21.828 1 98.38 194 LEU A N 1
ATOM 1530 C CA . LEU A 1 194 ? 0.84 46.469 22.797 1 98.38 194 LEU A CA 1
ATOM 1531 C C . LEU A 1 194 ? 1.432 46.844 24.141 1 98.38 194 LEU A C 1
ATOM 1533 O O . LEU A 1 194 ? 0.983 47.812 24.766 1 98.38 194 LEU A O 1
ATOM 1537 N N . ALA A 1 195 ? 2.465 46.125 24.578 1 98.06 195 ALA A N 1
ATOM 1538 C CA . ALA A 1 195 ? 3.121 46.438 25.844 1 98.06 195 ALA A CA 1
ATOM 1539 C C . ALA A 1 195 ? 3.785 47.812 25.797 1 98.06 195 ALA A C 1
ATOM 1541 O O . ALA A 1 195 ? 3.701 48.562 26.766 1 98.06 195 ALA A O 1
ATOM 1542 N N . SER A 1 196 ? 4.406 48.094 24.703 1 98.19 196 SER A N 1
ATOM 1543 C CA . SER A 1 196 ? 5.051 49.406 24.531 1 98.19 196 SER A CA 1
ATOM 1544 C C . SER A 1 196 ? 4.027 50.531 24.531 1 98.19 196 SER A C 1
ATOM 1546 O O . SER A 1 196 ? 4.238 51.562 25.156 1 98.19 196 SER A O 1
ATOM 1548 N N . THR A 1 197 ? 2.953 50.281 23.875 1 97.81 197 THR A N 1
ATOM 1549 C CA . THR A 1 197 ? 1.892 51.281 23.812 1 97.81 197 THR A CA 1
ATOM 1550 C C . THR A 1 197 ? 1.246 51.469 25.172 1 97.81 197 THR A C 1
ATOM 1552 O O . THR A 1 197 ? 0.925 52.594 25.562 1 97.81 197 THR A O 1
ATOM 1555 N N . ARG A 1 198 ? 1.07 50.406 25.891 1 97.75 198 ARG A N 1
ATOM 1556 C CA . ARG A 1 198 ? 0.509 50.469 27.234 1 97.75 198 ARG A CA 1
ATOM 1557 C C . ARG A 1 198 ? 1.44 51.219 28.188 1 97.75 198 ARG A C 1
ATOM 1559 O O . ARG A 1 198 ? 0.985 51.969 29.031 1 97.75 198 ARG A O 1
ATOM 1566 N N . ARG A 1 199 ? 2.725 51.156 28.047 1 97.44 199 ARG A N 1
ATOM 1567 C CA . ARG A 1 199 ? 3.695 51.875 28.875 1 97.44 199 ARG A CA 1
ATOM 1568 C C . ARG A 1 199 ? 3.65 53.375 28.578 1 97.44 199 ARG A C 1
ATOM 1570 O O . ARG A 1 199 ? 3.711 54.188 29.516 1 97.44 199 ARG A O 1
ATOM 1577 N N . LYS A 1 200 ? 3.535 53.656 27.344 1 96.5 200 LYS A N 1
ATOM 1578 C CA . LYS A 1 200 ? 3.43 55.062 26.938 1 96.5 200 LYS A CA 1
ATOM 1579 C C . LYS A 1 200 ? 2.156 55.688 27.5 1 96.5 200 LYS A C 1
ATOM 1581 O O . LYS A 1 200 ? 2.182 56.812 27.984 1 96.5 200 LYS A O 1
ATOM 1586 N N . LEU A 1 201 ? 1.054 54.969 27.453 1 96 201 LEU A N 1
ATOM 1587 C CA . LEU A 1 201 ? -0.228 55.406 27.969 1 96 201 LEU A CA 1
ATOM 1588 C C . LEU A 1 201 ? -0.161 55.594 29.484 1 96 201 LEU A C 1
ATOM 1590 O O . LEU A 1 201 ? -0.658 56.594 30.016 1 96 201 LEU A O 1
ATOM 1594 N N . ASP A 1 202 ? 0.5 54.688 30.172 1 95.44 202 ASP A N 1
ATOM 1595 C CA . ASP A 1 202 ? 0.648 54.75 31.625 1 95.44 202 ASP A CA 1
ATOM 1596 C C . ASP A 1 202 ? 1.481 55.969 32.031 1 95.44 202 ASP A C 1
ATOM 1598 O O . ASP A 1 202 ? 1.151 56.688 33 1 95.44 202 ASP A O 1
ATOM 1602 N N . ARG A 1 203 ? 2.492 56.25 31.312 1 93.44 203 ARG A N 1
ATOM 1603 C CA . ARG A 1 203 ? 3.346 57.406 31.578 1 93.44 203 ARG A CA 1
ATOM 1604 C C . ARG A 1 203 ? 2.588 58.719 31.375 1 93.44 203 ARG A C 1
ATOM 1606 O O . ARG A 1 203 ? 2.701 59.625 32.188 1 93.44 203 ARG A O 1
ATOM 1613 N N . LEU A 1 204 ? 1.798 58.75 30.359 1 92 204 LEU A N 1
ATOM 1614 C CA . LEU A 1 204 ? 1.031 59.969 30.062 1 92 204 LEU A CA 1
ATOM 1615 C C . LEU A 1 204 ? -0.065 60.188 31.109 1 92 204 LEU A C 1
ATOM 1617 O O . LEU A 1 204 ? -0.336 61.312 31.5 1 92 204 LEU A O 1
ATOM 1621 N N . THR A 1 205 ? -0.675 59.094 31.562 1 91.44 205 THR A N 1
ATOM 1622 C CA . THR A 1 205 ? -1.701 59.188 32.594 1 91.44 205 THR A CA 1
ATOM 1623 C C . THR A 1 205 ? -1.096 59.625 33.906 1 91.44 205 THR A C 1
ATOM 1625 O O . THR A 1 205 ? -1.708 60.406 34.656 1 91.44 205 THR A O 1
ATOM 1628 N N . ASP A 1 206 ? 0.149 59.281 34.188 1 91.81 206 ASP A N 1
ATOM 1629 C CA . ASP A 1 206 ? 0.847 59.688 35.406 1 91.81 206 ASP A CA 1
ATOM 1630 C C . ASP A 1 206 ? 1.215 61.156 35.375 1 91.81 206 ASP A C 1
ATOM 1632 O O . ASP A 1 206 ? 1.057 61.875 36.344 1 91.81 206 ASP A O 1
ATOM 1636 N N . ILE A 1 207 ? 1.597 61.594 34.188 1 84.94 207 ILE A N 1
ATOM 1637 C CA . ILE A 1 207 ? 1.947 63 34 1 84.94 207 ILE A CA 1
ATOM 1638 C C . ILE A 1 207 ? 0.701 63.875 34.156 1 84.94 207 ILE A C 1
ATOM 1640 O O . ILE A 1 207 ? 0.736 64.875 34.844 1 84.94 207 ILE A O 1
ATOM 1644 N N . GLU A 1 208 ? -0.443 63.438 33.688 1 83.31 208 GLU A N 1
ATOM 1645 C CA . GLU A 1 208 ? -1.705 64.125 33.812 1 83.31 208 GLU A CA 1
ATOM 1646 C C . GLU A 1 208 ? -2.164 64.188 35.281 1 83.31 208 GLU A C 1
ATOM 1648 O O . GLU A 1 208 ? -2.666 65.25 35.719 1 83.31 208 GLU A O 1
ATOM 1653 N N . ARG A 1 209 ? -1.958 63.188 36 1 87.25 209 ARG A N 1
ATOM 1654 C CA . ARG A 1 209 ? -2.332 63.125 37.406 1 87.25 209 ARG A CA 1
ATOM 1655 C C . ARG A 1 209 ? -1.466 64.062 38.25 1 87.25 209 ARG A C 1
ATOM 1657 O O . ARG A 1 209 ? -1.967 64.75 39.125 1 87.25 209 ARG A O 1
ATOM 1664 N N . GLN A 1 210 ? -0.198 64.25 37.906 1 85.25 210 GLN A N 1
ATOM 1665 C CA . GLN A 1 210 ? 0.73 65.125 38.625 1 85.25 210 GLN A CA 1
ATOM 1666 C C . GLN A 1 210 ? 0.453 66.562 38.281 1 85.25 210 GLN A C 1
ATOM 1668 O O . GLN A 1 210 ? 0.505 67.438 39.188 1 85.25 210 GLN A O 1
ATOM 1673 N N . LEU A 1 211 ? -0.018 66.875 37.156 1 78.06 211 LEU A N 1
ATOM 1674 C CA . LEU A 1 211 ? -0.336 68.25 36.75 1 78.06 211 LEU A CA 1
ATOM 1675 C C . LEU A 1 211 ? -1.674 68.688 37.312 1 78.06 211 LEU A C 1
ATOM 1677 O O . LEU A 1 211 ? -1.831 69.875 37.719 1 78.06 211 LEU A O 1
ATOM 1681 N N . SER A 1 212 ? -2.559 67.75 37.562 1 79.31 212 SER A N 1
ATOM 1682 C CA . SER A 1 212 ? -3.861 68.062 38.125 1 79.31 212 SER A CA 1
ATOM 1683 C C . SER A 1 212 ? -3.758 68.25 39.656 1 79.31 212 SER A C 1
ATOM 1685 O O . SER A 1 212 ? -4.484 69.062 40.219 1 79.31 212 SER A O 1
ATOM 1687 N N . SER A 1 213 ? -2.932 67.625 40.375 1 80.56 213 SER A N 1
ATOM 1688 C CA . SER A 1 213 ? -2.736 67.812 41.812 1 80.56 213 SER A CA 1
ATOM 1689 C C . SER A 1 213 ? -2 69.062 42.125 1 80.56 213 SER A C 1
ATOM 1691 O O . SER A 1 213 ? -2.219 69.688 43.188 1 80.56 213 SER A O 1
ATOM 1693 N N . ARG A 1 214 ? -1.227 69.75 41.406 1 69.06 214 ARG A N 1
ATOM 1694 C CA . ARG A 1 214 ? -0.543 71.062 41.594 1 69.06 214 ARG A CA 1
ATOM 1695 C C . ARG A 1 214 ? -1.489 72.188 41.344 1 69.06 214 ARG A C 1
ATOM 1697 O O . ARG A 1 214 ? -1.322 73.312 41.938 1 69.06 214 ARG A O 1
ATOM 1704 N N . ARG A 1 215 ? -2.492 72.25 40.75 1 62.72 215 ARG A N 1
ATOM 1705 C CA . ARG A 1 215 ? -3.475 73.312 40.531 1 62.72 215 ARG A CA 1
ATOM 1706 C C . ARG A 1 215 ? -4.422 73.438 41.719 1 62.72 215 ARG A C 1
ATOM 1708 O O . ARG A 1 215 ? -4.906 74.562 42.031 1 62.72 215 ARG A O 1
ATOM 1715 N N . THR A 1 216 ? -4.738 72.625 42.5 1 59.91 216 THR A N 1
ATOM 1716 C CA . THR A 1 216 ? -5.699 72.75 43.594 1 59.91 216 THR A CA 1
ATOM 1717 C C . THR A 1 216 ? -5.051 73.312 44.844 1 59.91 216 THR A C 1
ATOM 1719 O O . THR A 1 216 ? -5.742 73.75 45.781 1 59.91 216 THR A O 1
ATOM 1722 N N . PRO A 1 217 ? -3.857 73.5 45.156 1 55.81 217 PRO A N 1
ATOM 1723 C CA . PRO A 1 217 ? -3.51 74.188 46.375 1 55.81 217 PRO A CA 1
ATOM 1724 C C . PRO A 1 217 ? -3.756 75.75 46.312 1 55.81 217 PRO A C 1
ATOM 1726 O O . PRO A 1 217 ? -3.982 76.375 47.344 1 55.81 217 PRO A O 1
ATOM 1729 N N . GLU A 1 218 ? -3.592 76.375 45.281 1 50.53 218 GLU A N 1
ATOM 1730 C CA . GLU A 1 218 ? -3.711 77.812 45.344 1 50.53 218 GLU A CA 1
ATOM 1731 C C . GLU A 1 218 ? -5.172 78.25 45.281 1 50.53 218 GLU A C 1
ATOM 1733 O O . GLU A 1 218 ? -5.512 79.375 45.719 1 50.53 218 GLU A O 1
ATOM 1738 N N . ALA A 1 219 ? -6.117 77.625 44.812 1 49.94 219 ALA A N 1
ATOM 1739 C CA . ALA A 1 219 ? -7.496 78.062 44.906 1 49.94 219 ALA A CA 1
ATOM 1740 C C . ALA A 1 219 ? -8.07 77.75 46.312 1 49.94 219 ALA A C 1
ATOM 1742 O O . ALA A 1 219 ? -9.109 78.312 46.688 1 49.94 219 ALA A O 1
ATOM 1743 N N . ALA A 1 220 ? -7.648 76.812 46.938 1 48.53 220 ALA A N 1
ATOM 1744 C CA . ALA A 1 220 ? -8.25 76.625 48.25 1 48.53 220 ALA A CA 1
ATOM 1745 C C . ALA A 1 220 ? -7.742 77.688 49.25 1 48.53 220 ALA A C 1
ATOM 1747 O O . ALA A 1 220 ? -8.344 77.812 50.312 1 48.53 220 ALA A O 1
ATOM 1748 N N . GLU A 1 221 ? -6.656 78.25 49.094 1 48.56 221 GLU A N 1
ATOM 1749 C CA . GLU A 1 221 ? -6.32 79.188 50.156 1 48.56 221 GLU A CA 1
ATOM 1750 C C . GLU A 1 221 ? -7.16 80.438 50.062 1 48.56 221 GLU A C 1
ATOM 1752 O O . GLU A 1 221 ? -7.152 81.312 50.969 1 48.56 221 GLU A O 1
ATOM 1757 N N . ASN A 1 222 ? -7.594 80.812 48.875 1 43.28 222 ASN A N 1
ATOM 1758 C CA . ASN A 1 222 ? -8.242 82.062 49 1 43.28 222 ASN A CA 1
ATOM 1759 C C . ASN A 1 222 ? -9.688 81.938 49.469 1 43.28 222 ASN A C 1
ATOM 1761 O O . ASN A 1 222 ? -10.445 82.938 49.469 1 43.28 222 ASN A O 1
ATOM 1765 N N . SER A 1 223 ? -10.234 80.75 49.406 1 45.03 223 SER A N 1
ATOM 1766 C CA . SER A 1 223 ? -11.641 80.875 49.781 1 45.03 223 SER A CA 1
ATOM 1767 C C . SER A 1 223 ? -11.805 80.812 51.281 1 45.03 223 SER A C 1
ATOM 1769 O O . SER A 1 223 ? -12.922 80.625 51.812 1 45.03 223 SER A O 1
ATOM 1771 N N . GLY A 1 224 ? -10.695 80.938 52.062 1 37.12 224 GLY A N 1
ATOM 1772 C CA . GLY A 1 224 ? -10.984 80.875 53.469 1 37.12 224 GLY A CA 1
ATOM 1773 C C . GLY A 1 224 ? -11.836 82.062 53.938 1 37.12 224 GLY A C 1
ATOM 1774 O O . GLY A 1 224 ? -12.195 82.125 55.125 1 37.12 224 GLY A O 1
ATOM 1775 N N . GLN A 1 225 ? -11.531 83.25 53.562 1 35.47 225 GLN A N 1
ATOM 1776 C CA . GLN A 1 225 ? -11.789 84.188 54.656 1 35.47 225 GLN A CA 1
ATOM 1777 C C . GLN A 1 225 ? -13.289 84.438 54.812 1 35.47 225 GLN A C 1
ATOM 1779 O O . GLN A 1 225 ? -13.703 85.125 55.75 1 35.47 225 GLN A O 1
ATOM 1784 N N . ASP A 1 226 ? -14.117 84.312 53.812 1 34.72 226 ASP A N 1
ATOM 1785 C CA . ASP A 1 226 ? -15.188 85.25 54.094 1 34.72 226 ASP A CA 1
ATOM 1786 C C . ASP A 1 226 ? -16.188 84.688 55.094 1 34.72 226 ASP A C 1
ATOM 1788 O O . ASP A 1 226 ? -17.188 84.062 54.656 1 34.72 226 ASP A O 1
ATOM 1792 N N . ASP A 1 227 ? -15.875 83.625 55.906 1 34.78 227 ASP A N 1
ATOM 1793 C CA . ASP A 1 227 ? -17.016 83.188 56.688 1 34.78 227 ASP A CA 1
ATOM 1794 C C . ASP A 1 227 ? -17.453 84.312 57.656 1 34.78 227 ASP A C 1
ATOM 1796 O O . ASP A 1 227 ? -16.781 84.562 58.656 1 34.78 227 ASP A O 1
ATOM 1800 N N . GLY A 1 228 ? -17.828 85.5 57.25 1 30.16 228 GLY A N 1
ATOM 1801 C CA . GLY A 1 228 ? -18.531 86.375 58.188 1 30.16 228 GLY A CA 1
ATOM 1802 C C . GLY A 1 228 ? -19.656 85.688 58.906 1 30.16 228 GLY A C 1
ATOM 1803 O O . GLY A 1 228 ? -20.109 84.625 58.469 1 30.16 228 GLY A O 1
ATOM 1804 N N . ALA A 1 229 ? -19.906 86.188 60.156 1 34.56 229 ALA A N 1
ATOM 1805 C CA . ALA A 1 229 ? -20.688 86.125 61.406 1 34.56 229 ALA A CA 1
ATOM 1806 C C . ALA A 1 229 ? -22.188 86.125 61.094 1 34.56 229 ALA A C 1
ATOM 1808 O O . ALA A 1 229 ? -22.734 87.062 60.531 1 34.56 229 ALA A O 1
ATOM 1809 N N . ALA A 1 230 ? -22.719 84.938 60.75 1 27.91 230 ALA A N 1
ATOM 1810 C CA . ALA A 1 230 ? -24.172 84.812 60.812 1 27.91 230 ALA A CA 1
ATOM 1811 C C . ALA A 1 230 ? -24.672 85.062 62.25 1 27.91 230 ALA A C 1
ATOM 1813 O O . ALA A 1 230 ? -24.203 84.438 63.188 1 27.91 230 ALA A O 1
ATOM 1814 N N . ASP A 1 231 ? -25.047 86.375 62.562 1 26.72 231 ASP A N 1
ATOM 1815 C CA . ASP A 1 231 ? -25.812 86.875 63.688 1 26.72 231 ASP A CA 1
ATOM 1816 C 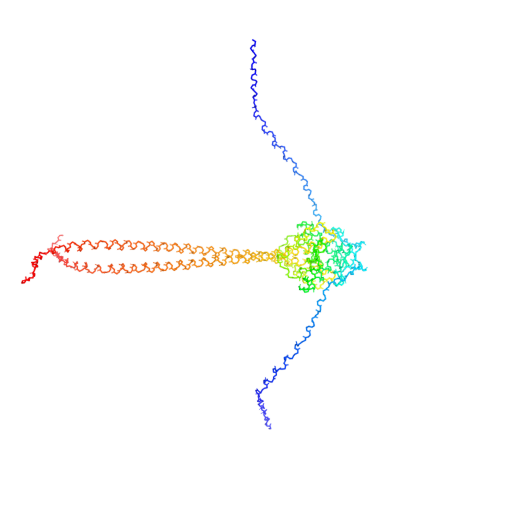C . ASP A 1 231 ? -27.125 86.125 63.875 1 26.72 231 ASP A C 1
ATOM 1818 O O . ASP A 1 231 ? -28 86.188 63 1 26.72 231 ASP A O 1
ATOM 1822 N N . ASN A 1 232 ? -27.125 84.875 64.25 1 22.98 232 ASN A N 1
ATOM 1823 C CA . ASN A 1 232 ? -28.391 84.312 64.688 1 22.98 232 ASN A CA 1
ATOM 1824 C C . ASN A 1 232 ? -29.016 85.125 65.812 1 22.98 232 ASN A C 1
ATOM 1826 O O . ASN A 1 232 ? -28.406 85.312 66.875 1 22.98 232 ASN A O 1
ATOM 1830 N N . THR A 1 233 ? -30.031 85.938 65.562 1 25.25 233 THR A N 1
ATOM 1831 C CA . THR A 1 233 ? -31.047 86.625 66.375 1 25.25 233 THR A CA 1
ATOM 1832 C C . THR A 1 233 ? -31.875 85.625 67.188 1 25.25 233 THR A C 1
ATOM 1834 O O . THR A 1 233 ? -32.594 84.812 66.625 1 25.25 233 THR A O 1
ATOM 1837 N N . ALA A 1 234 ? -31.328 85.125 68.25 1 25.92 234 ALA A N 1
ATOM 1838 C CA . ALA A 1 234 ? -32.219 84.5 69.25 1 25.92 234 ALA A CA 1
ATOM 1839 C C . ALA A 1 234 ? -33.312 85.5 69.625 1 25.92 234 ALA A C 1
ATOM 1841 O O . ALA A 1 234 ? -33 86.688 69.938 1 25.92 234 ALA A O 1
ATOM 1842 N N . ALA A 1 235 ? -34.656 85.125 69.5 1 27.34 235 ALA A N 1
ATOM 1843 C CA . ALA A 1 235 ? -36.062 85.438 69.688 1 27.34 235 ALA A CA 1
ATOM 1844 C C . ALA A 1 235 ? -36.312 85.75 71.188 1 27.34 235 ALA A C 1
ATOM 1846 O O . ALA A 1 235 ? -35.938 85 72.062 1 27.34 235 ALA A O 1
ATOM 1847 N N . ASP A 1 236 ? -36.594 86.938 71.375 1 24.2 236 ASP A N 1
ATOM 1848 C CA . ASP A 1 236 ? -37.312 87.688 72.375 1 24.2 236 ASP A CA 1
ATOM 1849 C C . ASP A 1 236 ? -38.656 87 72.688 1 24.2 236 ASP A C 1
ATOM 1851 O O . ASP A 1 236 ? -39.094 86.125 71.938 1 24.2 236 ASP A O 1
ATOM 1855 N N . GLU A 1 237 ? -39.75 87.812 72.562 1 25.02 237 GLU A N 1
ATOM 1856 C CA . GLU A 1 237 ? -40.875 88.188 73.438 1 25.02 237 GLU A CA 1
ATOM 1857 C C . GLU A 1 237 ? -42.062 87.188 73.188 1 25.02 237 GLU A C 1
ATOM 1859 O O . GLU A 1 237 ? -42.688 86.75 74.188 1 25.02 237 GLU A O 1
ATOM 1864 N N . ALA A 1 238 ? -43.031 87.438 72.25 1 30.03 238 ALA A N 1
ATOM 1865 C CA . ALA A 1 238 ? -44.406 87.375 72.625 1 30.03 238 ALA A CA 1
ATOM 1866 C C . ALA A 1 238 ? -44.875 85.938 72.875 1 30.03 238 ALA A C 1
ATOM 1868 O O . ALA A 1 238 ? -44.281 85 72.375 1 30.03 238 ALA A O 1
ATOM 1869 N N . LYS A 1 239 ? -46.188 85.75 73.625 1 33.22 239 LYS A N 1
ATOM 1870 C CA . LYS A 1 239 ? -47.438 85.125 74.062 1 33.22 239 LYS A CA 1
ATOM 1871 C C . LYS A 1 239 ? -48.125 84.438 72.875 1 33.22 239 LYS A C 1
ATOM 1873 O O . LYS A 1 239 ? -48.562 83.25 73 1 33.22 239 LYS A O 1
ATOM 1878 N N . PRO A 1 240 ? -48.969 85.125 72.062 1 30.81 240 PRO A N 1
ATOM 1879 C CA . PRO A 1 240 ? -50.156 84.438 71.562 1 30.81 240 PRO A CA 1
ATOM 1880 C C . PRO A 1 240 ? -49.844 83.312 70.625 1 30.81 240 PRO A C 1
ATOM 1882 O O . PRO A 1 240 ? -48.75 83.312 70 1 30.81 240 PRO A O 1
ATOM 1885 N N . MET B 1 1 ? 28.328 -29.312 80.625 1 29.67 1 MET B N 1
ATOM 1886 C CA . MET B 1 1 ? 29.141 -29.578 79.438 1 29.67 1 MET B CA 1
ATOM 1887 C C . MET B 1 1 ? 28.766 -28.641 78.312 1 29.67 1 MET B C 1
ATOM 1889 O O . MET B 1 1 ? 27.703 -28.797 77.688 1 29.67 1 MET B O 1
ATOM 1893 N N . GLN B 1 2 ? 29.109 -27.312 78.438 1 38.09 2 GLN B N 1
ATOM 1894 C CA . GLN B 1 2 ? 28.734 -26.031 77.875 1 38.09 2 GLN B CA 1
ATOM 1895 C C . GLN B 1 2 ? 29.234 -25.906 76.438 1 38.09 2 GLN B C 1
ATOM 1897 O O . GLN B 1 2 ? 30.422 -26.125 76.188 1 38.09 2 GLN B O 1
ATOM 1902 N N . LEU B 1 3 ? 28.391 -26.234 75.375 1 39.66 3 LEU B N 1
ATOM 1903 C CA . LEU B 1 3 ? 28.531 -26.328 73.938 1 39.66 3 LEU B CA 1
ATOM 1904 C C . LEU B 1 3 ? 28.922 -24.969 73.375 1 39.66 3 LEU B C 1
ATOM 1906 O O . LEU B 1 3 ? 28.156 -24 73.5 1 39.66 3 LEU B O 1
ATOM 1910 N N . THR B 1 4 ? 30.266 -24.641 73.312 1 40 4 THR B N 1
ATOM 1911 C CA . THR B 1 4 ? 30.891 -23.391 72.938 1 40 4 THR B CA 1
ATOM 1912 C C . THR B 1 4 ? 30.641 -23.125 71.438 1 40 4 THR B C 1
ATOM 1914 O O . THR B 1 4 ? 30.844 -24 70.625 1 40 4 THR B O 1
ATOM 1917 N N . ARG B 1 5 ? 29.734 -22.109 71.062 1 40.44 5 ARG B N 1
ATOM 1918 C CA . ARG B 1 5 ? 29.172 -21.547 69.812 1 40.44 5 ARG B CA 1
ATOM 1919 C C . ARG B 1 5 ? 30.25 -20.875 69 1 40.44 5 ARG B C 1
ATOM 1921 O O . ARG B 1 5 ? 30.844 -19.875 69.438 1 40.44 5 ARG B O 1
ATOM 1928 N N . PHE B 1 6 ? 31.203 -21.688 68.312 1 38.88 6 PHE B N 1
ATOM 1929 C CA . PHE B 1 6 ? 32.344 -21.156 67.562 1 38.88 6 PHE B CA 1
ATOM 1930 C C . PHE B 1 6 ? 31.891 -20.328 66.375 1 38.88 6 PHE B C 1
ATOM 1932 O O . PHE B 1 6 ? 31.312 -20.875 65.438 1 38.88 6 PHE B O 1
ATOM 1939 N N . THR B 1 7 ? 31.453 -18.984 66.5 1 41.09 7 THR B N 1
ATOM 1940 C CA . THR B 1 7 ? 30.953 -18.047 65.5 1 41.09 7 THR B CA 1
ATOM 1941 C C . THR B 1 7 ? 32.094 -17.625 64.562 1 41.09 7 THR B C 1
ATOM 1943 O O . THR B 1 7 ? 33 -16.922 64.938 1 41.09 7 THR B O 1
ATOM 1946 N N . VAL B 1 8 ? 32.594 -18.547 63.562 1 38.12 8 VAL B N 1
ATOM 1947 C CA . VAL B 1 8 ? 33.719 -18.281 62.688 1 38.12 8 VAL B CA 1
ATOM 1948 C C . VAL B 1 8 ? 33.375 -17.141 61.719 1 38.12 8 VAL B C 1
ATOM 1950 O O . VAL B 1 8 ? 32.438 -17.234 60.969 1 38.12 8 VAL B O 1
ATOM 1953 N N . ALA B 1 9 ? 33.688 -15.836 62 1 37.19 9 ALA B N 1
ATOM 1954 C CA . ALA B 1 9 ? 33.531 -14.57 61.312 1 37.19 9 ALA B CA 1
ATOM 1955 C C . ALA B 1 9 ? 34.344 -14.539 60.031 1 37.19 9 ALA B C 1
ATOM 1957 O O . ALA B 1 9 ? 35.562 -14.562 60.062 1 37.19 9 ALA B O 1
ATOM 1958 N N . LEU B 1 10 ? 33.812 -15.219 58.844 1 34.94 10 LEU B N 1
ATOM 1959 C CA . LEU B 1 10 ? 34.438 -15.352 57.531 1 34.94 10 LEU B CA 1
ATOM 1960 C C . LEU B 1 10 ? 34.688 -13.984 56.906 1 34.94 10 LEU B C 1
ATOM 1962 O O . LEU B 1 10 ? 33.75 -13.211 56.688 1 34.94 10 LEU B O 1
ATOM 1966 N N . GLN B 1 11 ? 35.875 -13.297 57.062 1 33.47 11 GLN B N 1
ATOM 1967 C CA . GLN B 1 11 ? 36.375 -12.008 56.594 1 33.47 11 GLN B CA 1
ATOM 1968 C C . GLN B 1 11 ? 36.5 -11.969 55.062 1 33.47 11 GLN B C 1
ATOM 1970 O O . GLN B 1 11 ? 37.125 -12.82 54.469 1 33.47 11 GLN B O 1
ATOM 1975 N N . ARG B 1 12 ? 35.5 -11.297 54.25 1 39.12 12 ARG B N 1
ATOM 1976 C CA . ARG B 1 12 ? 35.156 -11.117 52.844 1 39.12 12 ARG B CA 1
ATOM 1977 C C . ARG B 1 12 ? 36.25 -10.328 52.125 1 39.12 12 ARG B C 1
ATOM 1979 O O . ARG B 1 12 ? 36.438 -9.133 52.344 1 39.12 12 ARG B O 1
ATOM 1986 N N . GLY B 1 13 ? 37.562 -10.75 51.938 1 30.95 13 GLY B N 1
ATOM 1987 C CA . GLY B 1 13 ? 38.625 -9.977 51.344 1 30.95 13 GLY B CA 1
ATOM 1988 C C . GLY B 1 13 ? 38.344 -9.602 49.906 1 30.95 13 GLY B C 1
ATOM 1989 O O . GLY B 1 13 ? 37.625 -10.328 49.188 1 30.95 13 GLY B O 1
ATOM 1990 N N . ARG B 1 14 ? 38.469 -8.242 49.375 1 36.41 14 ARG B N 1
ATOM 1991 C CA . ARG B 1 14 ? 38.188 -7.312 48.281 1 36.41 14 ARG B CA 1
ATOM 1992 C C . ARG B 1 14 ? 39.031 -7.645 47.062 1 36.41 14 ARG B C 1
ATOM 1994 O O . ARG B 1 14 ? 39.094 -6.848 46.125 1 36.41 14 ARG B O 1
ATOM 2001 N N . CYS B 1 15 ? 39.906 -8.719 47.062 1 32.72 15 CYS B N 1
ATOM 2002 C CA . CYS B 1 15 ? 41 -8.641 46.094 1 32.72 15 CYS B CA 1
ATOM 2003 C C . CYS B 1 15 ? 40.469 -8.656 44.688 1 32.72 15 CYS B C 1
ATOM 2005 O O . CYS B 1 15 ? 41.156 -8.25 43.75 1 32.72 15 CYS B O 1
ATOM 2007 N N . GLY B 1 16 ? 39.562 -9.547 44.125 1 32.16 16 GLY B N 1
ATOM 2008 C CA . GLY B 1 16 ? 39.875 -10.359 42.938 1 32.16 16 GLY B CA 1
ATOM 2009 C C . GLY B 1 16 ? 39.594 -9.648 41.625 1 32.16 16 GLY B C 1
ATOM 2010 O O . GLY B 1 16 ? 38.938 -10.211 40.75 1 32.16 16 GLY B O 1
ATOM 2011 N N . LYS B 1 17 ? 39.312 -8.273 41.594 1 34.59 17 LYS B N 1
ATOM 2012 C CA . LYS B 1 17 ? 38.562 -7.719 40.469 1 34.59 17 LYS B CA 1
ATOM 2013 C C . LYS B 1 17 ? 39.375 -7.734 39.188 1 34.59 17 LYS B C 1
ATOM 2015 O O . LYS B 1 17 ? 38.875 -7.367 38.125 1 34.59 17 LYS B O 1
ATOM 2020 N N . ALA B 1 18 ? 40.719 -7.512 39.25 1 35.25 18 ALA B N 1
ATOM 2021 C CA . ALA B 1 18 ? 41.281 -6.727 38.156 1 35.25 18 ALA B CA 1
ATOM 2022 C C . ALA B 1 18 ? 41.438 -7.566 36.875 1 35.25 18 ALA B C 1
ATOM 2024 O O . ALA B 1 18 ? 41.688 -7.035 35.812 1 35.25 18 ALA B O 1
ATOM 2025 N N . LEU B 1 19 ? 41.719 -8.883 37.031 1 36.31 19 LEU B N 1
ATOM 2026 C CA . LEU B 1 19 ? 42.531 -9.484 35.969 1 36.31 19 LEU B CA 1
ATOM 2027 C C . LEU B 1 19 ? 41.688 -9.656 34.688 1 36.31 19 LEU B C 1
ATOM 2029 O O . LEU B 1 19 ? 42.219 -10.047 33.656 1 36.31 19 LEU B O 1
ATOM 2033 N N . THR B 1 20 ? 40.344 -9.797 34.75 1 36.91 20 THR B N 1
ATOM 2034 C CA . THR B 1 20 ? 39.781 -10.664 33.75 1 36.91 20 THR B CA 1
ATOM 2035 C C . THR B 1 20 ? 39.656 -9.93 32.406 1 36.91 20 THR B C 1
ATOM 2037 O O . THR B 1 20 ? 39.062 -10.445 31.453 1 36.91 20 THR B O 1
ATOM 2040 N N . SER B 1 21 ? 40 -8.617 32.344 1 36.25 21 SER B N 1
ATOM 2041 C CA . SER B 1 21 ? 39.375 -7.91 31.219 1 36.25 21 SER B CA 1
ATOM 2042 C C . SER B 1 21 ? 40.031 -8.281 29.891 1 36.25 21 SER B C 1
ATOM 2044 O O . SER B 1 21 ? 39.688 -7.734 28.844 1 36.25 21 SER B O 1
ATOM 2046 N N . ALA B 1 22 ? 41.344 -8.727 29.969 1 34.47 22 ALA B N 1
ATOM 2047 C CA . ALA B 1 22 ? 42.156 -8.477 28.766 1 34.47 22 ALA B CA 1
ATOM 2048 C C . ALA B 1 22 ? 41.688 -9.352 27.609 1 34.47 22 ALA B C 1
ATOM 2050 O O . ALA B 1 22 ? 42.125 -9.156 26.469 1 34.47 22 ALA B O 1
ATOM 2051 N N . LEU B 1 23 ? 41.219 -10.586 27.938 1 34.38 23 LEU B N 1
ATOM 2052 C CA . LEU B 1 23 ? 41.438 -11.625 26.938 1 34.38 23 LEU B CA 1
ATOM 2053 C C . LEU B 1 23 ? 40.531 -11.43 25.719 1 34.38 23 LEU B C 1
ATOM 2055 O O . LEU B 1 23 ? 40.594 -12.203 24.766 1 34.38 23 LEU B O 1
ATOM 2059 N N . LEU B 1 24 ? 39.438 -10.68 25.812 1 34.78 24 LEU B N 1
ATOM 2060 C CA . LEU B 1 24 ? 38.406 -11.047 24.891 1 34.78 24 LEU B CA 1
ATOM 2061 C C . LEU B 1 24 ? 38.688 -10.531 23.484 1 34.78 24 LEU B C 1
ATOM 2063 O O . LEU B 1 24 ? 37.844 -10.617 22.594 1 34.78 24 LEU B O 1
ATOM 2067 N N . ALA B 1 25 ? 39.844 -9.828 23.281 1 36.25 25 ALA B N 1
ATOM 2068 C CA . ALA B 1 25 ? 39.812 -9.078 22.031 1 36.25 25 ALA B CA 1
ATOM 2069 C C . ALA B 1 25 ? 40 -10.008 20.828 1 36.25 25 ALA B C 1
ATOM 2071 O O . ALA B 1 25 ? 40.094 -9.547 19.688 1 36.25 25 ALA B O 1
ATOM 2072 N N . PHE B 1 26 ? 40.469 -11.234 21.094 1 34.28 26 PHE B N 1
ATOM 2073 C CA . PHE B 1 26 ? 41.125 -11.883 19.969 1 34.28 26 PHE B CA 1
ATOM 2074 C C . PHE B 1 26 ? 40.125 -12.133 18.828 1 34.28 26 PHE B C 1
ATOM 2076 O O . PHE B 1 26 ? 40.5 -12.078 17.656 1 34.28 26 PHE B O 1
ATOM 2083 N N . ILE B 1 27 ? 39.031 -12.828 19.062 1 33.97 27 ILE B N 1
ATOM 2084 C CA . ILE B 1 27 ? 38.719 -13.852 18.078 1 33.97 27 ILE B CA 1
ATOM 2085 C C . ILE B 1 27 ? 38.094 -13.211 16.844 1 33.97 27 ILE B C 1
ATOM 2087 O O . ILE B 1 27 ? 37.625 -13.906 15.938 1 33.97 27 ILE B O 1
ATOM 2091 N N . LEU B 1 28 ? 37.75 -11.914 16.844 1 35.16 28 LEU B N 1
ATOM 2092 C CA . LEU B 1 28 ? 36.688 -11.664 15.875 1 35.16 28 LEU B CA 1
ATOM 2093 C C . LEU B 1 28 ? 37.25 -11.648 14.453 1 35.16 28 LEU B C 1
ATOM 2095 O O . LEU B 1 28 ? 36.688 -11 13.57 1 35.16 28 LEU B O 1
ATOM 2099 N N . THR B 1 29 ? 38.5 -12.031 14.25 1 36.88 29 THR B N 1
ATOM 2100 C CA . THR B 1 29 ? 38.906 -11.766 12.867 1 36.88 29 THR B CA 1
ATOM 2101 C C . THR B 1 29 ? 38.125 -12.664 11.898 1 36.88 29 THR B C 1
ATOM 2103 O O . THR B 1 29 ? 38.594 -12.914 10.781 1 36.88 29 THR B O 1
ATOM 2106 N N . ALA B 1 30 ? 37.094 -13.406 12.344 1 34.12 30 ALA B N 1
ATOM 2107 C CA . ALA B 1 30 ? 36.688 -14.406 11.359 1 34.12 30 ALA B CA 1
ATOM 2108 C C . ALA B 1 30 ? 36.594 -13.805 9.969 1 34.12 30 ALA B C 1
ATOM 2110 O O . ALA B 1 30 ? 36.406 -12.586 9.82 1 34.12 30 ALA B O 1
ATOM 2111 N N . CYS B 1 31 ? 36.75 -14.672 8.891 1 33.88 31 CYS B N 1
ATOM 2112 C CA . CYS B 1 31 ? 36.875 -14.836 7.449 1 33.88 31 CYS B CA 1
ATOM 2113 C C . CYS B 1 31 ? 35.688 -14.227 6.707 1 33.88 31 CYS B C 1
ATOM 2115 O O . CYS B 1 31 ? 34.594 -14.727 6.797 1 33.88 31 CYS B O 1
ATOM 2117 N N . CYS B 1 32 ? 35.531 -12.914 6.762 1 35.41 32 CYS B N 1
ATOM 2118 C CA . CYS B 1 32 ? 34.688 -12.328 5.727 1 35.41 32 CYS B CA 1
ATOM 2119 C C . CYS B 1 32 ? 35.031 -12.898 4.355 1 35.41 32 CYS B C 1
ATOM 2121 O O . CYS B 1 32 ? 36 -12.484 3.727 1 35.41 32 CYS B O 1
ATOM 2123 N N . GLN B 1 33 ? 35.094 -14.258 4.312 1 30.59 33 GLN B N 1
ATOM 2124 C CA . GLN B 1 33 ? 35.25 -14.695 2.928 1 30.59 33 GLN B CA 1
ATOM 2125 C C . GLN B 1 33 ? 34.312 -13.93 1.999 1 30.59 33 GLN B C 1
ATOM 2127 O O . GLN B 1 33 ? 33.094 -13.844 2.252 1 30.59 33 GLN B O 1
ATOM 2132 N N . LYS B 1 34 ? 34.812 -12.945 1.331 1 37.72 34 LYS B N 1
ATOM 2133 C CA . LYS B 1 34 ? 34.219 -12.375 0.115 1 37.72 34 LYS B CA 1
ATOM 2134 C C . LYS B 1 34 ? 33.562 -13.461 -0.739 1 37.72 34 LYS B C 1
ATOM 2136 O O . LYS B 1 34 ? 34.25 -14.367 -1.229 1 37.72 34 LYS B O 1
ATOM 2141 N N . LEU B 1 35 ? 32.375 -13.93 -0.348 1 33.69 35 LEU B N 1
ATOM 2142 C CA . LEU B 1 35 ? 31.656 -14.727 -1.349 1 33.69 35 LEU B CA 1
ATOM 2143 C C . LEU B 1 35 ? 31.781 -14.094 -2.73 1 33.69 35 LEU B C 1
ATOM 2145 O O . LEU B 1 35 ? 31.516 -12.898 -2.898 1 33.69 35 LEU B O 1
ATOM 2149 N N . PRO B 1 36 ? 32.656 -14.547 -3.592 1 34.91 36 PRO B N 1
ATOM 2150 C CA . PRO B 1 36 ? 32.656 -14.016 -4.957 1 34.91 36 PRO B CA 1
ATOM 2151 C C . PRO B 1 36 ? 31.25 -13.766 -5.488 1 34.91 36 PRO B C 1
ATOM 2153 O O . PRO B 1 36 ? 30.344 -14.547 -5.219 1 34.91 36 PRO B O 1
ATOM 2156 N N . GLN B 1 37 ? 30.828 -12.602 -5.391 1 36.88 37 GLN B N 1
ATOM 2157 C CA . GLN B 1 37 ? 29.656 -12.203 -6.152 1 36.88 37 GLN B CA 1
ATOM 2158 C C . GLN B 1 37 ? 29.672 -12.82 -7.547 1 36.88 37 GLN B C 1
ATOM 2160 O O . GLN B 1 37 ? 30.281 -12.281 -8.461 1 36.88 37 GLN B O 1
ATOM 2165 N N . LYS B 1 38 ? 29.984 -14.148 -7.711 1 35.41 38 LYS B N 1
ATOM 2166 C CA . LYS B 1 38 ? 29.781 -14.672 -9.062 1 35.41 38 LYS B CA 1
ATOM 2167 C C . LYS B 1 38 ? 28.531 -14.078 -9.695 1 35.41 38 LYS B C 1
ATOM 2169 O O . LYS B 1 38 ? 27.453 -14.133 -9.117 1 35.41 38 LYS B O 1
ATOM 2174 N N . ALA B 1 39 ? 28.688 -13.039 -10.43 1 37.62 39 ALA B N 1
ATOM 2175 C CA . ALA B 1 39 ? 27.703 -12.617 -11.422 1 37.62 39 ALA B CA 1
ATOM 2176 C C . ALA B 1 39 ? 26.906 -13.805 -11.945 1 37.62 39 ALA B C 1
ATOM 2178 O O . ALA B 1 39 ? 27.469 -14.797 -12.398 1 37.62 39 ALA B O 1
ATOM 2179 N N . VAL B 1 40 ? 25.844 -14.164 -11.344 1 38.25 40 VAL B N 1
ATOM 2180 C CA . VAL B 1 40 ? 24.891 -15.086 -11.969 1 38.25 40 VAL B CA 1
ATOM 2181 C C . VAL B 1 40 ? 24.812 -14.805 -13.469 1 38.25 40 VAL B C 1
ATOM 2183 O O . VAL B 1 40 ? 24.094 -13.898 -13.898 1 38.25 40 VAL B O 1
ATOM 2186 N N . LYS B 1 41 ? 25.875 -14.25 -14.07 1 39.59 41 LYS B N 1
ATOM 2187 C CA . LYS B 1 41 ? 25.766 -14.398 -15.516 1 39.59 41 LYS B CA 1
ATOM 2188 C C . LYS B 1 41 ? 25.125 -15.727 -15.891 1 39.59 41 LYS B C 1
ATOM 2190 O O . LYS B 1 41 ? 25.641 -16.797 -15.539 1 39.59 41 LYS B O 1
ATOM 2195 N N . GLY B 1 42 ? 23.859 -15.906 -16 1 39.41 42 GLY B N 1
ATOM 2196 C CA . GLY B 1 42 ? 23.234 -17.078 -16.594 1 39.41 42 GLY B CA 1
ATOM 2197 C C . GLY B 1 42 ? 24.062 -17.688 -17.719 1 39.41 42 GLY B C 1
ATOM 2198 O O . GLY B 1 42 ? 24.516 -16.984 -18.625 1 39.41 42 GLY B O 1
ATOM 2199 N N . ALA B 1 43 ? 24.938 -18.547 -17.594 1 40.38 43 ALA B N 1
ATOM 2200 C CA . ALA B 1 43 ? 25.359 -19.5 -18.625 1 40.38 43 ALA B CA 1
ATOM 2201 C C . ALA B 1 43 ? 24.281 -19.688 -19.672 1 40.38 43 ALA B C 1
ATOM 2203 O O . ALA B 1 43 ? 23.094 -19.469 -19.406 1 40.38 43 ALA B O 1
ATOM 2204 N N . ASP B 1 44 ? 24.406 -19.656 -21.016 1 45.97 44 ASP B N 1
ATOM 2205 C CA . ASP B 1 44 ? 23.609 -20.031 -22.188 1 45.97 44 ASP B CA 1
ATOM 2206 C C . ASP B 1 44 ? 22.656 -21.188 -21.844 1 45.97 44 ASP B C 1
ATOM 2208 O O . ASP B 1 44 ? 22.234 -21.922 -22.719 1 45.97 44 ASP B O 1
ATOM 2212 N N . SER B 1 45 ? 22.578 -21.766 -20.656 1 59.28 45 SER B N 1
ATOM 2213 C CA . SER B 1 45 ? 21.859 -23.031 -20.469 1 59.28 45 SER B CA 1
ATOM 2214 C C . SER B 1 45 ? 20.359 -22.812 -20.422 1 59.28 45 SER B C 1
ATOM 2216 O O . SER B 1 45 ? 19.875 -21.953 -19.688 1 59.28 45 SER B O 1
ATOM 2218 N N . SER B 1 46 ? 19.609 -23.219 -21.453 1 75.88 46 SER B N 1
ATOM 2219 C CA . SER B 1 46 ? 18.156 -23.234 -21.594 1 75.88 46 SER B CA 1
ATOM 2220 C C . SER B 1 46 ? 17.5 -23.938 -20.406 1 75.88 46 SER B C 1
ATOM 2222 O O . SER B 1 46 ? 18 -24.953 -19.922 1 75.88 46 SER B O 1
ATOM 2224 N N . LEU B 1 47 ? 16.656 -23.203 -19.672 1 80.75 47 LEU B N 1
ATOM 2225 C CA . LEU B 1 47 ? 15.891 -23.797 -18.594 1 80.75 47 LEU B CA 1
ATOM 2226 C C . LEU B 1 47 ? 15.07 -24.984 -19.078 1 80.75 47 LEU B C 1
ATOM 2228 O O . LEU B 1 47 ? 14.258 -24.844 -20 1 80.75 47 LEU B O 1
ATOM 2232 N N . SER B 1 48 ? 15.531 -26.188 -18.734 1 81.38 48 SER B N 1
ATOM 2233 C CA . SER B 1 48 ? 14.742 -27.359 -19.078 1 81.38 48 SER B CA 1
ATOM 2234 C C . SER B 1 48 ? 13.461 -27.438 -18.266 1 81.38 48 SER B C 1
ATOM 2236 O O . SER B 1 48 ? 13.445 -27.031 -17.094 1 81.38 48 SER B O 1
ATOM 2238 N N . GLU B 1 49 ? 12.359 -27.844 -18.875 1 83.88 49 GLU B N 1
ATOM 2239 C CA . GLU B 1 49 ? 11.094 -28.016 -18.172 1 83.88 49 GLU B CA 1
ATOM 2240 C C . GLU B 1 49 ? 11.203 -29.062 -17.078 1 83.88 49 GLU B C 1
ATOM 2242 O O . GLU B 1 49 ? 11.805 -30.125 -17.297 1 83.88 49 GLU B O 1
ATOM 2247 N N . PRO B 1 50 ? 10.695 -28.688 -15.945 1 89.62 50 PRO B N 1
ATOM 2248 C CA . PRO B 1 50 ? 10.711 -29.703 -14.883 1 89.62 50 PRO B CA 1
ATOM 2249 C C . PRO B 1 50 ? 9.961 -30.969 -15.266 1 89.62 50 PRO B C 1
ATOM 2251 O O . PRO B 1 50 ? 9.039 -30.922 -16.094 1 89.62 50 PRO B O 1
ATOM 2254 N N . GLU B 1 51 ? 10.352 -32.062 -14.688 1 88.44 51 GLU B N 1
ATOM 2255 C CA . GLU B 1 51 ? 9.781 -33.344 -15.008 1 88.44 51 GLU B CA 1
ATOM 2256 C C . GLU B 1 51 ? 8.414 -33.531 -14.352 1 88.44 51 GLU B C 1
ATOM 2258 O O . GLU B 1 51 ? 7.512 -34.125 -14.938 1 88.44 51 GLU B O 1
ATOM 2263 N N . ASN B 1 52 ? 8.273 -32.906 -13.25 1 92.06 52 ASN B N 1
ATOM 2264 C CA . ASN B 1 52 ? 7.031 -33.062 -12.508 1 92.06 52 ASN B CA 1
ATOM 2265 C C . ASN B 1 52 ? 5.957 -32.094 -13 1 92.06 52 ASN B C 1
ATOM 2267 O O . ASN B 1 52 ? 6.27 -31.031 -13.539 1 92.06 52 ASN B O 1
ATOM 2271 N N . SER B 1 53 ? 4.734 -32.562 -12.906 1 94.31 53 SER B N 1
ATOM 2272 C CA . SER B 1 53 ? 3.584 -31.766 -13.281 1 94.31 53 SER B CA 1
ATOM 2273 C C . SER B 1 53 ? 2.547 -31.719 -12.164 1 94.31 53 SER B C 1
ATOM 2275 O O . SER B 1 53 ? 2.584 -32.562 -11.25 1 94.31 53 SER B O 1
ATOM 2277 N N . ILE B 1 54 ? 1.761 -30.703 -12.203 1 94.75 54 ILE B N 1
ATOM 2278 C CA . ILE B 1 54 ? 0.689 -30.578 -11.227 1 94.75 54 ILE B CA 1
ATOM 2279 C C . ILE B 1 54 ? -0.622 -30.25 -11.938 1 94.75 54 ILE B C 1
ATOM 2281 O O . ILE B 1 54 ? -0.619 -29.812 -13.094 1 94.75 54 ILE B O 1
ATOM 2285 N N . ALA B 1 55 ? -1.699 -30.5 -11.211 1 95.44 55 ALA B N 1
ATOM 2286 C CA . ALA B 1 55 ? -3.018 -30.25 -11.789 1 95.44 55 ALA B CA 1
ATOM 2287 C C . ALA B 1 55 ? -3.184 -28.781 -12.164 1 95.44 55 ALA B C 1
ATOM 2289 O O . ALA B 1 55 ? -2.777 -27.891 -11.406 1 95.44 55 ALA B O 1
ATOM 2290 N N . ASP B 1 56 ? -3.729 -28.516 -13.359 1 96.19 56 ASP B N 1
ATOM 2291 C CA . ASP B 1 56 ? -3.873 -27.156 -13.898 1 96.19 56 ASP B CA 1
ATOM 2292 C C . ASP B 1 56 ? -5.23 -26.562 -13.531 1 96.19 56 ASP B C 1
ATOM 2294 O O . ASP B 1 56 ? -6.223 -26.797 -14.227 1 96.19 56 ASP B O 1
ATOM 2298 N N . PHE B 1 57 ? -5.301 -25.688 -12.609 1 95.38 57 PHE B N 1
ATOM 2299 C CA . PHE B 1 57 ? -6.559 -25.141 -12.125 1 95.38 57 PHE B CA 1
ATOM 2300 C C . PHE B 1 57 ? -6.863 -23.812 -12.812 1 95.38 57 PHE B C 1
ATOM 2302 O O . PHE B 1 57 ? -7.871 -23.172 -12.516 1 95.38 57 PHE B O 1
ATOM 2309 N N . ARG B 1 58 ? -6.047 -23.359 -13.766 1 93.56 58 ARG B N 1
ATOM 2310 C CA . ARG B 1 58 ? -6.105 -22 -14.328 1 93.56 58 ARG B CA 1
ATOM 2311 C C . ARG B 1 58 ? -7.43 -21.766 -15.039 1 93.56 58 ARG B C 1
ATOM 2313 O O . ARG B 1 58 ? -7.918 -20.641 -15.094 1 93.56 58 ARG B O 1
ATOM 2320 N N . LEU B 1 59 ? -8.008 -22.859 -15.562 1 90.88 59 LEU B N 1
ATOM 2321 C CA . LEU B 1 59 ? -9.18 -22.641 -16.406 1 90.88 59 LEU B CA 1
ATOM 2322 C C . LEU B 1 59 ? -10.43 -23.234 -15.781 1 90.88 59 LEU B C 1
ATOM 2324 O O . LEU B 1 59 ? -11.461 -23.375 -16.438 1 90.88 59 LEU B O 1
ATOM 2328 N N . VAL B 1 60 ? -10.359 -23.625 -14.5 1 92.44 60 VAL B N 1
ATOM 2329 C CA . VAL B 1 60 ? -11.539 -24.125 -13.805 1 92.44 60 VAL B CA 1
ATOM 2330 C C . VAL B 1 60 ? -12.586 -23.016 -13.688 1 92.44 60 VAL B C 1
ATOM 2332 O O . VAL B 1 60 ? -12.242 -21.859 -13.414 1 92.44 60 VAL B O 1
ATOM 2335 N N . ASN B 1 61 ? -13.742 -23.344 -13.859 1 92.69 61 ASN B N 1
ATOM 2336 C CA . ASN B 1 61 ? -14.836 -22.375 -13.797 1 92.69 61 ASN B CA 1
ATOM 2337 C C . ASN B 1 61 ? -14.992 -21.797 -12.398 1 92.69 61 ASN B C 1
ATOM 2339 O O . ASN B 1 61 ? -14.898 -22.516 -11.406 1 92.69 61 ASN B O 1
ATOM 2343 N N . CYS B 1 62 ? -15.375 -20.547 -12.328 1 93.44 62 CYS B N 1
ATOM 2344 C CA . CYS B 1 62 ? -15.477 -19.828 -11.062 1 93.44 62 CYS B CA 1
ATOM 2345 C C . CYS B 1 62 ? -16.609 -20.406 -10.203 1 93.44 62 CYS B C 1
ATOM 2347 O O . CYS B 1 62 ? -16.547 -20.344 -8.977 1 93.44 62 CYS B O 1
ATOM 2349 N N . GLU B 1 63 ? -17.562 -21 -10.75 1 88.44 63 GLU B N 1
ATOM 2350 C CA . GLU B 1 63 ? -18.672 -21.578 -10.016 1 88.44 63 GLU B CA 1
ATOM 2351 C C . GLU B 1 63 ? -18.234 -22.828 -9.242 1 88.44 63 GLU B C 1
ATOM 2353 O O . GLU B 1 63 ? -18.812 -23.156 -8.203 1 88.44 63 GLU B O 1
ATOM 2358 N N . ARG B 1 64 ? -17.188 -23.406 -9.742 1 90.12 64 ARG B N 1
ATOM 2359 C CA . ARG B 1 64 ? -16.766 -24.672 -9.18 1 90.12 64 ARG B CA 1
ATOM 2360 C C . ARG B 1 64 ? -15.625 -24.484 -8.18 1 90.12 64 ARG B C 1
ATOM 2362 O O . ARG B 1 64 ? -15.391 -25.344 -7.332 1 90.12 64 ARG B O 1
ATOM 2369 N N . ILE B 1 65 ? -14.953 -23.328 -8.242 1 92.31 65 ILE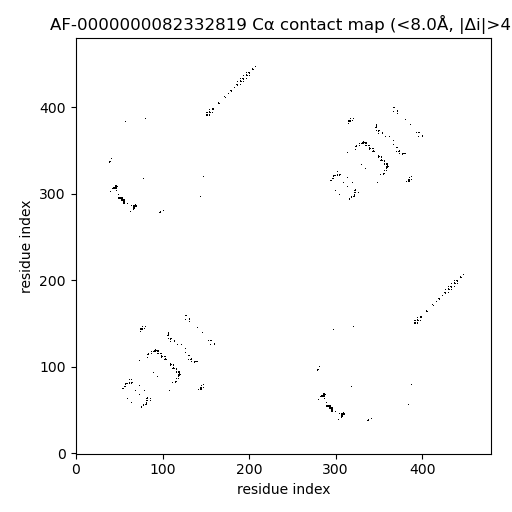 B N 1
ATOM 2370 C CA . ILE B 1 65 ? -13.727 -23.125 -7.48 1 92.31 65 ILE B CA 1
ATOM 2371 C C . ILE B 1 65 ? -14.055 -23.016 -5.992 1 92.31 65 ILE B C 1
ATOM 2373 O O . ILE B 1 65 ? -13.195 -23.25 -5.141 1 92.31 65 ILE B O 1
ATOM 2377 N N . TRP B 1 66 ? -15.367 -22.672 -5.676 1 88 66 TRP B N 1
ATOM 2378 C CA . TRP B 1 66 ? -15.75 -22.406 -4.289 1 88 66 TRP B CA 1
ATOM 2379 C C . TRP B 1 66 ? -16.375 -23.641 -3.66 1 88 66 TRP B C 1
ATOM 2381 O O . TRP B 1 66 ? -16.812 -23.609 -2.51 1 88 66 TRP B O 1
ATOM 2391 N N . SER B 1 67 ? -16.281 -24.766 -4.398 1 85.38 67 SER B N 1
ATOM 2392 C CA . SER B 1 67 ? -16.734 -26.047 -3.865 1 85.38 67 SER B CA 1
ATOM 2393 C C . SER B 1 67 ? -15.727 -26.641 -2.898 1 85.38 67 SER B C 1
ATOM 2395 O O . SER B 1 67 ? -14.633 -26.094 -2.727 1 85.38 67 SER B O 1
ATOM 2397 N N . THR B 1 68 ? -16.172 -27.672 -2.283 1 80.62 68 THR B N 1
ATOM 2398 C CA . THR B 1 68 ? -15.281 -28.328 -1.328 1 80.62 68 THR B CA 1
ATOM 2399 C C . THR B 1 68 ? -14.055 -28.891 -2.033 1 80.62 68 THR B C 1
ATOM 2401 O O . THR B 1 68 ? -14.172 -29.672 -2.977 1 80.62 68 THR B O 1
ATOM 2404 N N . ALA B 1 69 ? -12.938 -28.422 -1.573 1 84.81 69 ALA B N 1
ATOM 2405 C CA . ALA B 1 69 ? -11.68 -28.844 -2.178 1 84.81 69 ALA B CA 1
ATOM 2406 C C . ALA B 1 69 ? -10.977 -29.875 -1.302 1 84.81 69 ALA B C 1
ATOM 2408 O O . ALA B 1 69 ? -11.039 -29.797 -0.073 1 84.81 69 ALA B O 1
ATOM 2409 N N . ASP B 1 70 ? -10.312 -30.812 -1.937 1 86.06 70 ASP B N 1
ATOM 2410 C CA . ASP B 1 70 ? -9.57 -31.859 -1.216 1 86.06 70 ASP B CA 1
ATOM 2411 C C . ASP B 1 70 ? -8.117 -31.438 -0.996 1 86.06 70 ASP B C 1
ATOM 2413 O O . ASP B 1 70 ? -7.738 -30.312 -1.315 1 86.06 70 ASP B O 1
ATOM 2417 N N . GLY B 1 71 ? -7.297 -32.312 -0.449 1 87.19 71 GLY B N 1
ATOM 2418 C CA . GLY B 1 71 ? -5.926 -32.031 -0.045 1 87.19 71 GLY B CA 1
ATOM 2419 C C . GLY B 1 71 ? -5.039 -31.594 -1.195 1 87.19 71 GLY B C 1
ATOM 2420 O O . GLY B 1 71 ? -4.438 -30.531 -1.148 1 87.19 71 GLY B O 1
ATOM 2421 N N . PRO B 1 72 ? -5.078 -32.344 -2.238 1 90.56 72 PRO B N 1
ATOM 2422 C CA . PRO B 1 72 ? -4.211 -32 -3.365 1 90.56 72 PRO B CA 1
ATOM 2423 C C . PRO B 1 72 ? -4.547 -30.641 -3.965 1 90.56 72 PRO B C 1
ATOM 2425 O O . PRO B 1 72 ? -3.645 -29.891 -4.352 1 90.56 72 PRO B O 1
ATOM 2428 N N . ALA B 1 73 ? -5.82 -30.344 -4.031 1 93.31 73 ALA B N 1
ATOM 2429 C CA . ALA B 1 73 ? -6.219 -29.031 -4.531 1 93.31 73 ALA B CA 1
ATOM 2430 C C . ALA B 1 73 ? -5.762 -27.922 -3.584 1 93.31 73 ALA B C 1
ATOM 2432 O O . ALA B 1 73 ? -5.254 -26.891 -4.027 1 93.31 73 ALA B O 1
ATOM 2433 N N . LEU B 1 74 ? -5.887 -28.172 -2.307 1 94.62 74 LEU B N 1
ATOM 2434 C CA . LEU B 1 74 ? -5.539 -27.172 -1.302 1 94.62 74 LEU B CA 1
ATOM 2435 C C . LEU B 1 74 ? -4.035 -26.922 -1.278 1 94.62 74 LEU B C 1
ATOM 2437 O O . LEU B 1 74 ? -3.582 -25.844 -0.885 1 94.62 74 LEU B O 1
ATOM 2441 N N . ASP B 1 75 ? -3.262 -27.875 -1.759 1 95.12 75 ASP B N 1
ATOM 2442 C CA . ASP B 1 75 ? -1.807 -27.766 -1.792 1 95.12 75 ASP B CA 1
ATOM 2443 C C . ASP B 1 75 ? -1.329 -27.188 -3.127 1 95.12 75 ASP B C 1
ATOM 2445 O O . ASP B 1 75 ? -0.125 -27.109 -3.381 1 95.12 75 ASP B O 1
ATOM 2449 N N . ASN B 1 76 ? -2.215 -26.828 -3.973 1 96.5 76 ASN B N 1
ATOM 2450 C CA . ASN B 1 76 ? -1.913 -26.344 -5.32 1 96.5 76 ASN B CA 1
ATOM 2451 C C . ASN B 1 76 ? -2.041 -24.828 -5.418 1 96.5 76 ASN B C 1
ATOM 2453 O O . ASN B 1 76 ? -3.145 -24.281 -5.336 1 96.5 76 ASN B O 1
ATOM 2457 N N . PRO B 1 77 ? -0.98 -24.141 -5.625 1 97.38 77 PRO B N 1
ATOM 2458 C CA . PRO B 1 77 ? -1.057 -22.672 -5.711 1 97.38 77 PRO B CA 1
ATOM 2459 C C . PRO B 1 77 ? -1.957 -22.203 -6.848 1 97.38 77 PRO B C 1
ATOM 2461 O O . PRO B 1 77 ? -2.549 -21.125 -6.762 1 97.38 77 PRO B O 1
ATOM 2464 N N . LEU B 1 78 ? -2.09 -23.016 -7.938 1 97.62 78 LEU B N 1
ATOM 2465 C CA . LEU B 1 78 ? -2.916 -22.609 -9.07 1 97.62 78 LEU B CA 1
ATOM 2466 C C . LEU B 1 78 ? -4.395 -22.594 -8.688 1 97.62 78 LEU B C 1
ATOM 2468 O O . LEU B 1 78 ? -5.168 -21.797 -9.219 1 97.62 78 LEU B O 1
ATOM 2472 N N . TYR B 1 79 ? -4.805 -23.516 -7.723 1 96.88 79 TYR B N 1
ATOM 2473 C CA . TYR B 1 79 ? -6.16 -23.484 -7.184 1 96.88 79 TYR B CA 1
ATOM 2474 C C . TYR B 1 79 ? -6.445 -22.141 -6.52 1 96.88 79 TYR B C 1
ATOM 2476 O O . TYR B 1 79 ? -7.477 -21.516 -6.781 1 96.88 79 TYR B O 1
ATOM 2484 N N . TRP B 1 80 ? -5.566 -21.656 -5.738 1 97.31 80 TRP B N 1
ATOM 2485 C CA . TRP B 1 80 ? -5.738 -20.422 -4.984 1 97.31 80 TRP B CA 1
ATOM 2486 C C . TRP B 1 80 ? -5.637 -19.203 -5.898 1 97.31 80 TRP B C 1
ATOM 2488 O O . TRP B 1 80 ? -6.355 -18.219 -5.715 1 97.31 80 TRP B O 1
ATOM 2498 N N . GLN B 1 81 ? -4.688 -19.25 -6.832 1 97.81 81 GLN B N 1
ATOM 2499 C CA . GLN B 1 81 ? -4.605 -18.172 -7.805 1 97.81 81 GLN B CA 1
ATOM 2500 C C . GLN B 1 81 ? -5.922 -18.016 -8.562 1 97.81 81 GLN B C 1
ATOM 2502 O O . GLN B 1 81 ? -6.371 -16.891 -8.805 1 97.81 81 GLN B O 1
ATOM 2507 N N . ARG B 1 82 ? -6.488 -19.156 -8.93 1 96.94 82 ARG B N 1
ATOM 2508 C CA . ARG B 1 82 ? -7.781 -19.125 -9.609 1 96.94 82 ARG B CA 1
ATOM 2509 C C . ARG B 1 82 ? -8.867 -18.562 -8.703 1 96.94 82 ARG B C 1
ATOM 2511 O O . ARG B 1 82 ? -9.719 -17.797 -9.141 1 96.94 82 ARG B O 1
ATOM 2518 N N . ALA B 1 83 ? -8.828 -18.953 -7.457 1 96.38 83 ALA B N 1
ATOM 2519 C CA . ALA B 1 83 ? -9.789 -18.453 -6.48 1 96.38 83 ALA B CA 1
ATOM 2520 C C . ALA B 1 83 ? -9.688 -16.938 -6.352 1 96.38 83 ALA B C 1
ATOM 2522 O O . ALA B 1 83 ? -10.703 -16.234 -6.305 1 96.38 83 ALA B O 1
ATOM 2523 N N . ILE B 1 84 ? -8.484 -16.391 -6.289 1 97.38 84 ILE B N 1
ATOM 2524 C CA . ILE B 1 84 ? -8.273 -14.953 -6.195 1 97.38 84 ILE B CA 1
ATOM 2525 C C . ILE B 1 84 ? -8.82 -14.266 -7.441 1 97.38 84 ILE B C 1
ATOM 2527 O O . ILE B 1 84 ? -9.516 -13.25 -7.344 1 97.38 84 ILE B O 1
ATOM 2531 N N . ASP B 1 85 ? -8.531 -14.844 -8.609 1 96.56 85 ASP B N 1
ATOM 2532 C CA . ASP B 1 85 ? -9.016 -14.305 -9.875 1 96.56 85 ASP B CA 1
ATOM 2533 C C . ASP B 1 85 ? -10.539 -14.273 -9.914 1 96.56 85 ASP B C 1
ATOM 2535 O O . ASP B 1 85 ? -11.133 -13.273 -10.328 1 96.56 85 ASP B O 1
ATOM 2539 N N . CYS B 1 86 ? -11.133 -15.359 -9.5 1 96.81 86 CYS B N 1
ATOM 2540 C CA . CYS B 1 86 ? -12.586 -15.469 -9.508 1 96.81 86 CYS B CA 1
ATOM 2541 C C . CYS B 1 86 ? -13.211 -14.492 -8.516 1 96.81 86 CYS B C 1
ATOM 2543 O O . CYS B 1 86 ? -14.266 -13.922 -8.781 1 96.81 86 CYS B O 1
ATOM 2545 N N . ALA B 1 87 ? -12.594 -14.328 -7.359 1 96.75 87 ALA B N 1
ATOM 2546 C CA . ALA B 1 87 ? -13.094 -13.383 -6.367 1 96.75 87 ALA B CA 1
ATOM 2547 C C . ALA B 1 87 ? -13.094 -11.961 -6.914 1 96.75 87 ALA B C 1
ATOM 2549 O O . ALA B 1 87 ? -14.008 -11.18 -6.637 1 96.75 87 ALA B O 1
ATOM 2550 N N . ASP B 1 88 ? -12.125 -11.586 -7.707 1 95.12 88 ASP B N 1
ATOM 2551 C CA . ASP B 1 88 ? -11.977 -10.242 -8.25 1 95.12 88 ASP B CA 1
ATOM 2552 C C . ASP B 1 88 ? -13.078 -9.922 -9.258 1 95.12 88 ASP B C 1
ATOM 2554 O O . ASP B 1 88 ? -13.297 -8.766 -9.602 1 95.12 88 ASP B O 1
ATOM 2558 N N . ARG B 1 89 ? -13.734 -10.938 -9.719 1 94.44 89 ARG B N 1
ATOM 2559 C CA . ARG B 1 89 ? -14.75 -10.758 -10.75 1 94.44 89 ARG B CA 1
ATOM 2560 C C . ARG B 1 89 ? -16.125 -10.531 -10.125 1 94.44 89 ARG B C 1
ATOM 2562 O O . ARG B 1 89 ? -17.078 -10.156 -10.812 1 94.44 89 ARG B O 1
ATOM 2569 N N . LEU B 1 90 ? -16.203 -10.695 -8.828 1 96 90 LEU B N 1
ATOM 2570 C CA . LEU B 1 90 ? -17.469 -10.531 -8.117 1 96 90 LEU B CA 1
ATOM 2571 C C . LEU B 1 90 ? -17.734 -9.062 -7.809 1 96 90 LEU B C 1
ATOM 2573 O O . LEU B 1 90 ? -16.797 -8.281 -7.648 1 96 90 LEU B O 1
ATOM 2577 N N . SER B 1 91 ? -18.984 -8.727 -7.766 1 96.38 91 SER B N 1
ATOM 2578 C CA . SER B 1 91 ? -19.328 -7.434 -7.191 1 96.38 91 SER B CA 1
ATOM 2579 C C . SER B 1 91 ? -19.062 -7.398 -5.691 1 96.38 91 SER B C 1
ATOM 2581 O O . SER B 1 91 ? -19.047 -8.445 -5.035 1 96.38 91 SER B O 1
ATOM 2583 N N . PRO B 1 92 ? -18.891 -6.281 -5.18 1 97 92 PRO B N 1
ATOM 2584 C CA . PRO B 1 92 ? -18.641 -6.195 -3.738 1 97 92 PRO B CA 1
ATOM 2585 C C . PRO B 1 92 ? -19.734 -6.852 -2.908 1 97 92 PRO B C 1
ATOM 2587 O O . PRO B 1 92 ? -19.453 -7.562 -1.943 1 97 92 PRO B O 1
ATOM 2590 N N . ALA B 1 93 ? -20.938 -6.68 -3.295 1 96.88 93 ALA B N 1
ATOM 2591 C CA . ALA B 1 93 ? -22.047 -7.273 -2.562 1 96.88 93 ALA B CA 1
ATOM 2592 C C . ALA B 1 93 ? -22 -8.797 -2.631 1 96.88 93 ALA B C 1
ATOM 2594 O O . ALA B 1 93 ? -22.172 -9.477 -1.617 1 96.88 93 ALA B O 1
ATOM 2595 N N . ASN B 1 94 ? -21.734 -9.305 -3.82 1 96.31 94 ASN B N 1
ATOM 2596 C CA . ASN B 1 94 ? -21.656 -10.75 -3.99 1 96.31 94 ASN B CA 1
ATOM 2597 C C . ASN B 1 94 ? -20.453 -11.336 -3.242 1 96.31 94 ASN B C 1
ATOM 2599 O O . ASN B 1 94 ? -20.547 -12.43 -2.684 1 96.31 94 ASN B O 1
ATOM 2603 N N . ALA B 1 95 ? -19.359 -10.57 -3.26 1 96.94 95 ALA B N 1
ATOM 2604 C CA . ALA B 1 95 ? -18.156 -11.008 -2.561 1 96.94 95 ALA B CA 1
ATOM 2605 C C . ALA B 1 95 ? -18.406 -11.125 -1.06 1 96.94 95 ALA B C 1
ATOM 2607 O O . ALA B 1 95 ? -18.016 -12.109 -0.436 1 96.94 95 ALA B O 1
ATOM 2608 N N . ARG B 1 96 ? -19.078 -10.164 -0.476 1 96.69 96 ARG B N 1
ATOM 2609 C CA . ARG B 1 96 ? -19.391 -10.195 0.949 1 96.69 96 ARG B CA 1
ATOM 2610 C C . ARG B 1 96 ? -20.328 -11.352 1.282 1 96.69 96 ARG B C 1
ATOM 2612 O O . ARG B 1 96 ? -20.156 -12.016 2.305 1 96.69 96 ARG B O 1
ATOM 2619 N N . ALA B 1 97 ? -21.297 -11.539 0.42 1 95.81 97 ALA B N 1
ATOM 2620 C CA . ALA B 1 97 ? -22.25 -12.633 0.626 1 95.81 97 ALA B CA 1
ATOM 2621 C C . ALA B 1 97 ? -21.531 -13.984 0.581 1 95.81 97 ALA B C 1
ATOM 2623 O O . ALA B 1 97 ? -21.781 -14.852 1.425 1 95.81 97 ALA B O 1
ATOM 2624 N N . ALA B 1 98 ? -20.672 -14.133 -0.423 1 94.25 98 ALA B N 1
ATOM 2625 C CA . ALA B 1 98 ? -19.938 -15.383 -0.566 1 94.25 98 ALA B CA 1
ATOM 2626 C C . ALA B 1 98 ? -19.016 -15.625 0.636 1 94.25 98 ALA B C 1
ATOM 2628 O O . ALA B 1 98 ? -18.859 -16.766 1.086 1 94.25 98 ALA B O 1
ATOM 2629 N N . ALA B 1 99 ? -18.453 -14.57 1.168 1 95.31 99 ALA B N 1
ATOM 2630 C CA . ALA B 1 99 ? -17.516 -14.664 2.287 1 95.31 99 ALA B CA 1
ATOM 2631 C C . ALA B 1 99 ? -18.203 -15.195 3.539 1 95.31 99 ALA B C 1
ATOM 2633 O O . ALA B 1 99 ? -17.578 -15.859 4.367 1 95.31 99 ALA B O 1
ATOM 2634 N N . LYS B 1 100 ? -19.469 -14.953 3.695 1 93.81 100 LYS B N 1
ATOM 2635 C CA . LYS B 1 100 ? -20.219 -15.391 4.859 1 93.81 100 LYS B CA 1
ATOM 2636 C C . LYS B 1 100 ? -20.297 -16.922 4.926 1 93.81 100 LYS B C 1
ATOM 2638 O O . LYS B 1 100 ? -20.547 -17.484 5.992 1 93.81 100 LYS B O 1
ATOM 2643 N N . GLY B 1 101 ? -20.109 -17.562 3.834 1 91.06 101 GLY B N 1
ATOM 2644 C CA . GLY B 1 101 ? -20.188 -19.016 3.764 1 91.06 101 GLY B CA 1
ATOM 2645 C C . GLY B 1 101 ? -18.906 -19.703 4.207 1 91.06 101 GLY B C 1
ATOM 2646 O O . GLY B 1 101 ? -18.859 -20.938 4.293 1 91.06 101 GLY B O 1
ATOM 2647 N N . TRP B 1 102 ? -17.938 -18.859 4.508 1 91.88 102 TRP B N 1
ATOM 2648 C CA . TRP B 1 102 ? -16.641 -19.453 4.867 1 91.88 102 TRP B CA 1
ATOM 2649 C C . TRP B 1 102 ? -16.188 -18.953 6.238 1 91.88 102 TRP B C 1
ATOM 2651 O O . TRP B 1 102 ? -15.383 -18.031 6.336 1 91.88 102 TRP B O 1
ATOM 2661 N N . PRO B 1 103 ? -16.656 -19.797 7.266 1 89.06 103 PRO B N 1
ATOM 2662 C CA . PRO B 1 103 ? -16.125 -19.422 8.586 1 89.06 103 PRO B CA 1
ATOM 2663 C C . PRO B 1 103 ? -14.633 -19.703 8.727 1 89.06 103 PRO B C 1
ATOM 2665 O O . PRO B 1 103 ? -14.148 -20.719 8.242 1 89.06 103 PRO B O 1
ATOM 2668 N N . ALA B 1 104 ? -13.828 -18.875 9.242 1 90.25 104 ALA B N 1
ATOM 2669 C CA . ALA B 1 104 ? -12.367 -18.891 9.289 1 90.25 104 ALA B CA 1
ATOM 2670 C C . ALA B 1 104 ? -11.867 -19.797 10.422 1 90.25 104 ALA B C 1
ATOM 2672 O O . ALA B 1 104 ? -11.031 -19.375 11.227 1 90.25 104 ALA B O 1
ATOM 2673 N N . ASP B 1 105 ? -12.211 -21.125 10.32 1 92.25 105 ASP B N 1
ATOM 2674 C CA . ASP B 1 105 ? -11.867 -22.047 11.391 1 92.25 105 ASP B CA 1
ATOM 2675 C C . ASP B 1 105 ? -10.57 -22.797 11.078 1 92.25 105 ASP B C 1
ATOM 2677 O O . ASP B 1 105 ? -10.008 -23.469 11.953 1 92.25 105 ASP B O 1
ATOM 2681 N N . ASN B 1 106 ? -10.156 -22.703 9.992 1 94.62 106 ASN B N 1
ATOM 2682 C CA . ASN B 1 106 ? -8.883 -23.25 9.523 1 94.62 106 ASN B CA 1
ATOM 2683 C C . ASN B 1 106 ? -8.234 -22.344 8.477 1 94.62 106 ASN B C 1
ATOM 2685 O O . ASN B 1 106 ? -8.836 -21.359 8.047 1 94.62 106 ASN B O 1
ATOM 2689 N N . TRP B 1 107 ? -7.004 -22.672 8.125 1 96.19 107 TRP B N 1
ATOM 2690 C CA . TRP B 1 107 ? -6.254 -21.734 7.289 1 96.19 107 TRP B CA 1
ATOM 2691 C C . TRP B 1 107 ? -6.91 -21.578 5.926 1 96.19 107 TRP B C 1
ATOM 2693 O O . TRP B 1 107 ? -6.977 -20.469 5.387 1 96.19 107 TRP B O 1
ATOM 2703 N N . GLN B 1 108 ? -7.441 -22.703 5.332 1 95.75 108 GLN B N 1
ATOM 2704 C CA . GLN B 1 108 ? -7.98 -22.625 3.977 1 95.75 108 GLN B CA 1
ATOM 2705 C C . GLN B 1 108 ? -9.273 -21.812 3.943 1 95.75 108 GLN B C 1
ATOM 2707 O O . GLN B 1 108 ? -9.5 -21.031 3.018 1 95.75 108 GLN B O 1
ATOM 2712 N N . ASP B 1 109 ? -10.078 -21.969 4.891 1 95.38 109 ASP B N 1
ATOM 2713 C CA . ASP B 1 109 ? -11.32 -21.203 4.941 1 95.38 109 ASP B CA 1
ATOM 2714 C C . ASP B 1 109 ? -11.062 -19.75 5.27 1 95.38 109 ASP B C 1
ATOM 2716 O O . ASP B 1 109 ? -11.742 -18.859 4.75 1 95.38 109 ASP B O 1
ATOM 2720 N N . ALA B 1 110 ? -10.094 -19.547 6.137 1 96.62 110 ALA B N 1
ATOM 2721 C CA . ALA B 1 110 ? -9.711 -18.172 6.441 1 96.62 110 ALA B CA 1
ATOM 2722 C C . ALA B 1 110 ? -9.211 -17.453 5.191 1 96.62 110 ALA B C 1
ATOM 2724 O O . ALA B 1 110 ? -9.547 -16.297 4.961 1 96.62 110 ALA B O 1
ATOM 2725 N N . PHE B 1 111 ? -8.398 -18.125 4.422 1 97.12 111 PHE B N 1
ATOM 2726 C CA . PHE B 1 111 ? -7.855 -17.5 3.219 1 97.12 111 PHE B CA 1
ATOM 2727 C C . PHE B 1 111 ? -8.953 -17.281 2.182 1 97.12 111 PHE B C 1
ATOM 2729 O O . PHE B 1 111 ? -8.984 -16.234 1.522 1 97.12 111 PHE B O 1
ATOM 2736 N N . ARG B 1 112 ? -9.867 -18.25 2.072 1 96.06 112 ARG B N 1
ATOM 2737 C CA . ARG B 1 112 ? -11 -18.062 1.17 1 96.06 112 ARG B CA 1
ATOM 2738 C C . ARG B 1 112 ? -11.805 -16.812 1.556 1 96.06 112 ARG B C 1
ATOM 2740 O O . ARG B 1 112 ? -12.125 -15.984 0.702 1 96.06 112 ARG B O 1
ATOM 2747 N N . GLN B 1 113 ? -12.094 -16.734 2.781 1 96 113 GLN B N 1
ATOM 2748 C CA . GLN B 1 113 ? -12.867 -15.602 3.275 1 96 113 GLN B CA 1
ATOM 2749 C C . GLN B 1 113 ? -12.141 -14.281 3.02 1 96 113 GLN B C 1
ATOM 2751 O O . GLN B 1 113 ? -12.75 -13.305 2.58 1 96 113 GLN B O 1
ATOM 2756 N N . ALA B 1 114 ? -10.844 -14.258 3.318 1 96.88 114 ALA B N 1
ATOM 2757 C CA . ALA B 1 114 ? -10.047 -13.039 3.148 1 96.88 114 ALA B CA 1
ATOM 2758 C C . ALA B 1 114 ? -10.023 -12.602 1.688 1 96.88 114 ALA B C 1
ATOM 2760 O O . ALA B 1 114 ? -10.172 -11.414 1.388 1 96.88 114 ALA B O 1
ATOM 2761 N N . VAL B 1 115 ? -9.852 -13.539 0.815 1 96.88 115 VAL B N 1
ATOM 2762 C CA . VAL B 1 115 ? -9.789 -13.258 -0.617 1 96.88 115 VAL B CA 1
ATOM 2763 C C . VAL B 1 115 ? -11.125 -12.688 -1.09 1 96.88 115 VAL B C 1
ATOM 2765 O O . VAL B 1 115 ? -11.156 -11.711 -1.84 1 96.88 115 VAL B O 1
ATOM 2768 N N . LEU B 1 116 ? -12.219 -13.273 -0.666 1 96.5 116 LEU B N 1
ATOM 2769 C CA . LEU B 1 116 ? -13.547 -12.805 -1.037 1 96.5 116 LEU B CA 1
ATOM 2770 C C . LEU B 1 116 ? -13.797 -11.406 -0.478 1 96.5 116 LEU B C 1
ATOM 2772 O O . LEU B 1 116 ? -14.234 -10.516 -1.205 1 96.5 116 LEU B O 1
ATOM 2776 N N . LEU B 1 117 ? -13.406 -11.195 0.771 1 96.31 117 LEU B N 1
ATOM 2777 C CA . LEU B 1 117 ? -13.672 -9.922 1.431 1 96.31 117 LEU B CA 1
ATOM 2778 C C . LEU B 1 117 ? -12.797 -8.812 0.846 1 96.31 117 LEU B C 1
ATOM 2780 O O . LEU B 1 117 ? -13.148 -7.637 0.924 1 96.31 117 LEU B O 1
ATOM 2784 N N . SER B 1 118 ? -11.617 -9.18 0.284 1 95 118 SER B N 1
ATOM 2785 C CA . SER B 1 118 ? -10.727 -8.18 -0.304 1 95 118 SER B CA 1
ATOM 2786 C C . SER B 1 118 ? -11.422 -7.422 -1.433 1 95 118 SER B C 1
ATOM 2788 O O . SER B 1 118 ? -11.07 -6.277 -1.731 1 95 118 SER B O 1
ATOM 2790 N N . ASN B 1 119 ? -12.406 -8.055 -2.051 1 92.56 119 ASN B N 1
ATOM 2791 C CA . ASN B 1 119 ? -13.188 -7.41 -3.1 1 92.56 119 ASN B CA 1
ATOM 2792 C C . ASN B 1 119 ? -14.539 -6.934 -2.574 1 92.56 119 ASN B C 1
ATOM 2794 O O . ASN B 1 119 ? -15.43 -6.582 -3.355 1 92.56 119 ASN B O 1
ATOM 2798 N N . GLY B 1 120 ? -14.781 -6.926 -1.279 1 93.31 120 GLY B N 1
ATOM 2799 C CA . GLY B 1 120 ? -16.047 -6.555 -0.667 1 93.31 120 GLY B CA 1
ATOM 2800 C C . GLY B 1 120 ? -16.031 -5.172 -0.042 1 93.31 120 GLY B C 1
ATOM 2801 O O . GLY B 1 120 ? -16.781 -4.895 0.889 1 93.31 120 GLY B O 1
ATOM 2802 N N . ASN B 1 121 ? -15.148 -4.324 -0.46 1 91.06 121 ASN B N 1
ATOM 2803 C CA . ASN B 1 121 ? -15 -3.002 0.139 1 91.06 121 ASN B CA 1
ATOM 2804 C C . ASN B 1 121 ? -14.664 -3.096 1.626 1 91.06 121 ASN B C 1
ATOM 2806 O O . ASN B 1 121 ? -15.32 -2.453 2.453 1 91.06 121 ASN B O 1
ATOM 2810 N N . MET B 1 122 ? -13.656 -3.826 1.876 1 92.38 122 MET B N 1
ATOM 2811 C CA . MET B 1 122 ? -13.211 -4.039 3.248 1 92.38 122 MET B CA 1
ATOM 2812 C C . MET B 1 122 ? -12.719 -2.738 3.869 1 92.38 122 MET B C 1
ATOM 2814 O O . MET B 1 122 ? -11.922 -2.02 3.264 1 92.38 122 MET B O 1
ATOM 2818 N N . ASN B 1 123 ? -13.227 -2.418 5.047 1 95 123 ASN B N 1
ATOM 2819 C CA . ASN B 1 123 ? -12.672 -1.283 5.773 1 95 123 ASN B CA 1
ATOM 2820 C C . ASN B 1 123 ? -11.359 -1.648 6.469 1 95 123 ASN B C 1
ATOM 2822 O O . ASN B 1 123 ? -11.023 -2.828 6.574 1 95 123 ASN B O 1
ATOM 2826 N N . PRO B 1 124 ? -10.617 -0.668 6.879 1 96.88 124 PRO B N 1
ATOM 2827 C CA . PRO B 1 124 ? -9.281 -0.941 7.406 1 96.88 124 PRO B CA 1
ATOM 2828 C C . PRO B 1 124 ? -9.305 -1.821 8.656 1 96.88 124 PRO B C 1
ATOM 2830 O O . PRO B 1 124 ? -8.398 -2.637 8.859 1 96.88 124 PRO B O 1
ATOM 2833 N N . VAL B 1 125 ? -10.344 -1.676 9.469 1 97.38 125 VAL B N 1
ATOM 2834 C CA . VAL B 1 125 ? -10.445 -2.486 10.68 1 97.38 125 VAL B CA 1
ATOM 2835 C C . VAL B 1 125 ? -10.648 -3.951 10.305 1 97.38 125 VAL B C 1
ATOM 2837 O O . VAL B 1 125 ? -9.984 -4.836 10.844 1 97.38 125 VAL B O 1
ATOM 2840 N N . GLU B 1 126 ? -11.531 -4.176 9.414 1 96.19 126 GLU B N 1
ATOM 2841 C CA . GLU B 1 126 ? -11.773 -5.523 8.906 1 96.19 126 GLU B CA 1
ATOM 2842 C C . GLU B 1 126 ? -10.5 -6.117 8.297 1 96.19 126 GLU B C 1
ATOM 2844 O O . GLU B 1 126 ? -10.156 -7.27 8.57 1 96.19 126 GLU B O 1
ATOM 2849 N N . ARG B 1 127 ? -9.828 -5.316 7.5 1 97.44 127 ARG B N 1
ATOM 2850 C CA . ARG B 1 127 ? -8.609 -5.773 6.844 1 97.44 127 ARG B CA 1
ATOM 2851 C C . ARG B 1 127 ? -7.555 -6.176 7.867 1 97.44 127 ARG B C 1
ATOM 2853 O O . ARG B 1 127 ? -6.895 -7.207 7.715 1 97.44 127 ARG B O 1
ATOM 2860 N N . ARG B 1 128 ? -7.406 -5.402 8.883 1 98 128 ARG B N 1
ATOM 2861 C CA . ARG B 1 128 ? -6.461 -5.727 9.945 1 98 128 ARG B CA 1
ATOM 2862 C C . ARG B 1 128 ? -6.809 -7.059 10.602 1 98 128 ARG B C 1
ATOM 2864 O O . ARG B 1 128 ? -5.934 -7.898 10.812 1 98 128 ARG B O 1
ATOM 2871 N N . GLN B 1 129 ? -8.07 -7.234 10.883 1 96.44 129 GLN B N 1
ATOM 2872 C CA . GLN B 1 129 ? -8.531 -8.445 11.555 1 96.44 129 GLN B CA 1
ATOM 2873 C C . GLN B 1 129 ? -8.266 -9.688 10.711 1 96.44 129 GLN B C 1
ATOM 2875 O O . GLN B 1 129 ? -7.766 -10.695 11.211 1 96.44 129 GLN B O 1
ATOM 2880 N N . TYR B 1 130 ? -8.523 -9.562 9.453 1 95.44 130 TYR B N 1
ATOM 2881 C CA . TYR B 1 130 ? -8.344 -10.727 8.586 1 95.44 130 TYR B CA 1
ATOM 2882 C C . TYR B 1 130 ? -6.863 -11.023 8.375 1 95.44 130 TYR B C 1
ATOM 2884 O O . TYR B 1 130 ? -6.461 -12.188 8.289 1 95.44 130 TYR B O 1
ATOM 2892 N N . LEU B 1 131 ? -6.039 -9.961 8.266 1 97.38 131 LEU B N 1
ATOM 2893 C CA . LEU B 1 131 ? -4.605 -10.172 8.109 1 97.38 131 LEU B CA 1
ATOM 2894 C C . LEU B 1 131 ? -4.016 -10.836 9.352 1 97.38 131 LEU B C 1
ATO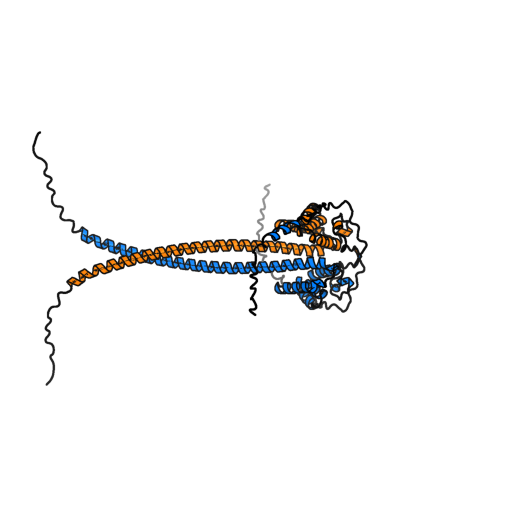M 2896 O O . LEU B 1 131 ? -3.15 -11.703 9.25 1 97.38 131 LEU B O 1
ATOM 2900 N N . GLN B 1 132 ? -4.551 -10.414 10.508 1 97.5 132 GLN B N 1
ATOM 2901 C CA . GLN B 1 132 ? -4.105 -11.023 11.758 1 97.5 132 GLN B CA 1
ATOM 2902 C C . GLN B 1 132 ? -4.5 -12.5 11.82 1 97.5 132 GLN B C 1
ATOM 2904 O O . GLN B 1 132 ? -3.721 -13.336 12.273 1 97.5 132 GLN B O 1
ATOM 2909 N N . ARG B 1 133 ? -5.68 -12.789 11.375 1 96.5 133 ARG B N 1
ATOM 2910 C CA . ARG B 1 133 ? -6.145 -14.172 11.336 1 96.5 133 ARG B CA 1
ATOM 2911 C C . ARG B 1 133 ? -5.285 -15.008 10.398 1 96.5 133 ARG B C 1
ATOM 2913 O O . ARG B 1 133 ? -4.914 -16.141 10.734 1 96.5 133 ARG B O 1
ATOM 2920 N N . LEU B 1 134 ? -4.957 -14.461 9.203 1 97.25 134 LEU B N 1
ATOM 2921 C CA . LEU B 1 134 ? -4.094 -15.172 8.266 1 97.25 134 LEU B CA 1
ATOM 2922 C C . LEU B 1 134 ? -2.717 -15.422 8.875 1 97.25 134 LEU B C 1
ATOM 2924 O O . LEU B 1 134 ? -2.139 -16.5 8.688 1 97.25 134 LEU B O 1
ATOM 2928 N N . ASP B 1 135 ? -2.236 -14.453 9.602 1 97.31 135 ASP B N 1
ATOM 2929 C CA . ASP B 1 135 ? -0.936 -14.602 10.25 1 97.31 135 ASP B CA 1
ATOM 2930 C C . ASP B 1 135 ? -0.983 -15.672 11.336 1 97.31 135 ASP B C 1
ATOM 2932 O O . ASP B 1 135 ? -0.012 -16.406 11.539 1 97.31 135 ASP B O 1
ATOM 2936 N N . TYR B 1 136 ? -2.092 -15.75 12.055 1 97.25 136 TYR B N 1
ATOM 2937 C CA . TYR B 1 136 ? -2.275 -16.766 13.094 1 97.25 136 TYR B CA 1
ATOM 2938 C C . TYR B 1 136 ? -2.141 -18.156 12.516 1 97.25 136 TYR B C 1
ATOM 2940 O O . TYR B 1 136 ? -1.54 -19.047 13.133 1 97.25 136 TYR B O 1
ATOM 2948 N N . TYR B 1 137 ? -2.588 -18.375 11.242 1 96.75 137 TYR B N 1
ATOM 2949 C CA . TYR B 1 137 ? -2.557 -19.688 10.602 1 96.75 137 TYR B CA 1
ATOM 2950 C C . TYR B 1 137 ? -1.275 -19.859 9.797 1 96.75 137 TYR B C 1
ATOM 2952 O O . TYR B 1 137 ? -1.156 -20.812 9.016 1 96.75 137 TYR B O 1
ATOM 2960 N N . GLY B 1 138 ? -0.324 -19 9.891 1 95 138 GLY B N 1
ATOM 2961 C CA . GLY B 1 138 ? 0.862 -18.984 9.047 1 95 138 GLY B CA 1
ATOM 2962 C C . GLY B 1 138 ? 1.619 -20.297 9.039 1 95 138 GLY B C 1
ATOM 2963 O O . GLY B 1 138 ? 2.104 -20.734 7.996 1 95 138 GLY B O 1
ATOM 2964 N N . ALA B 1 139 ? 1.63 -21 10.125 1 94.5 139 ALA B N 1
ATOM 2965 C CA . ALA B 1 139 ? 2.396 -22.234 10.25 1 94.5 139 ALA B CA 1
ATOM 2966 C C . ALA B 1 139 ? 1.673 -23.406 9.578 1 94.5 139 ALA B C 1
ATOM 2968 O O . ALA B 1 139 ? 2.291 -24.422 9.242 1 94.5 139 ALA B O 1
ATOM 2969 N N . ASP B 1 140 ? 0.408 -23.234 9.328 1 95.94 140 ASP B N 1
ATOM 2970 C CA . ASP B 1 140 ? -0.407 -24.328 8.797 1 95.94 140 ASP B CA 1
ATOM 2971 C C . ASP B 1 140 ? -0.409 -24.312 7.266 1 95.94 140 ASP B C 1
ATOM 2973 O O . ASP B 1 140 ? -0.856 -25.266 6.629 1 95.94 140 ASP B O 1
ATOM 2977 N N . TYR B 1 141 ? 0.128 -23.234 6.613 1 96.44 141 TYR B N 1
ATOM 2978 C CA . TYR B 1 141 ? 0.121 -23.125 5.16 1 96.44 141 TYR B CA 1
ATOM 2979 C C . TYR B 1 141 ? 1.014 -24.188 4.527 1 96.44 141 TYR B C 1
ATOM 2981 O O . TYR B 1 141 ? 2.172 -24.344 4.922 1 96.44 141 TYR B O 1
ATOM 2989 N N . PRO B 1 142 ? 0.481 -24.875 3.57 1 96.56 142 PRO B N 1
ATOM 2990 C CA . PRO B 1 142 ? 1.394 -25.734 2.807 1 96.56 142 PRO B CA 1
ATOM 2991 C C . PRO B 1 142 ? 2.533 -24.953 2.16 1 96.56 142 PRO B C 1
ATOM 2993 O O . PRO B 1 142 ? 2.328 -23.828 1.688 1 96.56 142 PRO B O 1
ATOM 2996 N N . ALA B 1 143 ? 3.664 -25.547 2.154 1 94.44 143 ALA B N 1
ATOM 2997 C CA . ALA B 1 143 ? 4.855 -24.891 1.622 1 94.44 143 ALA B CA 1
ATOM 2998 C C . ALA B 1 143 ? 4.637 -24.438 0.179 1 94.44 143 ALA B C 1
ATOM 3000 O O . ALA B 1 143 ? 5.105 -23.375 -0.225 1 94.44 143 ALA B O 1
ATOM 3001 N N . ALA B 1 144 ? 3.875 -25.219 -0.534 1 94.94 144 ALA B N 1
ATOM 3002 C CA . ALA B 1 144 ? 3.697 -24.984 -1.965 1 94.94 144 ALA B CA 1
ATOM 3003 C C . ALA B 1 144 ? 2.855 -23.734 -2.217 1 94.94 144 ALA B C 1
ATOM 3005 O O . ALA B 1 144 ? 2.961 -23.125 -3.277 1 94.94 144 ALA B O 1
ATOM 3006 N N . VAL B 1 145 ? 2.072 -23.359 -1.255 1 96.88 145 VAL B N 1
ATOM 3007 C CA . VAL B 1 145 ? 1.116 -22.281 -1.484 1 96.88 145 VAL B CA 1
ATOM 3008 C C . VAL B 1 145 ? 1.621 -21 -0.835 1 96.88 145 VAL B C 1
ATOM 3010 O O . VAL B 1 145 ? 1.121 -19.906 -1.13 1 96.88 145 VAL B O 1
ATOM 3013 N N . ARG B 1 146 ? 2.633 -21.062 -0.042 1 96.56 146 ARG B N 1
ATOM 3014 C CA . ARG B 1 146 ? 3.105 -19.938 0.769 1 96.56 146 ARG B CA 1
ATOM 3015 C C . ARG B 1 146 ? 3.559 -18.781 -0.109 1 96.56 146 ARG B C 1
ATOM 3017 O O . ARG B 1 146 ? 3.219 -17.625 0.157 1 96.56 146 ARG B O 1
ATOM 3024 N N . PRO B 1 147 ? 4.277 -19.047 -1.195 1 96.5 147 PRO B N 1
ATOM 3025 C CA . PRO B 1 147 ? 4.727 -17.906 -2.008 1 96.5 147 PRO B CA 1
ATOM 3026 C C . PRO B 1 147 ? 3.568 -17.078 -2.549 1 96.5 147 PRO B C 1
ATOM 3028 O O . PRO B 1 147 ? 3.605 -15.844 -2.486 1 96.5 147 PRO B O 1
ATOM 3031 N N . LEU B 1 148 ? 2.592 -17.734 -3.014 1 97.81 148 LEU B N 1
ATOM 3032 C CA . LEU B 1 14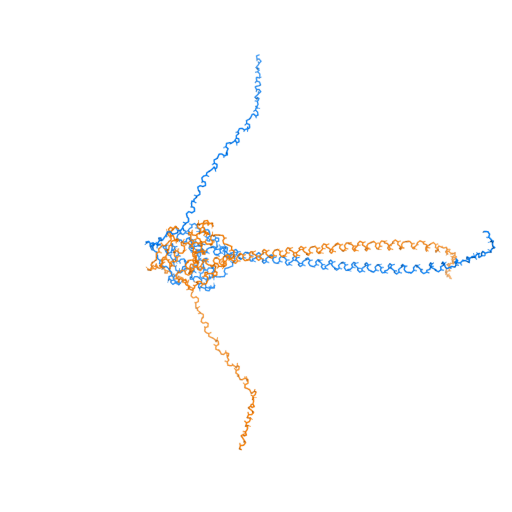8 ? 1.435 -17.016 -3.533 1 97.81 148 LEU B CA 1
ATOM 3033 C C . LEU B 1 148 ? 0.725 -16.25 -2.42 1 97.81 148 LEU B C 1
ATOM 3035 O O . LEU B 1 148 ? 0.359 -15.086 -2.596 1 97.81 148 LEU B O 1
ATOM 3039 N N . LEU B 1 149 ? 0.531 -16.906 -1.314 1 97.38 149 LEU B N 1
ATOM 3040 C CA . LEU B 1 149 ? -0.141 -16.281 -0.181 1 97.38 149 LEU B CA 1
ATOM 3041 C C . LEU B 1 149 ? 0.629 -15.055 0.301 1 97.38 149 LEU B C 1
ATOM 3043 O O . LEU B 1 149 ? 0.027 -14.047 0.667 1 97.38 149 LEU B O 1
ATOM 3047 N N . GLN B 1 150 ? 1.924 -15.133 0.227 1 96 150 GLN B N 1
ATOM 3048 C CA . GLN B 1 150 ? 2.754 -14.023 0.671 1 96 150 GLN B CA 1
ATOM 3049 C C . GLN B 1 150 ? 2.627 -12.828 -0.272 1 96 150 GLN B C 1
ATOM 3051 O O . GLN B 1 150 ? 2.549 -11.68 0.174 1 96 150 GLN B O 1
ATOM 3056 N N . ILE B 1 151 ? 2.623 -13.117 -1.536 1 97.44 151 ILE B N 1
ATOM 3057 C CA . ILE B 1 151 ? 2.449 -12.047 -2.512 1 97.44 151 ILE B CA 1
ATOM 3058 C C . ILE B 1 151 ? 1.129 -11.32 -2.256 1 97.44 151 ILE B C 1
ATOM 3060 O O . ILE B 1 151 ? 1.087 -10.094 -2.203 1 97.44 151 ILE B O 1
ATOM 3064 N N . TRP B 1 152 ? 0.07 -12.078 -2.117 1 98.06 152 TRP B N 1
ATOM 3065 C CA . TRP B 1 152 ? -1.257 -11.516 -1.894 1 98.06 152 TRP B CA 1
ATOM 3066 C C . TRP B 1 152 ? -1.306 -10.742 -0.579 1 98.06 152 TRP B C 1
ATOM 3068 O O . TRP B 1 152 ? -1.803 -9.617 -0.533 1 98.06 152 TRP B O 1
ATOM 3078 N N . ARG B 1 153 ? -0.79 -11.328 0.506 1 97 153 ARG B N 1
ATOM 3079 C CA . ARG B 1 153 ? -0.792 -10.727 1.839 1 97 153 ARG B CA 1
ATOM 3080 C C . ARG B 1 153 ? -0.028 -9.414 1.851 1 97 153 ARG B C 1
ATOM 3082 O O . ARG B 1 153 ? -0.442 -8.453 2.508 1 97 153 ARG B O 1
ATOM 3089 N N . GLU B 1 154 ? 1.084 -9.336 1.133 1 96.12 154 GLU B N 1
ATOM 3090 C CA . GLU B 1 154 ? 1.882 -8.109 1.066 1 96.12 154 GLU B CA 1
ATOM 3091 C C . GLU B 1 154 ? 1.089 -6.969 0.442 1 96.12 154 GLU B C 1
ATOM 3093 O O . GLU B 1 154 ? 1.15 -5.832 0.916 1 96.12 154 GLU B O 1
ATOM 3098 N N . GLY B 1 155 ? 0.36 -7.32 -0.581 1 97.19 155 GLY B N 1
ATOM 3099 C CA . GLY B 1 155 ? -0.504 -6.309 -1.173 1 97.19 155 GLY B CA 1
ATOM 3100 C C . GLY B 1 155 ? -1.562 -5.793 -0.215 1 97.19 155 GLY B C 1
ATOM 3101 O O . GLY B 1 155 ? -1.767 -4.582 -0.1 1 97.19 155 GLY B O 1
ATOM 3102 N N . GLN B 1 156 ? -2.15 -6.68 0.5 1 97.69 156 GLN B N 1
ATOM 3103 C CA . GLN B 1 156 ? -3.158 -6.305 1.485 1 97.69 156 GLN B CA 1
ATOM 3104 C C . GLN B 1 156 ? -2.541 -5.488 2.619 1 97.69 156 GLN B C 1
ATOM 3106 O O . GLN B 1 156 ? -3.158 -4.547 3.121 1 97.69 156 GLN B O 1
ATOM 3111 N N . GLY B 1 157 ? -1.343 -5.922 2.977 1 97.94 157 GLY B N 1
ATOM 3112 C CA . GLY B 1 157 ? -0.627 -5.176 3.998 1 97.94 157 GLY B CA 1
ATOM 3113 C C . GLY B 1 157 ? -0.323 -3.746 3.588 1 97.94 157 GLY B C 1
ATOM 3114 O O . GLY B 1 157 ? -0.468 -2.82 4.391 1 97.94 157 GLY B O 1
ATOM 3115 N N . ALA B 1 158 ? 0.096 -3.607 2.373 1 97.88 158 ALA B N 1
ATOM 3116 C CA . ALA B 1 158 ? 0.373 -2.268 1.858 1 97.88 158 ALA B CA 1
ATOM 3117 C C . ALA B 1 158 ? -0.892 -1.415 1.839 1 97.88 158 ALA B C 1
ATOM 3119 O O . ALA B 1 158 ? -0.852 -0.227 2.166 1 97.88 158 ALA B O 1
ATOM 3120 N N . LEU B 1 159 ? -1.998 -2.031 1.496 1 97.81 159 LEU B N 1
ATOM 3121 C CA . LEU B 1 159 ? -3.268 -1.314 1.477 1 97.81 159 LEU B CA 1
ATOM 3122 C C . LEU B 1 159 ? -3.67 -0.881 2.883 1 97.81 159 LEU B C 1
ATOM 3124 O O . LEU B 1 159 ? -4.191 0.22 3.072 1 97.81 159 LEU B O 1
ATOM 3128 N N . LEU B 1 160 ? -3.412 -1.767 3.793 1 98.38 160 LEU B N 1
ATOM 3129 C CA . LEU B 1 160 ? -3.697 -1.424 5.184 1 98.38 160 LEU B CA 1
ATOM 3130 C C . LEU B 1 160 ? -2.854 -0.237 5.633 1 98.38 160 LEU B C 1
ATOM 3132 O O . LEU B 1 160 ? -3.371 0.702 6.242 1 98.38 160 LEU B O 1
ATOM 3136 N N . GLN B 1 161 ? -1.581 -0.225 5.328 1 98.56 161 GLN B N 1
ATOM 3137 C CA . GLN B 1 161 ? -0.685 0.872 5.684 1 98.56 161 GLN B CA 1
ATOM 3138 C C . GLN B 1 161 ? -1.083 2.16 4.969 1 98.56 161 GLN B C 1
ATOM 3140 O O . GLN B 1 161 ? -0.988 3.248 5.539 1 98.56 161 GLN B O 1
ATOM 3145 N N . LEU B 1 162 ? -1.487 2.02 3.762 1 98.19 162 LEU B N 1
ATOM 3146 C CA . LEU B 1 162 ? -1.939 3.174 2.992 1 98.19 162 LEU B CA 1
ATOM 3147 C C . LEU B 1 162 ? -3.129 3.846 3.67 1 98.19 162 LEU B C 1
ATOM 3149 O O . LEU B 1 162 ? -3.154 5.07 3.816 1 98.19 162 LEU B O 1
ATOM 3153 N N . SER B 1 163 ? -4.062 3.09 4.066 1 98 163 SER B N 1
ATOM 3154 C CA . SER B 1 163 ? -5.227 3.637 4.754 1 98 163 SER B CA 1
ATOM 3155 C C . SER B 1 163 ? -4.828 4.316 6.059 1 98 163 SER B C 1
ATOM 3157 O O . SER B 1 163 ? -5.379 5.359 6.414 1 98 163 SER B O 1
ATOM 3159 N N . ALA B 1 164 ? -3.898 3.729 6.75 1 98.25 164 ALA B N 1
ATOM 3160 C CA . ALA B 1 164 ? -3.412 4.32 7.996 1 98.25 164 ALA B CA 1
ATOM 3161 C C . ALA B 1 164 ? -2.752 5.672 7.742 1 98.25 164 ALA B C 1
ATOM 3163 O O . ALA B 1 164 ? -2.969 6.625 8.492 1 98.25 164 ALA B O 1
ATOM 3164 N N . GLU B 1 165 ? -1.972 5.742 6.703 1 98.5 165 GLU B N 1
ATOM 3165 C CA . GLU B 1 165 ? -1.296 6.996 6.379 1 98.5 165 GLU B CA 1
ATOM 3166 C C . GLU B 1 165 ? -2.295 8.07 5.961 1 98.5 165 GLU B C 1
ATOM 3168 O O . GLU B 1 165 ? -2.121 9.25 6.289 1 98.5 165 GLU B O 1
ATOM 3173 N N . ARG B 1 166 ? -3.287 7.68 5.262 1 98.19 166 ARG B N 1
ATOM 3174 C CA . ARG B 1 166 ? -4.336 8.617 4.883 1 98.19 166 ARG B CA 1
ATOM 3175 C C . ARG B 1 166 ? -5.062 9.156 6.113 1 98.19 166 ARG B C 1
ATOM 3177 O O . ARG B 1 166 ? -5.391 10.336 6.176 1 98.19 166 ARG B O 1
ATOM 3184 N N . MET B 1 167 ? -5.285 8.305 7.039 1 98.31 167 MET B N 1
ATOM 3185 C CA . MET B 1 167 ? -5.918 8.727 8.281 1 98.31 167 MET B CA 1
ATOM 3186 C C . MET B 1 167 ? -5.016 9.688 9.055 1 98.31 167 MET B C 1
ATOM 3188 O O . MET B 1 167 ? -5.488 10.688 9.602 1 98.31 167 MET B O 1
ATOM 3192 N N . ARG B 1 168 ? -3.744 9.414 9.109 1 98.25 168 ARG B N 1
ATOM 3193 C CA . ARG B 1 168 ? -2.787 10.297 9.758 1 98.25 168 ARG B CA 1
ATOM 3194 C C . ARG B 1 168 ? -2.768 11.672 9.094 1 98.25 168 ARG B C 1
ATOM 3196 O O . ARG B 1 168 ? -2.717 12.695 9.773 1 98.25 168 ARG B O 1
ATOM 3203 N N . TYR B 1 169 ? -2.787 11.688 7.82 1 98.62 169 TYR B N 1
ATOM 3204 C CA . TYR B 1 169 ? -2.822 12.938 7.062 1 98.62 169 TYR B CA 1
ATOM 3205 C C . TYR B 1 169 ? -4.059 13.75 7.418 1 98.62 169 TYR B C 1
ATOM 3207 O O . TYR B 1 169 ? -3.963 14.953 7.668 1 98.62 169 TYR B O 1
ATOM 3215 N N . ALA B 1 170 ? -5.164 13.117 7.457 1 98.38 170 ALA B N 1
ATOM 3216 C CA . ALA B 1 170 ? -6.426 13.797 7.758 1 98.38 170 ALA B CA 1
ATOM 3217 C C . ALA B 1 170 ? -6.414 14.359 9.172 1 98.38 170 ALA B C 1
ATOM 3219 O O . ALA B 1 170 ? -6.863 15.492 9.398 1 98.38 170 ALA B O 1
ATOM 3220 N N . ILE B 1 171 ? -5.914 13.633 10.086 1 98.56 171 ILE B N 1
ATOM 3221 C CA . ILE B 1 171 ? -5.844 14.062 11.477 1 98.56 171 ILE B CA 1
ATOM 3222 C C . ILE B 1 171 ? -4.922 15.273 11.594 1 98.56 171 ILE B C 1
ATOM 3224 O O . ILE B 1 171 ? -5.258 16.25 12.258 1 98.56 171 ILE B O 1
ATOM 3228 N N . LEU B 1 172 ? -3.758 15.188 10.914 1 98.44 172 LEU B N 1
ATOM 3229 C CA . LEU B 1 172 ? -2.826 16.312 10.93 1 98.44 172 LEU B CA 1
ATOM 3230 C C . LEU B 1 172 ? -3.461 17.547 10.32 1 98.44 172 LEU B C 1
ATOM 3232 O O . LEU B 1 172 ? -3.311 18.656 10.844 1 98.44 172 LEU B O 1
ATOM 3236 N N . GLN B 1 173 ? -4.109 17.422 9.305 1 98 173 GLN B N 1
ATOM 3237 C CA . GLN B 1 173 ? -4.773 18.547 8.633 1 98 173 GLN B CA 1
ATOM 3238 C C . GLN B 1 173 ? -5.797 19.203 9.547 1 98 173 GLN B C 1
ATOM 3240 O O . GLN B 1 173 ? -5.816 20.422 9.688 1 98 173 GLN B O 1
ATOM 3245 N N . GLN B 1 174 ? -6.59 18.359 10.18 1 98.5 174 GLN B N 1
ATOM 3246 C CA . GLN B 1 174 ? -7.613 18.875 11.078 1 98.5 174 GLN B CA 1
ATOM 3247 C C . GLN B 1 174 ? -6.988 19.609 12.258 1 98.5 174 GLN B C 1
ATOM 3249 O O . GLN B 1 174 ? -7.426 20.703 12.617 1 98.5 174 GLN B O 1
ATOM 3254 N N . HIS B 1 175 ? -6.02 19.109 12.766 1 98.19 175 HIS B N 1
ATOM 3255 C CA . HIS B 1 175 ? -5.336 19.719 13.906 1 98.19 175 HIS B CA 1
ATOM 3256 C C . HIS B 1 175 ? -4.652 21.016 13.516 1 98.19 175 HIS B C 1
ATOM 3258 O O . HIS B 1 175 ? -4.742 22.016 14.242 1 98.19 175 HIS B O 1
ATOM 3264 N N . SER B 1 176 ? -3.918 20.984 12.461 1 97.94 176 SER B N 1
ATOM 3265 C CA . SER B 1 176 ? -3.232 22.172 11.977 1 97.94 176 SER B CA 1
ATOM 3266 C C . SER B 1 176 ? -4.219 23.297 11.688 1 97.94 176 SER B C 1
ATOM 3268 O O . SER B 1 176 ? -3.986 24.453 12.07 1 97.94 176 SER B O 1
ATOM 3270 N N . ASP B 1 177 ? -5.285 22.953 11.094 1 98 177 ASP B N 1
ATOM 3271 C CA . ASP B 1 177 ? -6.305 23.953 10.789 1 98 177 ASP B CA 1
ATOM 3272 C C . ASP B 1 177 ? -6.871 24.562 12.07 1 98 177 ASP B C 1
ATOM 3274 O O . ASP B 1 177 ? -7.047 25.781 12.164 1 98 177 ASP B O 1
ATOM 3278 N N . ALA B 1 178 ? -7.137 23.781 13.031 1 98.38 178 ALA B N 1
ATOM 3279 C CA . ALA B 1 178 ? -7.668 24.25 14.305 1 98.38 178 ALA B CA 1
ATOM 3280 C C . ALA B 1 178 ? -6.664 25.156 15.008 1 98.38 178 ALA B C 1
ATOM 3282 O O . ALA B 1 178 ? -7.039 26.203 15.562 1 98.38 178 ALA B O 1
ATOM 3283 N N . GLU B 1 179 ? -5.477 24.812 14.977 1 97.94 179 GLU B N 1
ATOM 3284 C CA . GLU B 1 179 ? -4.426 25.609 15.609 1 97.94 179 GLU B CA 1
ATOM 3285 C C . GLU B 1 179 ? -4.242 26.953 14.891 1 97.94 179 GLU B C 1
ATOM 3287 O O . GLU B 1 179 ? -4.09 27.984 15.531 1 97.94 179 GLU B O 1
ATOM 3292 N N . LEU B 1 180 ? -4.168 26.906 13.633 1 98.06 180 LEU B N 1
ATOM 3293 C CA . LEU B 1 180 ? -4.039 28.125 12.844 1 98.06 180 LEU B CA 1
ATOM 3294 C C . LEU B 1 180 ? -5.215 29.062 13.094 1 98.06 180 LEU B C 1
ATOM 3296 O O . LEU B 1 180 ? -5.027 30.266 13.258 1 98.06 180 LEU B O 1
ATOM 3300 N N . ASP B 1 181 ? -6.344 28.484 13.164 1 98.31 181 ASP B N 1
ATOM 3301 C CA . ASP B 1 181 ? -7.535 29.281 13.43 1 98.31 181 ASP B CA 1
ATOM 3302 C C . ASP B 1 181 ? -7.465 29.938 14.812 1 98.31 181 ASP B C 1
ATOM 3304 O O . ASP B 1 181 ? -7.797 31.109 14.977 1 98.31 181 ASP B O 1
ATOM 3308 N N . ALA B 1 182 ? -7.078 29.219 15.773 1 98.31 182 ALA B N 1
ATOM 3309 C CA . ALA B 1 182 ? -6.949 29.734 17.125 1 98.31 182 ALA B CA 1
ATOM 3310 C C . ALA B 1 182 ? -5.938 30.875 17.188 1 98.31 182 ALA B C 1
ATOM 3312 O O . ALA B 1 182 ? -6.176 31.891 17.844 1 98.31 182 ALA B O 1
ATOM 3313 N N . LEU B 1 183 ? -4.836 30.703 16.516 1 98.25 183 LEU B N 1
ATOM 3314 C CA . LEU B 1 183 ? -3.801 31.734 16.5 1 98.25 183 LEU B CA 1
ATOM 3315 C C . LEU B 1 183 ? -4.27 32.969 15.75 1 98.25 183 LEU B C 1
ATOM 3317 O O . LEU B 1 183 ? -3.98 34.094 16.156 1 98.25 183 LEU B O 1
ATOM 3321 N N . ARG B 1 184 ? -4.988 32.75 14.75 1 98 184 ARG B N 1
ATOM 3322 C CA . ARG B 1 184 ? -5.531 33.875 13.984 1 98 184 ARG B CA 1
ATOM 3323 C C . ARG B 1 184 ? -6.543 34.656 14.812 1 98 184 ARG B C 1
ATOM 3325 O O . ARG B 1 184 ? -6.555 35.875 14.781 1 98 184 ARG B O 1
ATOM 3332 N N . GLN B 1 185 ? -7.348 33.969 15.562 1 98.31 185 GLN B N 1
ATOM 3333 C CA . GLN B 1 185 ? -8.297 34.625 16.453 1 98.31 185 GLN B CA 1
ATOM 3334 C C . GLN B 1 185 ? -7.578 35.438 17.531 1 98.31 185 GLN B C 1
ATOM 3336 O O . GLN B 1 185 ? -7.957 36.562 17.812 1 98.31 185 GLN B O 1
ATOM 3341 N N . ARG B 1 186 ? -6.574 34.875 18 1 97.94 186 ARG B N 1
ATOM 3342 C CA . ARG B 1 186 ? -5.781 35.562 19 1 97.94 186 ARG B CA 1
ATOM 3343 C C . ARG B 1 186 ? -5.117 36.812 18.406 1 97.94 186 ARG B C 1
ATOM 3345 O O . ARG B 1 186 ? -5.055 37.844 19.047 1 97.94 186 ARG B O 1
ATOM 3352 N N . GLN B 1 187 ? -4.602 36.656 17.234 1 97.81 187 GLN B N 1
ATOM 3353 C CA . GLN B 1 187 ? -3.98 37.781 16.547 1 97.81 187 GLN B CA 1
ATOM 3354 C C . GLN B 1 187 ? -4.98 38.906 16.312 1 97.81 187 GLN B C 1
ATOM 3356 O O . GLN B 1 187 ? -4.66 40.062 16.516 1 97.81 187 GLN B O 1
ATOM 3361 N N . THR B 1 188 ? -6.152 38.531 15.945 1 98.12 188 THR B N 1
ATOM 3362 C CA . THR B 1 188 ? -7.195 39.531 15.727 1 98.12 188 THR B CA 1
ATOM 3363 C C . THR B 1 188 ? -7.551 40.25 17.031 1 98.12 188 THR B C 1
ATOM 3365 O O . THR B 1 188 ? -7.734 41.469 17.047 1 98.12 188 THR B O 1
ATOM 3368 N N . GLU B 1 189 ? -7.637 39.5 18.109 1 98.38 189 GLU B N 1
ATOM 3369 C CA . GLU B 1 189 ? -7.914 40.094 19.422 1 98.38 189 GLU B CA 1
ATOM 3370 C C . GLU B 1 189 ? -6.801 41.031 19.844 1 98.38 189 GLU B C 1
ATOM 3372 O O . GLU B 1 189 ? -7.074 42.125 20.344 1 98.38 189 GLU B O 1
ATOM 3377 N N . LEU B 1 190 ? -5.578 40.625 19.594 1 98.44 190 LEU B N 1
ATOM 3378 C CA . LEU B 1 190 ? -4.434 41.469 19.938 1 98.44 190 LEU B CA 1
ATOM 3379 C C . LEU B 1 190 ? -4.422 42.719 19.094 1 98.44 190 LEU B C 1
ATOM 3381 O O . LEU B 1 190 ? -4.098 43.812 19.594 1 98.44 190 LEU B O 1
ATOM 3385 N N . GLN B 1 191 ? -4.766 42.656 17.875 1 98.25 191 GLN B N 1
ATOM 3386 C CA . GLN B 1 191 ? -4.832 43.812 16.984 1 98.25 191 GLN B CA 1
ATOM 3387 C C . GLN B 1 191 ? -5.922 44.781 17.422 1 98.25 191 GLN B C 1
ATOM 3389 O O . GLN B 1 191 ? -5.73 46 17.375 1 98.25 191 GLN B O 1
ATOM 3394 N N . ARG B 1 192 ? -7.027 44.219 17.938 1 98.44 192 ARG B N 1
ATOM 3395 C CA . ARG B 1 192 ? -8.109 45.062 18.453 1 98.44 192 ARG B CA 1
ATOM 3396 C C . ARG B 1 192 ? -7.68 45.781 19.719 1 98.44 192 ARG B C 1
ATOM 3398 O O . ARG B 1 192 ? -7.945 46.969 19.891 1 98.44 192 ARG B O 1
ATOM 3405 N N . ASP B 1 193 ? -7.035 45.062 20.516 1 98.31 193 ASP B N 1
ATOM 3406 C CA . ASP B 1 193 ? -6.527 45.656 21.75 1 98.31 193 ASP B CA 1
ATOM 3407 C C . ASP B 1 193 ? -5.512 46.75 21.469 1 98.31 193 ASP B C 1
ATOM 3409 O O . ASP B 1 193 ? -5.539 47.812 22.109 1 98.31 193 ASP B O 1
ATOM 3413 N N . LEU B 1 194 ? -4.602 46.531 20.609 1 98.38 194 LEU B N 1
ATOM 3414 C CA . LEU B 1 194 ? -3.59 47.5 20.25 1 98.38 194 LEU B CA 1
ATOM 3415 C C . LEU B 1 194 ? -4.234 48.75 19.656 1 98.38 194 LEU B C 1
ATOM 3417 O O . LEU B 1 194 ? -3.854 49.875 20 1 98.38 194 LEU B O 1
ATOM 3421 N N . ALA B 1 195 ? -5.23 48.562 18.797 1 98.12 195 ALA B N 1
ATOM 3422 C CA . ALA B 1 195 ? -5.934 49.688 18.188 1 98.12 195 ALA B CA 1
ATOM 3423 C C . ALA B 1 195 ? -6.668 50.5 19.25 1 98.12 195 ALA B C 1
ATOM 3425 O O . ALA B 1 195 ? -6.645 51.75 19.203 1 98.12 195 ALA B O 1
ATOM 3426 N N . SER B 1 196 ? -7.289 49.844 20.172 1 98.19 196 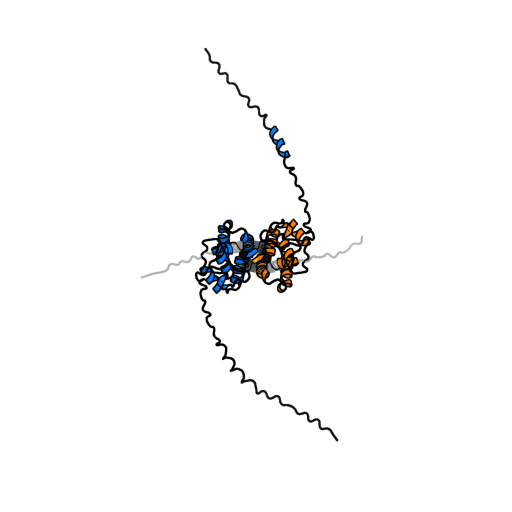SER B N 1
ATOM 3427 C CA . SER B 1 196 ? -7.992 50.5 21.25 1 98.19 196 SER B CA 1
ATOM 3428 C C . SER B 1 196 ? -7.027 51.281 22.141 1 98.19 196 SER B C 1
ATOM 3430 O O . SER B 1 196 ? -7.305 52.438 22.516 1 98.19 196 SER B O 1
ATOM 3432 N N . THR B 1 197 ? -5.918 50.688 22.406 1 97.75 197 THR B N 1
ATOM 3433 C CA . THR B 1 197 ? -4.906 51.344 23.234 1 97.75 197 THR B CA 1
ATOM 3434 C C . THR B 1 197 ? -4.305 52.531 22.516 1 97.75 197 THR B C 1
ATOM 3436 O O . THR B 1 197 ? -4.051 53.562 23.125 1 97.75 197 THR B O 1
ATOM 3439 N N . ARG B 1 198 ? -4.102 52.406 21.234 1 97.81 198 ARG B N 1
ATOM 3440 C CA . ARG B 1 198 ? -3.576 53.5 20.422 1 97.81 198 ARG B CA 1
ATOM 3441 C C . ARG B 1 198 ? -4.566 54.656 20.359 1 97.81 198 ARG B C 1
ATOM 3443 O O . ARG B 1 198 ? -4.172 55.812 20.406 1 97.81 198 ARG B O 1
ATOM 3450 N N . ARG B 1 199 ? -5.84 54.438 20.375 1 97.44 199 ARG B N 1
ATOM 3451 C CA . ARG B 1 199 ? -6.867 55.5 20.375 1 97.44 199 ARG B CA 1
ATOM 3452 C C . ARG B 1 199 ? -6.891 56.25 21.703 1 97.44 199 ARG B C 1
ATOM 3454 O O . ARG B 1 199 ? -7.016 57.469 21.719 1 97.44 199 ARG B O 1
ATOM 3461 N N . LYS B 1 200 ? -6.762 55.469 22.719 1 96.44 200 LYS B N 1
ATOM 3462 C CA . LYS B 1 200 ? -6.719 56.062 24.047 1 96.44 200 LYS B CA 1
ATOM 3463 C C . LYS B 1 200 ? -5.492 56.969 24.203 1 96.44 200 LYS B C 1
ATOM 3465 O O . LYS B 1 200 ? -5.59 58.062 24.75 1 96.44 200 LYS B O 1
ATOM 3470 N N . LEU B 1 201 ? -4.348 56.531 23.703 1 96 201 LEU B N 1
ATOM 3471 C CA . LEU B 1 201 ? -3.105 57.312 23.75 1 96 201 LEU B CA 1
ATOM 3472 C C . LEU B 1 201 ? -3.221 58.562 22.906 1 96 201 LEU B C 1
ATOM 3474 O O . LEU B 1 201 ? -2.789 59.656 23.344 1 96 201 LEU B O 1
ATOM 3478 N N . ASP B 1 202 ? -3.85 58.469 21.75 1 95.44 202 ASP B N 1
ATOM 3479 C CA . ASP B 1 202 ? -4.039 59.594 20.875 1 95.44 202 ASP B CA 1
ATOM 3480 C C . ASP B 1 202 ? -4.945 60.656 21.516 1 95.44 202 ASP B C 1
ATOM 3482 O O . ASP B 1 202 ? -4.672 61.844 21.438 1 95.44 202 ASP B O 1
ATOM 3486 N N . ARG B 1 203 ? -5.957 60.219 22.156 1 93.56 203 ARG B N 1
ATOM 3487 C CA . ARG B 1 203 ? -6.875 61.125 22.844 1 93.56 203 ARG B CA 1
ATOM 3488 C C . ARG B 1 203 ? -6.18 61.844 24 1 93.56 203 ARG B C 1
ATOM 3490 O O . ARG B 1 203 ? -6.359 63.031 24.188 1 93.56 203 ARG B O 1
ATOM 3497 N N . LEU B 1 204 ? -5.355 61.156 24.703 1 91.94 204 LEU B N 1
ATOM 3498 C CA . LEU B 1 204 ? -4.641 61.75 25.844 1 91.94 204 LEU B CA 1
ATOM 3499 C C . LEU B 1 204 ? -3.588 62.719 25.359 1 91.94 204 LEU B C 1
ATOM 3501 O O . LEU B 1 204 ? -3.389 63.781 25.969 1 91.94 204 LEU B O 1
ATOM 3505 N N . THR B 1 205 ? -2.945 62.406 24.266 1 91.38 205 THR B N 1
ATOM 3506 C CA . THR B 1 205 ? -1.953 63.312 23.672 1 91.38 205 THR B CA 1
ATOM 3507 C C . THR B 1 205 ? -2.615 64.562 23.156 1 91.38 205 THR B C 1
ATOM 3509 O O . THR B 1 205 ? -2.066 65.688 23.281 1 91.38 205 THR B O 1
ATOM 3512 N N . ASP B 1 206 ? -3.846 64.5 22.656 1 91.75 206 ASP B N 1
ATOM 3513 C CA . ASP B 1 206 ? -4.594 65.688 22.172 1 91.75 206 ASP B CA 1
ATOM 3514 C C . ASP B 1 206 ? -5.039 66.562 23.328 1 91.75 206 ASP B C 1
ATOM 3516 O O . ASP B 1 206 ? -4.945 67.812 23.234 1 91.75 206 ASP B O 1
ATOM 3520 N N . ILE B 1 207 ? -5.418 65.938 24.422 1 84.62 207 ILE B N 1
ATOM 3521 C CA . ILE B 1 207 ? -5.84 66.688 25.594 1 84.62 207 ILE B CA 1
ATOM 3522 C C . ILE B 1 207 ? -4.645 67.375 26.203 1 84.62 207 ILE B C 1
ATOM 3524 O O . ILE B 1 207 ? -4.75 68.562 26.547 1 84.62 207 ILE B O 1
ATOM 3528 N N . GLU B 1 208 ? -3.473 66.812 26.188 1 83.5 208 GLU B N 1
ATOM 3529 C CA . GLU B 1 208 ? -2.254 67.438 26.688 1 83.5 208 GLU B CA 1
ATOM 3530 C C . GLU B 1 208 ? -1.833 68.625 25.812 1 83.5 208 GLU B C 1
ATOM 3532 O O . GLU B 1 208 ? -1.399 69.688 26.312 1 83.5 208 GLU B O 1
ATOM 3537 N N . ARG B 1 209 ? -1.994 68.5 24.562 1 87 209 ARG B N 1
ATOM 3538 C CA . ARG B 1 209 ? -1.65 69.562 23.609 1 87 209 ARG B CA 1
ATOM 3539 C C . ARG B 1 209 ? -2.586 70.75 23.766 1 87 209 ARG B C 1
ATOM 3541 O O . ARG B 1 209 ? -2.145 71.875 23.719 1 87 209 ARG B O 1
ATOM 3548 N N . GLN B 1 210 ? -3.869 70.562 24.078 1 85.25 210 GLN B N 1
ATOM 3549 C CA . GLN B 1 210 ? -4.859 71.625 24.266 1 85.25 210 GLN B CA 1
ATOM 3550 C C . GLN B 1 210 ? -4.652 72.312 25.609 1 85.25 210 GLN B C 1
ATOM 3552 O O . GLN B 1 210 ? -4.77 73.562 25.688 1 85.25 210 GLN B O 1
ATOM 3557 N N . LEU B 1 211 ? -4.168 71.688 26.594 1 78.06 211 LEU B N 1
ATOM 3558 C CA . LEU B 1 211 ? -3.914 72.25 27.906 1 78.06 211 LEU B CA 1
ATOM 3559 C C . LEU B 1 211 ? -2.617 73.062 27.922 1 78.06 211 LEU B C 1
ATOM 3561 O O . LEU B 1 211 ? -2.531 74.125 28.562 1 78.06 211 LEU B O 1
ATOM 3565 N N . SER B 1 212 ? -1.703 72.625 27.047 1 79.44 212 SER B N 1
ATOM 3566 C CA . SER B 1 212 ? -0.434 73.375 26.938 1 79.44 212 SER B CA 1
ATOM 3567 C C . SER B 1 212 ? -0.586 74.625 26.109 1 79.44 212 SER B C 1
ATOM 3569 O O . SER B 1 212 ? 0.081 75.625 26.359 1 79.44 212 SER B O 1
ATOM 3571 N N . SER B 1 213 ? -1.393 74.75 25.172 1 80.38 213 SER B N 1
ATOM 3572 C CA . SER B 1 213 ? -1.633 75.938 24.344 1 80.38 213 SER B CA 1
ATOM 3573 C C . SER B 1 213 ? -2.447 77 25.109 1 80.38 213 SER B C 1
ATOM 3575 O O . SER B 1 213 ? -2.287 78.188 24.891 1 80.38 213 SER B O 1
ATOM 3577 N N . ARG B 1 214 ? -3.268 76.812 26.062 1 68.38 214 ARG B N 1
ATOM 3578 C CA . ARG B 1 214 ? -4.023 77.75 26.891 1 68.38 214 ARG B CA 1
ATOM 3579 C C . ARG B 1 214 ? -3.141 78.375 27.969 1 68.38 214 ARG B C 1
ATOM 3581 O O . ARG B 1 214 ? -3.383 79.5 28.406 1 68.38 214 ARG B O 1
ATOM 3588 N N . ARG B 1 215 ? -2.127 78 28.453 1 63.12 215 ARG B N 1
ATOM 3589 C CA . ARG B 1 215 ? -1.205 78.562 29.422 1 63.12 215 ARG B CA 1
ATOM 3590 C C . ARG B 1 215 ? -0.3 79.625 28.781 1 63.12 215 ARG B C 1
ATOM 3592 O O . ARG B 1 215 ? 0.104 80.562 29.438 1 63.12 215 ARG B O 1
ATOM 3599 N N . THR B 1 216 ? 0.015 79.75 27.672 1 59.53 216 THR B N 1
ATOM 3600 C CA . THR B 1 216 ? 0.937 80.75 27.062 1 59.53 216 THR B CA 1
ATOM 3601 C C . THR B 1 216 ? 0.217 82 26.703 1 59.53 216 THR B C 1
ATOM 3603 O O . THR B 1 216 ? 0.856 83.062 26.469 1 59.53 216 THR B O 1
ATOM 3606 N N . PRO B 1 217 ? -0.973 82.312 26.609 1 55.69 217 PRO B N 1
ATOM 3607 C CA . PRO B 1 217 ? -1.408 83.688 26.344 1 55.69 217 PRO B CA 1
ATOM 3608 C C . PRO B 1 217 ? -1.289 84.625 27.562 1 55.69 217 PRO B C 1
ATOM 3610 O O . PRO B 1 217 ? -1.135 85.812 27.406 1 55.69 217 PRO B O 1
ATOM 3613 N N . GLU B 1 218 ? -1.454 84.25 28.719 1 51.41 218 GLU B N 1
ATOM 3614 C CA . GLU B 1 218 ? -1.444 85.25 29.812 1 51.41 218 GLU B CA 1
ATOM 3615 C C . GLU B 1 218 ? -0.018 85.562 30.234 1 51.41 218 GLU B C 1
ATOM 3617 O O . GLU B 1 218 ? 0.226 86.625 30.828 1 51.41 218 GLU B O 1
ATOM 3622 N N . ALA B 1 219 ? 0.992 84.875 30.031 1 51.19 219 ALA B N 1
ATOM 3623 C CA . ALA B 1 219 ? 2.334 85.375 30.359 1 51.19 219 ALA B CA 1
ATOM 3624 C C . ALA B 1 219 ? 2.859 86.25 29.266 1 51.19 219 ALA B C 1
ATOM 3626 O O . ALA B 1 219 ? 3.809 87 29.5 1 51.19 219 ALA B O 1
ATOM 3627 N N . ALA B 1 220 ? 2.486 86.188 28.141 1 49.25 220 ALA B N 1
ATOM 3628 C CA . ALA B 1 220 ? 3.047 87.125 27.156 1 49.25 220 ALA B CA 1
ATOM 3629 C C . ALA B 1 220 ? 2.451 88.5 27.312 1 49.25 220 ALA B C 1
ATOM 3631 O O . ALA B 1 220 ? 3.014 89.5 26.812 1 49.25 220 ALA B O 1
ATOM 3632 N N . GLU B 1 221 ? 1.369 88.75 27.812 1 49.19 221 GLU B N 1
ATOM 3633 C CA . GLU B 1 221 ? 0.934 90.125 27.844 1 49.19 221 GLU B CA 1
ATOM 3634 C C . GLU B 1 221 ? 1.684 90.875 28.922 1 49.19 221 GLU B C 1
ATOM 3636 O O . GLU B 1 221 ? 1.6 92.125 28.969 1 49.19 221 GLU B O 1
ATOM 3641 N N . ASN B 1 222 ? 2.244 90.25 29.922 1 44.62 222 ASN B N 1
ATOM 3642 C CA . ASN B 1 222 ? 2.799 91.25 30.875 1 44.62 222 ASN B CA 1
ATOM 3643 C C . ASN B 1 222 ? 4.234 91.625 30.516 1 44.62 222 ASN B C 1
ATOM 3645 O O . ASN B 1 222 ? 4.914 92.25 31.297 1 44.62 222 ASN B O 1
ATOM 3649 N N . SER B 1 223 ? 4.922 90.875 29.594 1 46.5 223 SER B N 1
ATOM 3650 C CA . SER B 1 223 ? 6.305 91.312 29.484 1 46.5 223 SER B CA 1
ATOM 3651 C C . SER B 1 223 ? 6.434 92.5 28.516 1 46.5 223 SER B C 1
ATOM 3653 O O . SER B 1 223 ? 7.543 92.875 28.109 1 46.5 223 SER B O 1
ATOM 3655 N N . GLY B 1 224 ? 5.391 93 28 1 37.81 224 GLY B N 1
ATOM 3656 C CA . GLY B 1 224 ? 5.648 94.125 27.047 1 37.81 224 GLY B CA 1
ATOM 3657 C C . GLY B 1 224 ? 6.344 95.312 27.656 1 37.81 224 GLY B C 1
ATOM 3658 O O . GLY B 1 224 ? 6.691 96.25 26.969 1 37.81 224 GLY B O 1
ATOM 3659 N N . GLN B 1 225 ? 6.055 95.812 28.781 1 36.69 225 GLN B N 1
ATOM 3660 C CA . GLN B 1 225 ? 6.16 97.25 28.797 1 36.69 225 GLN B CA 1
ATOM 3661 C C . GLN B 1 225 ? 7.602 97.688 29.047 1 36.69 225 GLN B C 1
ATOM 3663 O O . GLN B 1 225 ? 7.879 98.875 29.141 1 36.69 225 GLN B O 1
ATOM 3668 N N . ASP B 1 226 ? 8.656 96.875 29.453 1 37.06 226 ASP B N 1
ATOM 3669 C CA . ASP B 1 226 ? 9.656 97.75 30.047 1 37.06 226 ASP B CA 1
ATOM 3670 C C . ASP B 1 226 ? 10.617 98.312 29 1 37.06 226 ASP B C 1
ATOM 3672 O O . ASP B 1 226 ? 11.734 97.812 28.859 1 37.06 226 ASP B O 1
ATOM 3676 N N . ASP B 1 227 ? 10.391 98.375 27.656 1 36.56 227 ASP B N 1
ATOM 3677 C CA . ASP B 1 227 ? 11.477 98.812 26.781 1 36.56 227 ASP B CA 1
ATOM 3678 C C . ASP B 1 227 ? 11.852 100.25 27.062 1 36.56 227 ASP B C 1
ATOM 3680 O O . ASP B 1 227 ? 11.172 101.188 26.594 1 36.56 227 ASP B O 1
ATOM 3684 N N . GLY B 1 228 ? 12.242 100.812 28.25 1 32.47 228 GLY B N 1
ATOM 3685 C CA . GLY B 1 228 ? 12.789 102.125 28.281 1 32.47 228 GLY B CA 1
ATOM 3686 C C . GLY B 1 228 ? 14.055 102.312 27.453 1 32.47 228 GLY B C 1
ATOM 3687 O O . GLY B 1 228 ? 14.68 101.312 27.094 1 32.47 228 GLY B O 1
ATOM 3688 N N . ALA B 1 229 ? 14.492 103.688 27.094 1 35.72 229 ALA B N 1
ATOM 3689 C CA . ALA B 1 229 ? 15.266 104.625 26.312 1 35.72 229 ALA B CA 1
ATOM 3690 C C . ALA B 1 229 ? 16.75 104.5 26.609 1 35.72 229 ALA B C 1
ATOM 3692 O O . ALA B 1 229 ? 17.234 105.062 27.609 1 35.72 229 ALA B O 1
ATOM 3693 N N . ALA B 1 230 ? 17.531 103.438 26.344 1 30.33 230 ALA B N 1
ATOM 3694 C CA . ALA B 1 230 ? 18.953 103.625 26.562 1 30.33 230 ALA B CA 1
ATOM 3695 C C . ALA B 1 230 ? 19.578 104.438 25.422 1 30.33 230 ALA B C 1
ATOM 3697 O O . ALA B 1 230 ? 19.453 104 24.25 1 30.33 230 ALA B O 1
ATOM 3698 N N . ASP B 1 231 ? 19.766 105.875 25.484 1 28.53 231 ASP B N 1
ATOM 3699 C CA . ASP B 1 231 ? 20.484 106.875 24.688 1 28.53 231 ASP B CA 1
ATOM 3700 C C . ASP B 1 231 ? 21.984 106.625 24.703 1 28.53 231 ASP B C 1
ATOM 3702 O O . ASP B 1 231 ? 22.766 107.5 24.328 1 28.53 231 ASP B O 1
ATOM 3706 N N . ASN B 1 232 ? 22.594 105.625 24.469 1 24.27 232 ASN B N 1
ATOM 3707 C CA . ASN B 1 232 ? 24.047 105.562 24.562 1 24.27 232 ASN B CA 1
ATOM 3708 C C . ASN B 1 232 ? 24.719 106.25 23.375 1 24.27 232 ASN B C 1
ATOM 3710 O O . ASN B 1 232 ? 24.297 106.062 22.234 1 24.27 232 ASN B O 1
ATOM 3714 N N . THR B 1 233 ? 25.547 107.438 23.578 1 32.25 233 THR B N 1
ATOM 3715 C CA . THR B 1 233 ? 26.5 108.375 22.938 1 32.25 233 THR B CA 1
ATOM 3716 C C . THR B 1 233 ? 27.75 107.562 22.516 1 32.25 233 THR B C 1
ATOM 3718 O O . THR B 1 233 ? 28.734 108.188 22.078 1 32.25 233 THR B O 1
ATOM 3721 N N . ALA B 1 234 ? 27.906 106.625 21.781 1 24.66 234 ALA B N 1
ATOM 3722 C CA . ALA B 1 234 ? 29.203 105.938 21.812 1 24.66 234 ALA B CA 1
ATOM 3723 C C . ALA B 1 234 ? 30.281 106.812 21.141 1 24.66 234 ALA B C 1
ATOM 3725 O O . ALA B 1 234 ? 31.406 106.938 21.641 1 24.66 234 ALA B O 1
ATOM 3726 N N . ALA B 1 235 ? 30.328 107.125 19.812 1 31.72 235 ALA B N 1
ATOM 3727 C CA . ALA B 1 235 ? 31.562 106.625 19.203 1 31.72 235 ALA B CA 1
ATOM 3728 C C . ALA B 1 235 ? 32.688 107.625 19.406 1 31.72 235 ALA B C 1
ATOM 3730 O O . ALA B 1 235 ? 32.562 108.812 19.031 1 31.72 235 ALA B O 1
ATOM 3731 N N . ASP B 1 236 ? 33.781 107.5 20.109 1 24.41 236 ASP B N 1
ATOM 3732 C CA . ASP B 1 236 ? 35.031 107.938 20.688 1 24.41 236 ASP B CA 1
ATOM 3733 C C . ASP B 1 236 ? 36.062 108.25 19.609 1 24.41 236 ASP B C 1
ATOM 3735 O O . ASP B 1 236 ? 36.656 109.312 19.578 1 24.41 236 ASP B O 1
ATOM 3739 N N . GLU B 1 237 ? 36.844 107.438 19.078 1 22.75 237 GLU B N 1
ATOM 3740 C CA . GLU B 1 237 ? 38.281 107.5 19.031 1 22.75 237 GLU B CA 1
ATOM 3741 C C . GLU B 1 237 ? 38.781 108.375 17.859 1 22.75 237 GLU B C 1
ATOM 3743 O O . GLU B 1 237 ? 38.062 108.562 16.875 1 22.75 237 GLU B O 1
ATOM 3748 N N . ALA B 1 238 ? 39.875 108.375 16.859 1 26.88 238 ALA B N 1
ATOM 3749 C CA . ALA B 1 238 ? 41.25 108.438 17.328 1 26.88 238 ALA B CA 1
ATOM 3750 C C . ALA B 1 238 ? 41.75 109.875 17.453 1 26.88 238 ALA B C 1
ATOM 3752 O O . ALA B 1 238 ? 42.062 110.312 18.547 1 26.88 238 ALA B O 1
ATOM 3753 N N . LYS B 1 239 ? 42.969 110.062 16.609 1 32.25 239 LYS B N 1
ATOM 3754 C CA . LYS B 1 239 ? 44.438 110.062 16.438 1 32.25 239 LYS B CA 1
ATOM 3755 C C . LYS B 1 239 ? 44.906 111.438 15.945 1 32.25 239 LYS B C 1
ATOM 3757 O O . LYS B 1 239 ? 44.312 112.062 15.047 1 32.25 239 LYS B O 1
ATOM 3762 N N . PRO B 1 240 ? 46.312 111.938 16.531 1 36.47 240 PRO B N 1
ATOM 3763 C CA . PRO B 1 240 ? 47.219 113 16.25 1 36.47 240 PRO B CA 1
ATOM 3764 C C . PRO B 1 240 ? 47.5 113.188 14.75 1 36.47 240 PRO B C 1
ATOM 3766 O O . PRO B 1 240 ? 47.312 112.25 13.984 1 36.47 240 PRO B O 1
#

Nearest PDB structures (foldseek):
  7x6g-assembly2_D  TM=9.155E-01  e=8.200E-12  Escherichia coli O157:H7
  7x6g-assembly1_A  TM=9.744E-01  e=2.983E-10  Escherichia coli O157:H7
  7x6h-assembly2_D  TM=9.408E-01  e=3.496E-10  Escherichia coli O157:H7
  8g9j-assembly1_A  TM=3.023E-01  e=2.879E+00  synthetic construct
  8g9k-assembly1_A  TM=3.414E-01  e=6.707E+00  synthetic construct

Solvent-accessible surface area (backbone atoms only — not comparable to full-atom values): 28388 Å² total; per-residue (Å²): 138,82,81,79,80,82,80,80,80,81,79,83,78,82,74,80,73,72,74,72,72,70,68,75,74,64,72,76,70,67,77,78,67,73,69,74,76,67,69,77,65,58,61,94,53,64,47,73,78,52,89,48,63,38,69,43,32,77,78,60,53,66,84,52,66,72,22,52,66,50,68,72,51,71,48,31,44,44,43,52,51,36,45,49,52,45,30,66,70,40,51,38,69,55,15,43,58,57,24,70,76,31,68,64,82,45,57,67,33,33,49,51,20,46,49,18,30,69,37,31,75,60,48,67,68,58,48,51,54,47,52,51,53,52,57,72,34,52,85,73,54,48,78,68,28,41,61,60,50,49,45,50,49,50,22,51,50,28,46,47,52,32,53,51,49,53,49,51,40,53,52,49,51,54,50,49,51,54,51,51,50,53,52,50,52,49,43,53,52,51,51,51,50,36,51,52,51,51,50,54,40,51,52,52,53,50,50,53,54,56,59,58,63,66,61,57,62,68,62,59,66,66,68,59,68,76,74,74,81,80,80,77,80,82,84,82,80,91,82,133,138,83,84,78,82,80,81,81,80,83,82,85,80,84,74,87,71,75,75,76,73,72,71,75,73,64,72,74,70,68,78,76,66,73,69,73,76,68,69,80,62,58,62,94,52,65,47,72,80,52,88,49,64,39,70,43,33,75,78,60,53,65,85,52,64,72,22,52,65,50,69,71,50,70,47,31,44,44,44,52,51,35,45,48,52,43,29,65,71,40,50,37,70,55,15,43,58,58,23,70,76,31,68,64,84,45,58,69,33,33,50,50,20,45,47,18,29,68,37,31,75,60,49,67,68,58,47,49,53,47,51,51,51,54,56,71,33,53,84,74,53,48,78,68,29,42,60,59,51,48,46,49,48,50,21,52,49,29,46,46,50,31,53,51,47,52,50,51,40,51,52,50,51,53,50,49,51,53,50,52,50,52,52,50,52,49,43,52,52,49,53,50,49,38,53,52,50,50,50,53,40,51,52,51,53,52,52,52,53,57,58,58,62,65,61,57,61,71,63,59,68,70,68,64,73,77,78,75,85,84,77,84,78,72,94,74,85,95,83,136

InterPro domains:
  IPR025262 Quorum-sensing regulator protein G [PF13942] (50-217)

Radius of gyration: 49.46 Å; Cα contacts (8 Å, |Δi|>4): 382; chains: 2; bounding box: 97×146×151 Å

Foldseek 3Di:
DDPPPPPPPPPPDPPDPDDDPPPPPPDPPPCPPPPPPPPCPPDPDPDDDDPDDADACQPPDLVPLLDDDDDSLLLAQNSVVNLLVSLLPDALVVLQVSLVVQDLPALSSLSSSLSSNVRNPDDLVRLVVSLVSNVVRLVVRRPNNNVVVVVVSVVSVVVSVVVVVVVVVVVVVVVVVVVVVVVVVVVVVVVVVVVVVVVVVVVVVVVVVVVVVVPPPVVVVPVPDDPDDPPPPDDDDDDD/DDPPPCPPPPDPDPPDPDPDPPPPPPDPPPCPPPPPPPPCPPDPDPDDDDPDDADACQPPDLVPLLDDDDDSLLLAQNSVVNLLVSLLVDALVVLQVSLVVQDLPALSSLSSNLSSNVRNPDDLVRLVVSLVSNVVRLVVRRPNNNVVVVVVSVVSVVVSVVVVVVVVVVVVVVVVVVVVVVVVVVVVVVVVVVVVVVVVVVVVVVVVVVVVVVPPPVVVVPVPDDPDDPPDPDDDDDDD